Protein AF-A0A538S7E9-F1 (afdb_monomer_lite)

Secondary structure (DSSP, 8-state):
---HHHHHHHHHHHHH-TTT-HHHHHHHHHHHHHHHHHHHHHHHHHH-HHHHHHHHHHHHT-TTHHHHHHSGGGHHHHHHHHHHHHHHHHHHTT-HHHHHHHHHHHHHH-GGGGGHHHHHHSHHHHHT---S-HHHHHHHHHHHHHHHHHH-HHHHHHHHTTT-TT--SSB-S--HHHHHHHHHHHHHHHTTPPPTT-B--TTGGGHHHHHHHHHHHHHHHHHHHHS----------HHHHHHHHHHHHHHHHHHHHHHBSS--GGGGHHHHHHHHHHHHHHHHTS-HHHHHHHHHHHHHHHHHHTT-B-SSS----HHHHHHHHHHHHHHHHHHHHH-S---TT-EEEEEE-TT-GGGHHIIIIIS-HHHHHTT-TT-EEE-GGG--TT-S-EEEEEE-TTS-EEEE-TTT--EEESS-SS--THHHHHHHHHHHHHHHHTT-HHHHHHHHHHHHHHS-THHHHHHHHHHHHHHHHTT-HHHHHHHHHTSPPPPHHHHHHHHHHHHHT--S-HHHHHHHHHHTT--TT-HHHHHHHHHHHHHTT-HHHHHHHHHHHHHHSTT-HHHHHHHHHHHHTTPPP-S--

Radius of gyration: 30.06 Å; chains: 1; bounding box: 66×57×83 Å

Organism: Eiseniibacteriota bacterium (NCBI:txid2212470)

Sequence (585 aa):
MLLIPLGLYFKLLAILDPRNGAPAHLLNLAALCVAIVLLVTLVSRLCGPRAGLFSGLLFASYGNVPGLVAWTSGCQDLFAILFVTAAFLLRHRGKDIAALACATAGVLCKEPAIAAFPVLIFWDWILGRPPRHPKLQIIGYGLVAALWAVVHPGIHLLAGRGFKSGATMYVGLEHSERWGLYLWRYLMTLVNLPPPGLDASWWEERSLYGFAALAILVAGLLALARQRRIGGASSCSLRRIGLISAVFVVPSLLMPAILVRHWAPYFACMPALGVALFLGPALARRGVPTAIAALSMFLLLGIWCRGARAEDEQVLTERAMVEASNGVRTVRSNFEKLFPILPKGSEVLVSFGTSGIRGIQSALIEGQALRLWYRDPTLRTVRTRERIPGAPAEYLVRVTDDLDLVAFDPRTLRLWSATKASPNPGEIHRSANEYARTLAAGGDTDRAIRIMEGLTRIEPGELGAYNRRMIASMLLAAGRRREADSTLAATPPFPKDVALALVFGLVADASPSEQLDDAAFEAFGLSGSDPETIRTIMLGLEQNGSMAQAAWFALKLRRLAPGDSSSAELLERASRMGVTPQRFR

Structure (mmCIF, N/CA/C/O backbone):
data_AF-A0A538S7E9-F1
#
_entry.id   AF-A0A538S7E9-F1
#
loop_
_atom_site.group_PDB
_atom_site.id
_atom_site.type_symbol
_atom_site.label_atom_id
_atom_site.label_alt_id
_atom_site.label_comp_id
_atom_site.label_asym_id
_atom_site.label_entity_id
_atom_site.label_seq_id
_atom_site.pdbx_PDB_ins_code
_atom_site.Cartn_x
_atom_site.Cartn_y
_atom_site.Cartn_z
_atom_site.occupancy
_atom_site.B_iso_or_equiv
_atom_site.auth_seq_id
_atom_site.auth_comp_id
_atom_site.auth_asym_id
_atom_site.auth_atom_id
_atom_site.pdbx_PDB_model_num
ATOM 1 N N . MET A 1 1 ? -9.262 -14.240 -5.564 1.00 35.88 1 MET A N 1
ATOM 2 C CA . MET A 1 1 ? -9.359 -12.893 -4.960 1.00 35.88 1 MET A CA 1
ATOM 3 C C . MET A 1 1 ? -10.770 -12.713 -4.393 1.00 35.88 1 MET A C 1
ATOM 5 O O . MET A 1 1 ? -11.639 -12.197 -5.080 1.00 35.88 1 MET A O 1
ATOM 9 N N . LEU A 1 2 ? -11.048 -13.198 -3.176 1.00 30.62 2 LEU A N 1
ATOM 10 C CA . LEU A 1 2 ? -12.328 -12.941 -2.496 1.00 30.62 2 LEU A CA 1
ATOM 11 C C . LEU A 1 2 ? -12.217 -11.620 -1.720 1.00 30.62 2 LEU A C 1
ATOM 13 O O . LEU A 1 2 ? -12.063 -11.587 -0.511 1.00 30.62 2 LEU A O 1
ATOM 17 N N . LEU A 1 3 ? -12.244 -10.528 -2.486 1.00 48.41 3 LEU A N 1
ATOM 18 C CA . LEU A 1 3 ? -12.460 -9.145 -2.044 1.00 48.41 3 LEU A CA 1
ATOM 19 C C . LEU A 1 3 ? -13.581 -8.546 -2.911 1.00 48.41 3 LEU A C 1
ATOM 21 O O . LEU A 1 3 ? -13.482 -7.438 -3.435 1.00 48.41 3 LEU A O 1
ATOM 25 N N . ILE A 1 4 ? -14.661 -9.314 -3.094 1.00 44.94 4 ILE A N 1
ATOM 26 C CA . ILE A 1 4 ? -15.887 -8.880 -3.783 1.00 44.94 4 ILE A CA 1
ATOM 27 C C . ILE A 1 4 ? -16.372 -7.497 -3.275 1.00 44.94 4 ILE A C 1
ATOM 29 O O . ILE A 1 4 ? -16.766 -6.685 -4.117 1.00 44.94 4 ILE A O 1
ATOM 33 N N . PRO A 1 5 ? -16.250 -7.140 -1.971 1.00 54.44 5 PRO A N 1
ATOM 34 C CA . PRO A 1 5 ? -16.587 -5.796 -1.499 1.00 54.44 5 PRO A CA 1
ATOM 35 C C . PRO A 1 5 ? -15.678 -4.694 -2.058 1.00 54.44 5 PRO A C 1
ATOM 37 O O . PRO A 1 5 ? -16.161 -3.607 -2.347 1.00 54.44 5 PRO A O 1
ATOM 40 N N . LEU A 1 6 ? -14.379 -4.958 -2.249 1.00 60.28 6 LEU A N 1
ATOM 41 C CA . LEU A 1 6 ? -13.395 -3.943 -2.642 1.00 60.28 6 LEU A CA 1
ATOM 42 C C . LEU A 1 6 ? -13.556 -3.532 -4.106 1.00 60.28 6 LEU A C 1
ATOM 44 O O . LEU A 1 6 ? -13.571 -2.346 -4.432 1.00 60.28 6 LEU A O 1
ATOM 48 N N . GLY A 1 7 ? -13.723 -4.527 -4.981 1.00 65.88 7 GLY A N 1
ATOM 49 C CA . GLY A 1 7 ? -13.978 -4.289 -6.397 1.00 65.88 7 GLY A CA 1
ATOM 50 C C . GLY A 1 7 ? -15.276 -3.515 -6.607 1.00 65.88 7 GLY A C 1
ATOM 51 O O . GLY A 1 7 ? -15.309 -2.605 -7.427 1.00 65.88 7 GLY A O 1
ATOM 52 N N . LEU A 1 8 ? -16.329 -3.828 -5.845 1.00 71.94 8 LEU A N 1
ATOM 53 C CA . LEU A 1 8 ? -17.601 -3.111 -5.930 1.00 71.94 8 LEU A CA 1
ATOM 54 C C . LEU A 1 8 ? -17.506 -1.696 -5.338 1.00 71.94 8 LEU A C 1
ATOM 56 O O . LEU A 1 8 ? -17.964 -0.750 -5.971 1.00 71.94 8 LEU A O 1
ATOM 60 N N . TYR A 1 9 ? -16.865 -1.547 -4.174 1.00 77.25 9 TYR A N 1
ATOM 61 C CA . TYR A 1 9 ? -16.646 -0.266 -3.500 1.00 77.25 9 TYR A CA 1
ATOM 62 C C . TYR A 1 9 ? -15.890 0.718 -4.396 1.00 77.25 9 TYR A C 1
ATOM 64 O O . TYR A 1 9 ? -16.392 1.803 -4.678 1.00 77.25 9 TYR A O 1
ATOM 72 N N . PHE A 1 10 ? -14.725 0.328 -4.924 1.00 77.50 10 PHE A N 1
ATOM 73 C CA . PHE A 1 10 ? -13.950 1.218 -5.789 1.00 77.50 10 PHE A CA 1
ATOM 74 C C . PHE A 1 10 ? -14.596 1.438 -7.154 1.00 77.50 10 PHE A C 1
ATOM 76 O O . PHE A 1 10 ? -14.478 2.537 -7.685 1.00 77.50 10 PHE A O 1
ATOM 83 N N . LYS A 1 11 ? -15.319 0.457 -7.714 1.00 78.62 11 LYS A N 1
ATOM 84 C CA . LYS A 1 11 ? -16.110 0.680 -8.936 1.00 78.62 11 LYS A CA 1
ATOM 85 C C . LYS A 1 11 ? -17.195 1.728 -8.711 1.00 78.62 11 LYS A C 1
ATOM 87 O O . LYS A 1 11 ? -17.337 2.632 -9.525 1.00 78.62 11 LYS A O 1
ATOM 92 N N . LEU A 1 12 ? -17.928 1.635 -7.603 1.00 80.56 12 LEU A N 1
ATOM 93 C CA . LEU A 1 12 ? -18.965 2.601 -7.254 1.00 80.56 12 LEU A CA 1
ATOM 94 C C . LEU A 1 12 ? -18.368 3.993 -7.016 1.00 80.56 12 LEU A C 1
ATOM 96 O O . LEU A 1 12 ? -18.879 4.974 -7.547 1.00 80.56 12 LEU A O 1
ATOM 100 N N . LEU A 1 13 ? -17.243 4.086 -6.305 1.00 80.88 13 LEU A N 1
ATOM 101 C CA . LEU A 1 13 ? -16.536 5.355 -6.126 1.00 80.88 13 LEU A CA 1
ATOM 102 C C . LEU A 1 13 ? -16.010 5.938 -7.439 1.00 80.88 13 LEU A C 1
ATOM 104 O O . LEU A 1 13 ? -16.124 7.141 -7.645 1.00 80.88 13 LEU A O 1
ATOM 108 N N . ALA A 1 14 ? -15.481 5.104 -8.336 1.00 75.50 14 ALA A N 1
ATOM 109 C CA . ALA A 1 14 ? -15.018 5.545 -9.648 1.00 75.50 14 ALA A CA 1
ATOM 110 C C . ALA A 1 14 ? -16.165 6.096 -10.512 1.00 75.50 14 ALA A C 1
ATOM 112 O O . ALA A 1 14 ? -15.934 6.981 -11.331 1.00 75.50 14 ALA A O 1
ATOM 113 N N . ILE A 1 15 ? -17.395 5.609 -10.315 1.00 79.75 15 ILE A N 1
ATOM 114 C CA . ILE A 1 15 ? -18.596 6.150 -10.963 1.00 79.75 15 ILE A CA 1
ATOM 115 C C . ILE A 1 15 ? -19.014 7.483 -10.321 1.00 79.75 15 ILE A C 1
ATOM 117 O O . ILE A 1 15 ? -19.343 8.423 -11.040 1.00 79.75 15 ILE A O 1
ATOM 121 N N . LEU A 1 16 ? -19.000 7.577 -8.986 1.00 82.69 16 LEU A N 1
ATOM 122 C CA . LEU A 1 16 ? -19.484 8.755 -8.253 1.00 82.69 16 LEU A CA 1
ATOM 123 C C . LEU A 1 16 ? -18.531 9.957 -8.311 1.00 82.69 16 LEU A C 1
ATOM 125 O O . LEU A 1 16 ? -18.982 11.090 -8.457 1.00 82.69 16 LEU A O 1
ATOM 129 N N . ASP A 1 17 ? -17.226 9.731 -8.171 1.00 78.81 17 ASP A N 1
ATOM 130 C CA . ASP A 1 17 ? -16.205 10.781 -8.203 1.00 78.81 17 ASP A CA 1
ATOM 131 C C . ASP A 1 17 ? -14.876 10.234 -8.755 1.00 78.81 17 ASP A C 1
ATOM 133 O O . ASP A 1 17 ? -13.965 9.888 -7.996 1.00 78.81 17 ASP A O 1
ATOM 137 N N . PRO A 1 18 ? -14.726 10.184 -10.090 1.00 69.38 18 PRO A N 1
ATOM 138 C CA . PRO A 1 18 ? -13.524 9.661 -10.734 1.00 69.38 18 PRO A CA 1
ATOM 139 C C . PRO A 1 18 ? -12.275 10.537 -10.543 1.00 69.38 18 PRO A C 1
ATOM 141 O O . PRO A 1 18 ? -11.201 10.146 -10.998 1.00 69.38 18 PRO A O 1
ATOM 144 N N . ARG A 1 19 ? -12.384 11.743 -9.958 1.00 68.81 19 ARG A N 1
ATOM 145 C CA . ARG A 1 19 ? -11.285 12.726 -9.944 1.00 68.81 19 ARG A CA 1
ATOM 146 C C . ARG A 1 19 ? -10.741 13.044 -8.558 1.00 68.81 19 ARG A C 1
ATOM 148 O O . ARG A 1 19 ? -9.524 13.178 -8.448 1.00 68.81 19 ARG A O 1
ATOM 155 N N . ASN A 1 20 ? -11.596 13.192 -7.546 1.00 71.56 20 ASN A N 1
ATOM 156 C CA . ASN A 1 20 ? -11.187 13.789 -6.270 1.00 71.56 20 ASN A CA 1
ATOM 157 C C . ASN A 1 20 ? -11.226 12.815 -5.085 1.00 71.56 20 ASN A C 1
ATOM 159 O O . ASN A 1 20 ? -10.561 13.069 -4.083 1.00 71.56 20 ASN A O 1
ATOM 163 N N . GLY A 1 21 ? -11.967 11.706 -5.183 1.00 79.56 21 GLY A N 1
ATOM 164 C CA . GLY A 1 21 ? -12.101 10.718 -4.108 1.00 79.56 21 GLY A CA 1
ATOM 165 C C . GLY A 1 21 ? -12.820 11.237 -2.855 1.00 79.56 21 GLY A C 1
ATOM 166 O O . GLY A 1 21 ? -12.846 10.546 -1.836 1.00 79.56 21 GLY A O 1
ATOM 167 N N . ALA A 1 22 ? -13.434 12.424 -2.907 1.00 87.19 22 ALA A N 1
ATOM 168 C CA . ALA A 1 22 ? -14.051 13.068 -1.747 1.00 87.19 22 ALA A CA 1
ATOM 169 C C . ALA A 1 22 ? -15.190 12.236 -1.120 1.00 87.19 22 ALA A C 1
ATOM 171 O O . ALA A 1 22 ? -15.195 12.089 0.107 1.00 87.19 22 ALA A O 1
ATOM 172 N N . PRO A 1 23 ? -16.101 11.608 -1.899 1.00 88.62 23 PRO A N 1
ATOM 173 C CA . PRO A 1 23 ? -17.124 10.719 -1.346 1.00 88.62 23 PRO A CA 1
ATOM 174 C C . PRO A 1 23 ? -16.538 9.563 -0.538 1.00 88.62 23 PRO A C 1
ATOM 176 O O . PRO A 1 23 ? -17.136 9.117 0.438 1.00 88.62 23 PRO A O 1
ATOM 179 N N . ALA A 1 24 ? -15.351 9.093 -0.916 1.00 88.19 24 ALA A N 1
ATOM 180 C CA . ALA A 1 24 ? -14.707 7.985 -0.242 1.00 88.19 24 ALA A CA 1
ATOM 181 C C . ALA A 1 24 ? -14.168 8.390 1.135 1.00 88.19 24 ALA A C 1
ATOM 183 O O . ALA A 1 24 ? -14.397 7.688 2.118 1.00 88.19 24 ALA A O 1
ATOM 184 N N . HIS A 1 25 ? -13.537 9.563 1.232 1.00 90.50 25 HIS A N 1
ATOM 185 C CA . HIS A 1 25 ? -13.103 10.124 2.514 1.00 90.50 25 HIS A CA 1
ATOM 186 C C . HIS A 1 25 ? -14.289 10.428 3.434 1.00 90.50 25 HIS A C 1
ATOM 188 O O . HIS A 1 25 ? -14.220 10.152 4.631 1.00 90.50 25 HIS A O 1
ATOM 194 N N . LEU A 1 26 ? -15.400 10.935 2.886 1.00 93.19 26 LEU A N 1
ATOM 195 C CA . LEU A 1 26 ? -16.633 11.164 3.646 1.00 93.19 26 LEU A CA 1
ATOM 196 C C . LEU A 1 26 ? -17.230 9.858 4.175 1.00 93.19 26 LEU A C 1
ATOM 198 O O . LEU A 1 26 ? -17.644 9.797 5.331 1.00 93.19 26 LEU A O 1
ATOM 202 N N . LEU A 1 27 ? -17.241 8.802 3.361 1.00 92.06 27 LEU A N 1
ATOM 203 C CA . LEU A 1 27 ? -17.712 7.486 3.780 1.00 92.06 27 LEU A CA 1
ATOM 204 C C . LEU A 1 27 ? -16.805 6.876 4.857 1.00 92.06 27 LEU A C 1
ATOM 206 O O . LEU A 1 27 ? -17.308 6.333 5.840 1.00 92.06 27 LEU A O 1
ATOM 210 N N . ASN A 1 28 ? -15.485 7.025 4.726 1.00 94.25 28 ASN A N 1
ATOM 211 C CA . ASN A 1 28 ? -14.533 6.600 5.751 1.00 94.25 28 ASN A CA 1
ATOM 212 C C . ASN A 1 28 ? -14.746 7.372 7.061 1.00 94.25 28 ASN A C 1
ATOM 214 O O . ASN A 1 28 ? -14.800 6.775 8.136 1.00 94.25 28 ASN A O 1
ATOM 218 N N . LEU A 1 29 ? -14.944 8.690 6.983 1.00 96.62 29 LEU A N 1
ATOM 219 C CA . LEU A 1 29 ? -15.250 9.518 8.146 1.00 96.62 29 LEU A CA 1
ATOM 220 C C . LEU A 1 29 ? -16.572 9.096 8.805 1.00 96.62 29 LEU A C 1
ATOM 222 O O . LEU A 1 29 ? -16.634 8.964 10.026 1.00 96.62 29 LEU A O 1
ATOM 226 N N . ALA A 1 30 ? -17.613 8.825 8.017 1.00 96.81 30 ALA A N 1
ATOM 227 C CA . ALA A 1 30 ? -18.890 8.334 8.527 1.00 96.81 30 ALA A CA 1
ATOM 228 C C . ALA A 1 30 ? -18.738 6.972 9.225 1.00 96.81 30 ALA A C 1
ATOM 230 O O . ALA A 1 30 ? -19.254 6.790 10.329 1.00 96.81 30 ALA A O 1
ATOM 231 N N . ALA A 1 31 ? -17.987 6.039 8.631 1.00 96.25 31 ALA A N 1
ATOM 232 C CA . ALA A 1 31 ? -17.701 4.737 9.231 1.00 96.25 31 ALA A CA 1
ATOM 233 C C . ALA A 1 31 ? -16.959 4.879 10.572 1.00 96.25 31 ALA A C 1
ATOM 235 O O . ALA A 1 31 ? -17.338 4.241 11.557 1.00 96.25 31 ALA A O 1
ATOM 236 N N . LEU A 1 32 ? -15.963 5.770 10.643 1.00 97.75 32 LEU A N 1
ATOM 237 C CA . LEU A 1 32 ? -15.257 6.090 11.882 1.00 97.75 32 LEU A CA 1
ATOM 238 C C . LEU A 1 32 ? -16.203 6.660 12.951 1.00 97.75 32 LEU A C 1
ATOM 240 O O . LEU A 1 32 ? -16.205 6.182 14.086 1.00 97.75 32 LEU A O 1
ATOM 244 N N . CYS A 1 33 ? -17.026 7.650 12.598 1.00 98.12 33 CYS A N 1
ATOM 245 C CA . CYS A 1 33 ? -17.994 8.253 13.517 1.00 98.12 33 CYS A CA 1
ATOM 246 C C . CYS A 1 33 ? -18.957 7.203 14.088 1.00 98.12 33 CYS A C 1
ATOM 248 O O . CYS A 1 33 ? -19.187 7.163 15.298 1.00 98.12 33 CYS A O 1
ATOM 250 N N . VAL A 1 34 ? -19.479 6.311 13.241 1.00 98.38 34 VAL A N 1
ATOM 251 C CA . VAL A 1 34 ? -20.354 5.213 13.675 1.00 98.38 34 VAL A CA 1
ATOM 252 C C . VAL A 1 34 ? -19.608 4.252 14.604 1.00 98.38 34 VAL A C 1
ATOM 254 O O . VAL A 1 34 ? -20.144 3.896 15.653 1.00 98.38 34 VAL A O 1
ATOM 257 N N . ALA A 1 35 ? -18.368 3.871 14.284 1.00 98.25 35 ALA A N 1
ATOM 258 C CA . ALA A 1 35 ? -17.557 3.013 15.147 1.00 98.25 35 ALA A CA 1
ATOM 259 C C . ALA A 1 35 ? -17.327 3.635 16.537 1.00 98.25 35 ALA A C 1
ATOM 261 O O . ALA A 1 35 ? -17.510 2.957 17.551 1.00 98.25 35 ALA A O 1
ATOM 262 N N . ILE A 1 36 ? -17.018 4.936 16.604 1.00 98.50 36 ILE A N 1
ATOM 263 C CA . ILE A 1 36 ? -16.869 5.676 17.867 1.00 98.50 36 ILE A CA 1
ATOM 264 C C . ILE A 1 36 ? -18.180 5.659 18.662 1.00 98.50 36 ILE A C 1
ATOM 266 O O . ILE A 1 36 ? -18.172 5.330 19.847 1.00 98.50 36 ILE A O 1
ATOM 270 N N . VAL A 1 37 ? -19.322 5.953 18.031 1.00 98.50 37 VAL A N 1
ATOM 271 C CA . VAL A 1 37 ? -20.636 5.936 18.701 1.00 98.50 37 VAL A CA 1
ATOM 272 C C . VAL A 1 37 ? -20.982 4.540 19.228 1.00 98.50 37 VAL A C 1
ATOM 274 O O . VAL A 1 37 ? -21.496 4.404 20.344 1.00 98.50 37 VAL A O 1
ATOM 277 N N . LEU A 1 38 ? -20.679 3.487 18.466 1.00 98.56 38 LEU A N 1
ATOM 278 C CA . LEU A 1 38 ? -20.874 2.102 18.894 1.00 98.56 38 LEU A CA 1
ATOM 279 C C . LEU A 1 38 ? -19.992 1.757 20.099 1.00 98.56 38 LEU A C 1
ATOM 281 O O . LEU A 1 38 ? -20.497 1.164 21.055 1.00 98.56 38 LEU A O 1
ATOM 285 N N . LEU A 1 39 ? -18.721 2.174 20.096 1.00 98.56 39 LEU A N 1
ATOM 286 C CA . LEU A 1 39 ? -17.793 1.984 21.215 1.00 98.56 39 LEU A CA 1
ATOM 287 C C . LEU A 1 39 ? -18.282 2.717 22.468 1.00 98.56 39 LEU A C 1
ATOM 289 O O . LEU A 1 39 ? -18.387 2.109 23.535 1.00 98.56 39 LEU A O 1
ATOM 293 N N . VAL A 1 40 ? -18.647 3.996 22.329 1.00 98.19 40 VAL A N 1
ATOM 294 C CA . VAL A 1 40 ? -19.232 4.802 23.410 1.00 98.19 40 VAL A CA 1
ATOM 295 C C . VAL A 1 40 ? -20.462 4.099 23.967 1.00 98.19 40 VAL A C 1
ATOM 297 O O . VAL A 1 40 ? -20.583 3.953 25.180 1.00 98.19 40 VAL A O 1
ATOM 300 N N . THR A 1 41 ? -21.356 3.608 23.109 1.00 98.00 41 THR A N 1
ATOM 301 C CA . THR A 1 41 ? -22.588 2.923 23.527 1.00 98.00 41 THR A CA 1
ATOM 302 C C . THR A 1 41 ? -22.300 1.611 24.258 1.00 98.00 41 THR A C 1
ATOM 304 O O . THR A 1 41 ? -22.918 1.329 25.287 1.00 98.00 41 THR A O 1
ATOM 307 N N . LEU A 1 42 ? -21.375 0.801 23.740 1.00 97.88 42 LEU A N 1
ATOM 308 C CA . LEU A 1 42 ? -20.959 -0.466 24.335 1.00 97.88 42 LEU A CA 1
ATOM 309 C C . LEU A 1 42 ? -20.371 -0.246 25.728 1.00 97.88 42 LEU A C 1
ATOM 311 O O . LEU A 1 42 ? -20.855 -0.821 26.703 1.00 97.88 42 LEU A O 1
ATOM 315 N N . VAL A 1 43 ? -19.369 0.623 25.838 1.00 97.25 43 VAL A N 1
ATOM 316 C CA . VAL A 1 43 ? -18.692 0.882 27.109 1.00 97.25 43 VAL A CA 1
ATOM 317 C C . VAL A 1 43 ? -19.609 1.628 28.081 1.00 97.25 43 VAL A C 1
ATOM 319 O O . VAL A 1 43 ? -19.592 1.320 29.272 1.00 97.25 43 VAL A O 1
ATOM 322 N N . SER A 1 44 ? -20.496 2.512 27.601 1.00 95.69 44 SER A N 1
ATOM 323 C CA . SER A 1 44 ? -21.523 3.139 28.453 1.00 95.69 44 SER A CA 1
ATOM 324 C C . SER A 1 44 ? -22.406 2.107 29.143 1.00 95.69 44 SER A C 1
ATOM 326 O O . SER A 1 44 ? -22.738 2.261 30.316 1.00 95.69 44 SER A O 1
ATOM 328 N N . ARG A 1 45 ? -22.774 1.040 28.427 1.00 94.75 45 ARG A N 1
ATOM 329 C CA . ARG A 1 45 ? -23.593 -0.048 28.977 1.00 94.75 45 ARG A CA 1
ATOM 330 C C . ARG A 1 45 ? -22.815 -0.964 29.920 1.00 94.75 45 ARG A C 1
ATOM 332 O O . ARG A 1 45 ? -23.413 -1.529 30.827 1.00 94.75 45 ARG A O 1
ATOM 339 N N . LEU A 1 46 ? -21.508 -1.115 29.712 1.00 94.69 46 LEU A N 1
ATOM 340 C CA . LEU A 1 46 ? -20.652 -1.970 30.537 1.00 94.69 46 LEU A CA 1
ATOM 341 C C . LEU A 1 46 ? -20.202 -1.300 31.841 1.00 94.69 46 LEU A C 1
ATOM 343 O O . LEU A 1 46 ? -20.114 -1.965 32.871 1.00 94.69 46 LEU A O 1
ATOM 347 N N . CYS A 1 47 ? -19.865 -0.011 31.778 1.00 94.44 47 CYS A N 1
ATOM 348 C CA . CYS A 1 47 ? -19.110 0.692 32.820 1.00 94.44 47 CYS A CA 1
ATOM 349 C C . CYS A 1 47 ? -19.670 2.085 33.153 1.00 94.44 47 CYS A C 1
ATOM 351 O O . CYS A 1 47 ? -19.074 2.807 33.953 1.00 94.44 47 CYS A O 1
ATOM 353 N N . GLY A 1 48 ? -20.787 2.475 32.539 1.00 92.62 48 GLY A N 1
ATOM 354 C CA . GLY A 1 48 ? -21.433 3.771 32.718 1.00 92.62 48 GLY A CA 1
ATOM 355 C C . GLY A 1 48 ? -21.031 4.824 31.676 1.00 92.62 48 GLY A C 1
ATOM 356 O O . GLY A 1 48 ? -19.977 4.717 31.041 1.00 92.62 48 GLY A O 1
ATOM 357 N N . PRO A 1 49 ? -21.846 5.879 31.482 1.00 92.56 49 PRO A N 1
ATOM 358 C CA . PRO A 1 49 ? -21.712 6.755 30.313 1.00 92.56 49 PRO A CA 1
ATOM 359 C C . PRO A 1 49 ? -20.414 7.563 30.272 1.00 92.56 49 PRO A C 1
ATOM 361 O O . PRO A 1 49 ? -19.868 7.799 29.198 1.00 92.56 49 PRO A O 1
ATOM 364 N N . ARG A 1 50 ? -19.865 7.933 31.438 1.00 91.94 50 ARG A N 1
ATOM 365 C CA . ARG A 1 50 ? -18.570 8.626 31.519 1.00 91.94 50 ARG A CA 1
ATOM 366 C C . ARG A 1 50 ? -17.424 7.759 30.991 1.00 91.94 50 ARG A C 1
ATOM 368 O O . ARG A 1 50 ? -16.557 8.263 30.286 1.00 91.94 50 ARG A O 1
ATOM 375 N N . ALA A 1 51 ? -17.442 6.462 31.299 1.00 94.62 51 ALA A N 1
ATOM 376 C CA . ALA A 1 51 ? -16.480 5.508 30.756 1.00 94.62 51 ALA A CA 1
ATOM 377 C C . ALA A 1 51 ? -16.638 5.365 29.243 1.00 94.62 51 ALA A C 1
ATOM 379 O O . ALA A 1 51 ? -15.641 5.368 28.527 1.00 94.62 51 ALA A O 1
ATOM 380 N N . GLY A 1 52 ? -17.886 5.311 28.765 1.00 95.56 52 GLY A N 1
ATOM 381 C CA . GLY A 1 52 ? -18.179 5.265 27.338 1.00 95.56 52 GLY A CA 1
ATOM 382 C C . GLY A 1 52 ? -17.636 6.467 26.583 1.00 95.56 52 GLY A C 1
ATOM 383 O O . GLY A 1 52 ? -16.929 6.288 25.594 1.00 95.56 52 GLY A O 1
ATOM 384 N N . LEU A 1 53 ? -17.894 7.677 27.081 1.00 95.25 53 LEU A N 1
ATOM 385 C CA . LEU A 1 53 ? -17.358 8.894 26.483 1.00 95.25 53 LEU A CA 1
ATOM 386 C C . LEU A 1 53 ? -15.827 8.871 26.427 1.00 95.25 53 LEU A C 1
ATOM 388 O O . LEU A 1 53 ? -15.259 9.141 25.375 1.00 95.25 53 LEU A O 1
ATOM 392 N N . PHE A 1 54 ? -15.153 8.535 27.531 1.00 96.31 54 PHE A N 1
ATOM 393 C CA . PHE A 1 54 ? -13.689 8.509 27.561 1.00 96.31 54 PHE A CA 1
ATOM 394 C C . PHE A 1 54 ? -13.095 7.447 26.633 1.00 96.31 54 PHE A C 1
ATOM 396 O O . PHE A 1 54 ? -12.092 7.728 25.989 1.00 96.31 54 PHE A O 1
ATOM 403 N N . SER A 1 55 ? -13.722 6.275 26.488 1.00 97.69 55 SER A N 1
ATOM 404 C CA . SER A 1 55 ? -13.319 5.296 25.467 1.00 97.69 55 SER A CA 1
ATOM 405 C C . SER A 1 55 ? -13.463 5.853 24.050 1.00 97.69 55 SER A C 1
ATOM 407 O O . SER A 1 55 ? -12.555 5.696 23.239 1.00 97.69 55 SER A O 1
ATOM 409 N N . GLY A 1 56 ? -14.575 6.534 23.757 1.00 97.69 56 GLY A N 1
ATOM 410 C CA . GLY A 1 56 ? -14.784 7.182 22.462 1.00 97.69 56 GLY A CA 1
ATOM 411 C C . GLY A 1 56 ? -13.744 8.259 22.164 1.00 97.69 56 GLY A C 1
ATOM 412 O O . GLY A 1 56 ? -13.171 8.259 21.080 1.00 97.69 56 GLY A O 1
ATOM 413 N N . LEU A 1 57 ? -13.461 9.134 23.134 1.00 97.19 57 LEU A N 1
ATOM 414 C CA . LEU A 1 57 ? -12.457 10.193 23.000 1.00 97.19 57 LEU A CA 1
ATOM 415 C C . LEU A 1 57 ? -11.045 9.626 22.832 1.00 97.19 57 LEU A C 1
ATOM 417 O O . LEU A 1 57 ? -10.325 10.086 21.957 1.00 97.19 57 LEU A O 1
ATOM 421 N N . LEU A 1 58 ? -10.666 8.596 23.597 1.00 97.38 58 LEU A N 1
ATOM 422 C CA . LEU A 1 58 ? -9.375 7.919 23.427 1.00 97.38 58 LEU A CA 1
ATOM 423 C C . LEU A 1 58 ? -9.208 7.374 22.010 1.00 97.38 58 LEU A C 1
ATOM 425 O O . LEU A 1 58 ? -8.177 7.599 21.385 1.00 97.38 58 LEU A O 1
ATOM 429 N N . PHE A 1 59 ? -10.224 6.684 21.488 1.00 97.75 59 PHE A N 1
ATOM 430 C CA . PHE A 1 59 ? -10.156 6.138 20.137 1.00 97.75 59 PHE A CA 1
ATOM 431 C 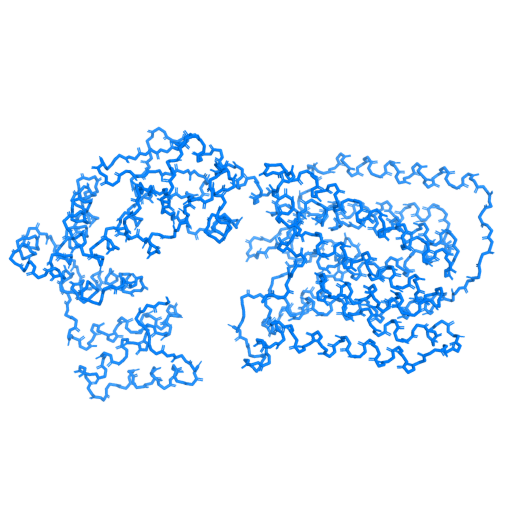C . PHE A 1 59 ? -10.156 7.241 19.067 1.00 97.75 59 PHE A C 1
ATOM 433 O O . PHE A 1 59 ? -9.382 7.177 18.118 1.00 97.75 59 PHE A O 1
ATOM 440 N N . ALA A 1 60 ? -10.960 8.294 19.245 1.00 96.25 60 ALA A N 1
ATOM 441 C CA . ALA A 1 60 ? -11.001 9.441 18.338 1.00 96.25 60 ALA A CA 1
ATOM 442 C C . ALA A 1 60 ? -9.685 10.243 18.320 1.00 96.25 60 ALA A C 1
ATOM 444 O O . ALA A 1 60 ? -9.301 10.771 17.281 1.00 96.25 60 ALA A O 1
ATOM 445 N N . SER A 1 61 ? -8.987 10.325 19.456 1.00 95.62 61 SER A N 1
ATOM 446 C CA . SER A 1 61 ? -7.684 10.989 19.600 1.00 95.62 61 SER A CA 1
ATOM 447 C C . SER A 1 61 ? -6.495 10.086 19.251 1.00 95.62 61 SER A C 1
ATOM 449 O O . SER A 1 61 ? -5.344 10.475 19.458 1.00 95.62 61 SER A O 1
ATOM 451 N N . TYR A 1 62 ? -6.738 8.877 18.740 1.00 96.06 62 TYR A N 1
ATOM 452 C CA . TYR A 1 62 ? -5.669 7.966 18.358 1.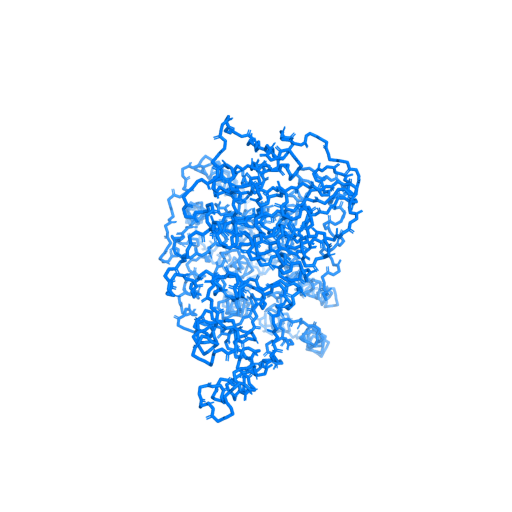00 96.06 62 TYR A CA 1
ATOM 453 C C . TYR A 1 62 ? -4.924 8.470 17.116 1.00 96.06 62 TYR A C 1
ATOM 455 O O . TYR A 1 62 ? -5.543 8.738 16.085 1.00 96.06 62 TYR A O 1
ATOM 463 N N . GLY A 1 63 ? -3.592 8.572 17.193 1.00 92.38 63 GLY A N 1
ATOM 464 C CA . GLY A 1 63 ? -2.776 9.275 16.197 1.00 92.38 63 GLY A CA 1
ATOM 465 C C . GLY A 1 63 ? -2.904 8.717 14.779 1.00 92.38 63 GLY A C 1
ATOM 466 O O . GLY A 1 63 ? -2.857 9.480 13.822 1.00 92.38 63 GLY A O 1
ATOM 467 N N . ASN A 1 64 ? -3.155 7.412 14.629 1.00 92.44 64 ASN A N 1
ATOM 468 C CA . ASN A 1 64 ? -3.223 6.754 13.318 1.00 92.44 64 ASN A CA 1
ATOM 469 C C . ASN A 1 64 ? -4.623 6.686 12.698 1.00 92.44 64 ASN A C 1
ATOM 471 O O . ASN A 1 64 ? -4.743 6.378 11.513 1.00 92.44 64 ASN A O 1
ATOM 475 N N . VAL A 1 65 ? -5.684 6.982 13.459 1.00 93.19 65 VAL A N 1
ATOM 476 C CA . VAL A 1 65 ? -7.064 6.985 12.936 1.00 93.19 65 VAL A CA 1
ATOM 477 C C . VAL A 1 65 ? -7.236 7.921 11.729 1.00 93.19 65 VAL A C 1
ATOM 479 O O . VAL A 1 65 ? -7.853 7.495 10.749 1.00 93.19 65 VAL A O 1
ATOM 482 N N . PRO A 1 66 ? -6.680 9.150 11.722 1.00 91.19 66 PRO A N 1
ATOM 483 C CA . PRO A 1 66 ? -6.750 10.029 10.558 1.00 91.19 66 PRO A CA 1
ATOM 484 C C . PRO A 1 66 ? -6.198 9.407 9.273 1.00 91.19 66 PRO A C 1
ATOM 486 O O . PRO A 1 66 ? -6.761 9.643 8.207 1.00 91.19 66 PRO A O 1
ATOM 489 N N . GLY A 1 67 ? -5.159 8.568 9.366 1.00 89.56 67 GLY A N 1
ATOM 490 C CA . GLY A 1 67 ? -4.608 7.848 8.217 1.00 89.56 67 GLY A CA 1
ATOM 491 C C . GLY A 1 67 ? -5.635 6.926 7.555 1.00 89.56 67 GLY A C 1
ATOM 492 O O . GLY A 1 67 ? -5.725 6.892 6.331 1.00 89.56 67 GLY A O 1
ATOM 493 N N . LEU A 1 68 ? -6.484 6.254 8.342 1.00 92.38 68 LEU A N 1
ATOM 494 C CA . LEU A 1 68 ? -7.555 5.402 7.809 1.00 92.38 68 LEU A CA 1
ATOM 495 C C . LEU A 1 68 ? -8.657 6.195 7.091 1.00 92.38 68 LEU A C 1
ATOM 497 O O . LEU A 1 68 ? -9.280 5.693 6.157 1.00 92.38 68 LEU A O 1
ATOM 501 N N . VAL A 1 69 ? -8.910 7.434 7.520 1.00 92.62 69 VAL A N 1
ATOM 502 C CA . VAL A 1 69 ? -9.895 8.316 6.876 1.00 92.62 69 VAL A CA 1
ATOM 503 C C . VAL A 1 69 ? -9.328 8.921 5.593 1.00 92.62 69 VAL A C 1
ATOM 505 O O . VAL A 1 69 ? -9.983 8.918 4.547 1.00 92.62 69 VAL A O 1
ATOM 508 N N . ALA A 1 70 ? -8.096 9.421 5.673 1.00 87.50 70 ALA A N 1
ATOM 509 C CA . ALA A 1 70 ? -7.406 10.083 4.575 1.00 87.50 70 ALA A CA 1
ATOM 510 C C . ALA A 1 70 ? -6.981 9.113 3.468 1.00 87.50 70 ALA A C 1
ATOM 512 O O . ALA A 1 70 ? -6.839 9.526 2.322 1.00 87.50 70 ALA A O 1
ATOM 513 N N . TRP A 1 71 ? -6.808 7.826 3.768 1.00 86.94 71 TRP A N 1
ATOM 514 C CA . TRP A 1 71 ? -6.503 6.822 2.760 1.00 86.94 71 TRP A CA 1
ATOM 515 C C . TRP A 1 71 ? -7.764 6.090 2.319 1.00 86.94 71 TRP A C 1
ATOM 517 O O . TRP A 1 71 ? -8.405 5.398 3.105 1.00 86.94 71 TRP A O 1
ATOM 527 N N . THR A 1 72 ? -8.108 6.182 1.035 1.00 84.31 72 THR A N 1
ATOM 528 C CA . THR A 1 72 ? -9.341 5.580 0.511 1.00 84.31 72 THR A CA 1
ATOM 529 C C . THR A 1 72 ? -9.425 4.071 0.754 1.00 84.31 72 THR A C 1
ATOM 531 O O . THR A 1 72 ? -10.493 3.550 1.072 1.00 84.31 72 THR A O 1
ATOM 534 N N . SER A 1 73 ? -8.294 3.361 0.680 1.00 84.56 73 SER A N 1
ATOM 535 C CA . SER A 1 73 ? -8.247 1.923 0.981 1.00 84.56 73 SER A CA 1
ATOM 536 C C . SER A 1 73 ? -8.379 1.598 2.475 1.00 84.56 73 SER A C 1
ATOM 538 O O . SER A 1 73 ? -8.664 0.449 2.809 1.00 84.56 73 SER A O 1
ATOM 540 N N . GLY A 1 74 ? -8.246 2.588 3.366 1.00 88.88 74 GLY A N 1
ATOM 541 C CA . GLY A 1 74 ? -8.484 2.453 4.807 1.00 88.88 74 GLY A CA 1
ATOM 542 C C . GLY A 1 74 ? -9.942 2.148 5.170 1.00 88.88 74 GLY A C 1
ATOM 543 O O . GLY A 1 74 ? -10.236 1.806 6.315 1.00 88.88 74 GLY A O 1
ATOM 544 N N . CYS A 1 75 ? -10.860 2.192 4.194 1.00 91.56 75 CYS A N 1
ATOM 545 C CA . CYS A 1 75 ? -12.237 1.724 4.350 1.00 91.56 75 CYS A CA 1
ATOM 546 C C . CYS A 1 75 ? -12.318 0.277 4.862 1.00 91.56 75 CYS A C 1
ATOM 548 O O . CYS A 1 75 ? -13.206 -0.033 5.651 1.00 91.56 75 CYS A O 1
ATOM 550 N N . GLN A 1 76 ? -11.387 -0.598 4.459 1.00 91.69 76 GLN A N 1
ATOM 551 C CA . GLN A 1 76 ? -11.357 -1.998 4.892 1.00 91.69 76 GLN A CA 1
ATOM 552 C C . GLN A 1 76 ? -11.181 -2.106 6.409 1.00 91.69 76 GLN A C 1
ATOM 554 O O . GLN A 1 76 ? -11.964 -2.773 7.086 1.00 91.69 76 GLN A O 1
ATOM 559 N N . ASP A 1 77 ? -10.177 -1.409 6.944 1.00 94.56 77 ASP A N 1
ATOM 560 C CA . ASP A 1 77 ? -9.882 -1.382 8.372 1.00 94.56 77 ASP A CA 1
ATOM 561 C C . ASP A 1 77 ? -11.017 -0.704 9.152 1.00 94.56 77 ASP A C 1
ATOM 563 O O . ASP A 1 77 ? -11.450 -1.216 10.183 1.00 94.56 77 ASP A O 1
ATOM 567 N N . LEU A 1 78 ? -11.573 0.397 8.633 1.00 96.06 78 LEU A N 1
ATOM 568 C CA . LEU A 1 78 ? -12.688 1.104 9.271 1.00 96.06 78 LEU A CA 1
ATOM 569 C C . LEU A 1 78 ? -13.972 0.275 9.320 1.00 96.06 78 LEU A C 1
ATOM 571 O O . LEU A 1 78 ? -14.621 0.232 10.365 1.00 96.06 78 LEU A O 1
ATOM 575 N N . PHE A 1 79 ? -14.340 -0.408 8.233 1.00 95.62 79 PHE A N 1
ATOM 576 C CA . PHE A 1 79 ? -15.498 -1.299 8.236 1.00 95.62 79 PHE A CA 1
ATOM 577 C C . PHE A 1 79 ? -15.271 -2.507 9.139 1.00 95.62 79 PHE A C 1
ATOM 579 O O . PHE A 1 79 ? -16.182 -2.881 9.877 1.00 95.62 79 PHE A O 1
ATOM 586 N N . ALA A 1 80 ? -14.062 -3.072 9.167 1.00 96.75 80 ALA A N 1
ATOM 587 C CA . ALA A 1 80 ? -13.727 -4.136 10.103 1.00 96.75 80 ALA A CA 1
ATOM 588 C C . ALA A 1 80 ? -13.883 -3.674 11.565 1.00 96.75 80 ALA A C 1
ATOM 590 O O . ALA A 1 80 ? -14.561 -4.342 12.345 1.00 96.75 80 ALA A O 1
ATOM 591 N N . ILE A 1 81 ? -13.347 -2.502 11.923 1.00 97.94 81 ILE A N 1
ATOM 592 C CA . ILE A 1 81 ? -13.491 -1.898 13.258 1.00 97.94 81 ILE A CA 1
ATOM 593 C C . ILE A 1 81 ? -14.969 -1.640 13.587 1.00 97.94 81 ILE A C 1
ATOM 595 O O . ILE A 1 81 ? -15.431 -1.994 14.676 1.00 97.94 81 ILE A O 1
ATOM 599 N N . LEU A 1 82 ? -15.734 -1.064 12.655 1.00 98.00 82 LEU A N 1
ATOM 600 C CA . LEU A 1 82 ? -17.168 -0.805 12.810 1.00 98.00 82 LEU A CA 1
ATOM 601 C C . LEU A 1 82 ? -17.930 -2.102 13.088 1.00 98.00 82 LEU A C 1
ATOM 603 O O . LEU A 1 82 ? -18.669 -2.182 14.073 1.00 98.00 82 LEU A O 1
ATOM 607 N N . PHE A 1 83 ? -17.742 -3.125 12.255 1.00 98.44 83 PHE A N 1
ATOM 608 C CA . PHE A 1 83 ? -18.458 -4.390 12.368 1.00 98.44 83 PHE A CA 1
ATOM 609 C C . PHE A 1 83 ? -18.052 -5.191 13.608 1.00 98.44 83 PHE A C 1
ATOM 611 O O . PHE A 1 83 ? -18.926 -5.758 14.263 1.00 98.44 83 PHE A O 1
ATOM 618 N N . VAL A 1 84 ? -16.774 -5.188 13.993 1.00 98.44 84 VAL A N 1
ATOM 619 C CA . VAL A 1 84 ? -16.309 -5.799 15.250 1.00 98.44 84 VAL A CA 1
ATOM 620 C C . VAL A 1 84 ? -16.933 -5.096 16.458 1.00 98.44 84 VAL A C 1
ATOM 622 O O . VAL A 1 84 ? -17.471 -5.750 17.354 1.00 98.44 84 VAL A O 1
ATOM 625 N N . THR A 1 85 ? -16.955 -3.762 16.465 1.00 98.50 85 THR A N 1
ATOM 626 C CA . THR A 1 85 ? -17.565 -2.988 17.559 1.00 98.50 85 THR A CA 1
ATOM 627 C C . THR A 1 85 ? -19.079 -3.220 17.629 1.00 98.50 85 THR A C 1
ATOM 629 O O . THR A 1 85 ? -19.641 -3.400 18.715 1.00 98.50 85 THR A O 1
ATOM 632 N N . ALA A 1 86 ? -19.750 -3.285 16.473 1.00 98.69 86 ALA A N 1
ATOM 633 C CA . ALA A 1 86 ? -21.161 -3.645 16.374 1.00 98.69 86 ALA A CA 1
ATOM 634 C C . ALA A 1 86 ? -21.417 -5.064 16.900 1.00 98.69 86 ALA A C 1
ATOM 636 O O . ALA A 1 86 ? -22.363 -5.265 17.664 1.00 98.69 86 ALA A O 1
ATOM 637 N N . ALA A 1 87 ? -20.558 -6.030 16.559 1.00 98.56 87 ALA A N 1
ATOM 638 C CA . ALA A 1 87 ? -20.652 -7.405 17.035 1.00 98.56 87 ALA A CA 1
ATOM 639 C C . ALA A 1 87 ? -20.548 -7.474 18.563 1.00 98.56 87 ALA A C 1
ATOM 641 O O . ALA A 1 87 ? -21.407 -8.091 19.192 1.00 98.56 87 ALA A O 1
ATOM 642 N N . PHE A 1 88 ? -19.589 -6.775 19.182 1.00 98.38 88 PHE A N 1
ATOM 643 C CA . PHE A 1 88 ? -19.498 -6.693 20.645 1.00 98.38 88 PHE A CA 1
ATOM 644 C C . PHE A 1 88 ? -20.759 -6.083 21.275 1.00 98.38 88 PHE A C 1
ATOM 646 O O . PHE A 1 88 ? -21.293 -6.626 22.245 1.00 98.38 88 PHE A O 1
ATOM 653 N N . LEU A 1 89 ? -21.294 -4.991 20.715 1.00 98.38 89 LEU A N 1
ATOM 654 C CA . LEU A 1 89 ? -22.522 -4.365 21.217 1.00 98.38 89 LEU A CA 1
ATOM 655 C C . LEU A 1 89 ? -23.749 -5.275 21.085 1.00 98.38 89 LEU A C 1
ATOM 657 O O . LEU A 1 89 ? -24.558 -5.367 22.012 1.00 98.38 89 LEU A O 1
ATOM 661 N N . LEU A 1 90 ? -23.908 -5.943 19.945 1.00 98.12 90 LEU A N 1
ATOM 662 C CA . LEU A 1 90 ? -25.016 -6.861 19.686 1.00 98.12 90 LEU A CA 1
ATOM 663 C C . LEU A 1 90 ? -24.915 -8.112 20.558 1.00 98.12 90 LEU A C 1
ATOM 665 O O . LEU A 1 90 ? -25.920 -8.514 21.150 1.00 98.12 90 LEU A O 1
ATOM 669 N N . ARG A 1 91 ? -23.704 -8.654 20.730 1.00 96.38 91 ARG A N 1
ATOM 670 C CA . ARG A 1 91 ? -23.425 -9.767 21.641 1.00 96.38 91 ARG A CA 1
ATOM 671 C C . ARG A 1 91 ? -23.765 -9.390 23.076 1.00 96.38 91 ARG A C 1
ATOM 673 O O . ARG A 1 91 ? -24.488 -10.117 23.747 1.00 96.38 91 ARG A O 1
ATOM 680 N N . HIS A 1 92 ? -23.368 -8.198 23.519 1.00 96.19 92 HIS A N 1
ATOM 681 C CA . HIS A 1 92 ? -23.731 -7.684 24.838 1.00 96.19 92 HIS A CA 1
ATOM 682 C C . HIS A 1 92 ? -25.248 -7.526 25.040 1.00 96.19 92 HIS A C 1
ATOM 684 O O . HIS A 1 92 ? -25.745 -7.695 26.153 1.00 96.19 92 HIS A O 1
ATOM 690 N N . ARG A 1 93 ? -25.996 -7.228 23.970 1.00 95.81 93 ARG A N 1
ATOM 691 C CA . ARG A 1 93 ? -27.469 -7.172 23.966 1.00 95.81 93 ARG A CA 1
ATOM 692 C C . ARG A 1 93 ? -28.136 -8.552 23.863 1.00 95.81 93 ARG A C 1
ATOM 694 O O . ARG A 1 93 ? -29.362 -8.616 23.890 1.00 95.81 93 ARG A O 1
ATOM 701 N N . GLY A 1 94 ? -27.367 -9.634 23.737 1.00 94.88 94 GLY A N 1
ATOM 702 C CA . GLY A 1 94 ? -27.874 -10.994 23.555 1.00 94.88 94 GLY A CA 1
ATOM 703 C C . GLY A 1 94 ? -28.445 -11.272 22.161 1.00 94.88 94 GLY A C 1
ATOM 704 O O . GLY A 1 94 ? -29.259 -12.179 22.016 1.00 94.88 94 GLY A O 1
ATOM 705 N N . LYS A 1 95 ? -28.063 -10.485 21.145 1.00 96.31 95 LYS A N 1
ATOM 706 C CA . LYS A 1 95 ? -28.446 -10.687 19.738 1.00 96.31 95 LYS A CA 1
ATOM 707 C C . LYS A 1 95 ? -27.373 -11.508 19.013 1.00 96.31 95 LYS A C 1
ATOM 709 O O . LYS A 1 95 ? -26.642 -10.975 18.182 1.00 96.31 95 LYS A O 1
ATOM 714 N N . ASP A 1 96 ? -27.271 -12.793 19.347 1.00 95.50 96 ASP A N 1
ATOM 715 C CA . ASP A 1 96 ? -26.139 -13.647 18.951 1.00 95.50 96 ASP A CA 1
ATOM 716 C C . ASP A 1 96 ? -25.993 -13.820 17.425 1.00 95.50 96 ASP A C 1
ATOM 718 O O . ASP A 1 96 ? -24.887 -13.689 16.908 1.00 95.50 96 ASP A O 1
ATOM 722 N N . ILE A 1 97 ? -27.090 -14.027 16.684 1.00 96.56 97 ILE A N 1
ATOM 723 C CA . ILE A 1 97 ? -27.049 -14.184 15.213 1.00 96.56 97 ILE A CA 1
ATOM 724 C C . ILE A 1 97 ? -26.582 -12.892 14.532 1.00 96.56 97 ILE A C 1
ATOM 726 O O . ILE A 1 97 ? -25.726 -12.921 13.653 1.00 96.56 97 ILE A O 1
ATOM 730 N N . ALA A 1 98 ? -27.111 -11.743 14.960 1.00 97.56 98 ALA A N 1
ATOM 731 C CA . ALA A 1 98 ? -26.709 -10.453 14.406 1.00 97.56 98 ALA A CA 1
ATOM 732 C C . ALA A 1 98 ? -25.240 -10.137 14.735 1.00 97.56 98 ALA A C 1
ATOM 734 O O . ALA A 1 98 ? -24.524 -9.603 13.894 1.00 97.56 98 ALA A O 1
ATOM 735 N N . ALA A 1 99 ? -24.774 -10.508 15.933 1.00 97.88 99 ALA A N 1
ATOM 736 C CA . ALA A 1 99 ? -23.367 -10.387 16.303 1.00 97.88 99 ALA A CA 1
ATOM 737 C C . ALA A 1 99 ? -22.466 -11.267 15.424 1.00 97.88 99 ALA A C 1
ATOM 739 O O . ALA A 1 99 ? -21.450 -10.779 14.934 1.00 97.88 99 ALA A O 1
ATOM 740 N N . LEU A 1 100 ? -22.866 -12.518 15.165 1.00 97.62 100 LEU A N 1
ATOM 741 C CA . LEU A 1 100 ? -22.158 -13.424 14.260 1.00 97.62 100 LEU A CA 1
ATOM 742 C C . LEU A 1 100 ? -22.108 -12.868 12.831 1.00 97.62 100 LEU A C 1
ATOM 744 O O . LEU A 1 100 ? -21.044 -12.869 12.216 1.00 97.62 100 LEU A O 1
ATOM 748 N N . ALA A 1 101 ? -23.223 -12.338 12.321 1.00 97.69 101 ALA A N 1
ATOM 749 C CA . ALA A 1 101 ? -23.283 -11.713 11.002 1.00 97.69 101 ALA A CA 1
ATOM 750 C C . ALA A 1 101 ? -22.341 -10.500 10.900 1.00 97.69 101 ALA A C 1
ATOM 752 O O . ALA A 1 101 ? -21.566 -10.406 9.949 1.00 97.69 101 ALA A O 1
ATOM 753 N N . CYS A 1 102 ? -22.337 -9.612 11.902 1.00 98.12 102 CYS A N 1
ATOM 754 C CA . CYS A 1 102 ? -21.397 -8.492 11.956 1.00 98.12 102 CYS A CA 1
ATOM 755 C C . CYS A 1 102 ? -19.941 -8.968 12.043 1.00 98.12 102 CYS A C 1
ATOM 757 O O . CYS A 1 102 ? -19.108 -8.499 11.280 1.00 98.12 102 CYS A O 1
ATOM 759 N N . ALA A 1 103 ? -19.617 -9.928 12.911 1.00 97.56 103 ALA A N 1
ATOM 760 C CA . ALA A 1 103 ? -18.254 -10.450 13.025 1.00 97.56 103 ALA A CA 1
ATOM 761 C C . ALA A 1 103 ? -17.767 -11.079 11.707 1.00 97.56 103 ALA A C 1
ATOM 763 O O . ALA A 1 103 ? -16.633 -10.850 11.292 1.00 97.56 103 ALA A O 1
ATOM 764 N N . THR A 1 104 ? -18.652 -11.801 11.016 1.00 96.25 104 THR A N 1
ATOM 765 C CA . THR A 1 104 ? -18.390 -12.365 9.684 1.00 96.25 104 THR A CA 1
ATOM 766 C C . THR A 1 104 ? -18.113 -11.259 8.668 1.00 96.25 104 THR A C 1
ATOM 768 O O . THR A 1 104 ? -17.108 -11.314 7.966 1.00 96.25 104 THR A O 1
ATOM 771 N N . ALA A 1 105 ? -18.950 -10.216 8.628 1.00 95.62 105 ALA A N 1
ATOM 772 C CA . ALA A 1 105 ? -18.728 -9.054 7.769 1.00 95.62 105 ALA A CA 1
ATOM 773 C C . ALA A 1 105 ? -17.392 -8.356 8.077 1.00 95.62 105 ALA A C 1
ATOM 775 O O . ALA A 1 105 ? -16.683 -7.966 7.154 1.00 95.62 105 ALA A O 1
ATOM 776 N N . GLY A 1 106 ? -17.009 -8.263 9.355 1.00 95.62 106 GLY A N 1
ATOM 777 C CA . GLY A 1 106 ? -15.714 -7.730 9.777 1.00 95.62 106 GLY A CA 1
ATOM 778 C C . GLY A 1 106 ? -14.535 -8.524 9.211 1.00 95.62 106 GLY A C 1
ATOM 779 O O . GLY A 1 106 ? -13.630 -7.930 8.632 1.00 95.62 106 GLY A O 1
ATOM 780 N N . VAL A 1 107 ? -14.580 -9.858 9.299 1.00 94.06 107 VAL A N 1
ATOM 781 C CA . VAL A 1 107 ? -13.550 -10.755 8.736 1.00 94.06 107 VAL A CA 1
ATOM 782 C C . VAL A 1 107 ? -13.493 -10.685 7.208 1.00 94.06 107 VAL A C 1
ATOM 784 O O . VAL A 1 107 ? -12.411 -10.745 6.631 1.00 94.06 107 VAL A O 1
ATOM 787 N N . LEU A 1 108 ? -14.637 -10.501 6.542 1.00 91.31 108 LEU A N 1
ATOM 788 C CA . LEU A 1 108 ? -14.690 -10.269 5.093 1.00 91.31 108 LEU A CA 1
ATOM 789 C C . LEU A 1 108 ? -14.122 -8.900 4.679 1.00 91.31 108 LEU A C 1
ATOM 791 O O . LEU A 1 108 ? -13.736 -8.735 3.522 1.00 91.31 108 LEU A O 1
ATOM 795 N N . CYS A 1 109 ? -14.083 -7.924 5.592 1.00 91.25 109 CYS A N 1
ATOM 796 C CA . CYS A 1 109 ? -13.445 -6.627 5.357 1.00 91.25 109 CYS A CA 1
ATOM 797 C C . CYS A 1 109 ? -11.932 -6.688 5.584 1.00 91.25 109 CYS A C 1
ATOM 799 O O . CYS A 1 109 ? -11.184 -6.150 4.767 1.00 91.25 109 CYS A O 1
ATOM 801 N N . LYS A 1 110 ? -11.488 -7.302 6.693 1.00 91.06 110 LYS A N 1
ATOM 802 C CA . LYS A 1 110 ? -10.071 -7.356 7.072 1.00 91.06 110 LYS A CA 1
ATOM 803 C C . LYS A 1 110 ? -9.738 -8.544 7.977 1.00 91.06 110 LYS A C 1
ATOM 805 O O . LYS A 1 110 ? -10.467 -8.859 8.916 1.00 91.06 110 LYS A O 1
ATOM 810 N N . GLU A 1 111 ? -8.573 -9.138 7.751 1.00 89.75 111 GLU A N 1
ATOM 811 C CA . GLU A 1 111 ? -8.066 -10.327 8.437 1.00 89.75 111 GLU A CA 1
ATOM 812 C C . GLU A 1 111 ? -7.966 -10.179 9.966 1.00 89.75 111 GLU A C 1
ATOM 814 O O . GLU A 1 111 ? -8.447 -11.073 10.667 1.00 89.75 111 GLU A O 1
ATOM 819 N N . PRO A 1 112 ? -7.434 -9.072 10.535 1.00 91.88 112 PRO A N 1
ATOM 820 C CA . PRO A 1 112 ? -7.284 -8.928 11.982 1.00 91.88 112 PRO A CA 1
ATOM 821 C C . PRO A 1 112 ? -8.609 -8.954 12.753 1.00 91.88 112 PRO A C 1
ATOM 823 O O . PRO A 1 112 ? -8.603 -9.175 13.961 1.00 91.88 112 PRO A O 1
ATOM 826 N N . ALA A 1 113 ? -9.759 -8.781 12.088 1.00 95.56 113 ALA A N 1
ATOM 827 C CA . ALA A 1 113 ? -11.067 -8.889 12.732 1.00 95.56 113 ALA A CA 1
ATOM 828 C C . ALA A 1 113 ? -11.320 -10.276 13.352 1.00 95.56 113 ALA A C 1
ATOM 830 O O . ALA A 1 113 ? -12.106 -10.385 14.296 1.00 95.56 113 ALA A O 1
ATOM 831 N N . ILE A 1 114 ? -10.629 -11.325 12.886 1.00 95.69 114 ILE A N 1
ATOM 832 C CA . ILE A 1 114 ? -10.749 -12.675 13.456 1.00 95.69 114 ILE A CA 1
ATOM 833 C C . ILE A 1 114 ? -10.327 -12.728 14.932 1.00 95.69 114 ILE A C 1
ATOM 835 O O . ILE A 1 114 ? -10.850 -13.536 15.700 1.00 95.69 114 ILE A O 1
ATOM 839 N N . ALA A 1 115 ? -9.462 -11.809 15.372 1.00 95.88 115 ALA A N 1
ATOM 840 C CA . ALA A 1 115 ? -9.045 -11.680 16.765 1.00 95.88 115 ALA A CA 1
ATOM 841 C C . ALA A 1 115 ? -10.208 -11.350 17.724 1.00 95.88 115 ALA A C 1
ATOM 843 O O . ALA A 1 115 ? -10.093 -11.555 18.932 1.00 95.88 115 ALA A O 1
ATOM 844 N N . ALA A 1 116 ? -11.353 -10.881 17.213 1.00 97.31 116 ALA A N 1
ATOM 845 C CA . ALA A 1 116 ? -12.554 -10.654 18.014 1.00 97.31 116 ALA A CA 1
ATOM 846 C C . ALA A 1 116 ? -13.271 -11.954 18.420 1.00 97.31 116 ALA A C 1
ATOM 848 O O . ALA A 1 116 ? -14.048 -11.951 19.377 1.00 97.31 116 ALA A O 1
ATOM 849 N N . PHE A 1 117 ? -13.043 -13.068 17.714 1.00 97.69 117 PHE A N 1
ATOM 850 C CA . PHE A 1 117 ? -13.837 -14.290 17.877 1.00 97.69 117 PHE A CA 1
ATOM 851 C C . PHE A 1 117 ? -13.689 -14.918 19.266 1.00 97.69 117 PHE A C 1
ATOM 853 O O . PHE A 1 117 ? -14.724 -15.210 19.870 1.00 97.69 117 PHE A O 1
ATOM 860 N N . PRO A 1 118 ? -12.475 -15.063 19.841 1.00 97.25 118 PRO A N 1
ATOM 861 C CA . PRO A 1 118 ? -12.335 -15.530 21.216 1.00 97.25 118 PRO A CA 1
ATOM 862 C C . PRO A 1 118 ? -13.127 -14.659 22.196 1.00 97.25 118 PRO A C 1
ATOM 864 O O . PRO A 1 118 ? -13.864 -15.175 23.029 1.00 97.25 118 PRO A O 1
ATOM 867 N N . VAL A 1 119 ? -13.078 -13.333 22.053 1.00 97.25 119 VAL A N 1
ATOM 868 C CA . VAL A 1 119 ? -13.851 -12.426 22.914 1.00 97.25 119 VAL A CA 1
ATOM 869 C C . VAL A 1 119 ? -15.359 -12.632 22.765 1.00 97.25 119 VAL A C 1
ATOM 871 O O . VAL A 1 119 ? -16.068 -12.645 23.767 1.00 97.25 119 VAL A O 1
ATOM 874 N N . LEU A 1 120 ? -15.862 -12.824 21.543 1.00 97.38 120 LEU A N 1
ATOM 875 C CA . LEU A 1 120 ? -17.289 -13.044 21.275 1.00 97.38 120 LEU A CA 1
ATOM 876 C C . LEU A 1 120 ? -17.794 -14.401 21.787 1.00 97.38 120 LEU A C 1
ATOM 878 O O . LEU A 1 120 ? -18.909 -14.473 22.318 1.00 97.38 120 LEU A O 1
ATOM 882 N N . ILE A 1 121 ? -16.977 -15.450 21.649 1.00 97.00 121 ILE A N 1
ATOM 883 C CA . ILE A 1 121 ? -17.245 -16.791 22.185 1.00 97.00 121 ILE A CA 1
ATOM 884 C C . ILE A 1 121 ? -17.262 -16.732 23.713 1.00 97.00 121 ILE A C 1
ATOM 886 O O . ILE A 1 121 ? -18.236 -17.152 24.333 1.00 97.00 121 ILE A O 1
ATOM 890 N N . PHE A 1 122 ? -16.221 -16.154 24.323 1.00 96.50 122 PHE A N 1
ATOM 891 C CA . PHE A 1 122 ? -16.065 -16.146 25.775 1.00 96.50 122 PHE A CA 1
ATOM 892 C C . PHE A 1 122 ? -16.795 -14.992 26.491 1.00 96.50 122 PHE A C 1
ATOM 894 O O . PHE A 1 122 ? -16.672 -14.842 27.707 1.00 96.50 122 PHE A O 1
ATOM 901 N N . TRP A 1 123 ? -17.592 -14.199 25.766 1.00 96.38 123 TRP A N 1
ATOM 902 C CA . TRP A 1 123 ? -18.178 -12.940 26.240 1.00 96.38 123 TRP A CA 1
ATOM 903 C C . TRP A 1 123 ? -18.952 -13.060 27.561 1.00 96.38 123 TRP A C 1
ATOM 905 O O . TRP A 1 123 ? -18.669 -12.333 28.516 1.00 96.38 123 TRP A O 1
ATOM 915 N N . ASP A 1 124 ? -19.920 -13.981 27.634 1.00 95.12 124 ASP A N 1
ATOM 916 C CA . ASP A 1 124 ? -20.777 -14.132 28.818 1.00 95.12 124 ASP A CA 1
ATOM 917 C C . ASP A 1 124 ? -19.971 -14.624 30.028 1.00 95.12 124 ASP A C 1
ATOM 919 O O . ASP A 1 124 ? -20.103 -14.057 31.114 1.00 95.12 124 ASP A O 1
ATOM 923 N N . TRP A 1 125 ? -19.060 -15.585 29.835 1.00 95.19 125 TRP A N 1
ATOM 924 C CA . TRP A 1 125 ? -18.187 -16.077 30.904 1.00 95.19 125 TRP A CA 1
ATOM 925 C C . TRP A 1 125 ? -17.266 -14.979 31.446 1.00 95.19 125 TRP A C 1
ATOM 927 O O . TRP A 1 125 ? -17.162 -14.821 32.662 1.00 95.19 125 TRP A O 1
ATOM 937 N N . ILE A 1 126 ? -16.662 -14.162 30.572 1.00 95.19 126 ILE A N 1
ATOM 938 C CA . ILE A 1 126 ? -15.816 -13.033 30.990 1.00 95.19 126 ILE A CA 1
ATOM 939 C C . ILE A 1 126 ? -16.634 -12.005 31.785 1.00 95.19 126 ILE A C 1
ATOM 941 O O . ILE A 1 126 ? -16.163 -11.477 32.795 1.00 95.19 126 ILE A O 1
ATOM 945 N N . LEU A 1 127 ? -17.880 -11.742 31.379 1.00 93.62 127 LEU A N 1
ATOM 946 C CA . LEU A 1 127 ? -18.787 -10.853 32.108 1.00 93.62 127 LEU A CA 1
ATOM 947 C C . LEU A 1 127 ? -19.387 -11.481 33.376 1.00 93.62 127 LEU A C 1
ATOM 949 O O . LEU A 1 127 ? -20.039 -10.761 34.137 1.00 93.62 127 LEU A O 1
ATOM 953 N N . GLY A 1 128 ? -19.144 -12.766 33.646 1.00 92.00 128 GLY A N 1
ATOM 954 C CA . GLY A 1 128 ? -19.687 -13.497 34.793 1.00 92.00 128 GLY A CA 1
ATOM 955 C C . GLY A 1 128 ? -21.185 -13.785 34.675 1.00 92.00 128 GLY A C 1
ATOM 956 O O . GLY A 1 128 ? -21.893 -13.752 35.678 1.00 92.00 128 GLY A O 1
ATOM 957 N N . ARG A 1 129 ? -21.676 -13.995 33.451 1.00 91.38 129 ARG A N 1
ATOM 958 C CA . ARG A 1 129 ? -23.065 -14.340 33.126 1.00 91.38 129 ARG A CA 1
ATOM 959 C C . ARG A 1 129 ? -23.118 -15.777 32.587 1.00 91.38 129 ARG A C 1
ATOM 961 O O . ARG A 1 129 ? -22.173 -16.200 31.921 1.00 91.38 129 ARG A O 1
ATOM 968 N N . PRO A 1 130 ? -24.202 -16.535 32.828 1.00 89.06 130 PRO A N 1
ATOM 969 C CA . PRO A 1 130 ? -24.378 -17.830 32.181 1.00 89.06 130 PRO A CA 1
ATOM 970 C C . PRO A 1 130 ? -24.570 -17.638 30.663 1.00 89.06 130 PRO A C 1
ATOM 972 O O . PRO A 1 130 ? -25.341 -16.758 30.259 1.00 89.06 130 PRO A O 1
ATOM 975 N N . PRO A 1 131 ? -23.890 -18.425 29.809 1.00 88.12 131 PRO A N 1
ATOM 976 C CA . PRO A 1 131 ? -24.035 -18.310 28.363 1.00 88.12 131 PRO A CA 1
ATOM 977 C C . PRO A 1 131 ? -25.422 -18.787 27.926 1.00 88.12 131 PRO A C 1
ATOM 979 O O . PRO A 1 131 ? -25.858 -19.874 28.300 1.00 88.12 131 PRO A O 1
ATOM 982 N N . ARG A 1 132 ? -26.109 -17.999 27.091 1.00 86.06 132 ARG A N 1
ATOM 983 C CA . ARG A 1 132 ? -27.443 -18.369 26.576 1.00 86.06 132 ARG A CA 1
ATOM 984 C C . ARG A 1 132 ? -27.384 -19.508 25.556 1.00 86.06 132 ARG A C 1
ATOM 986 O O . ARG A 1 132 ? -28.152 -20.459 25.648 1.00 86.06 132 ARG A O 1
ATOM 993 N N . HIS A 1 133 ? -26.462 -19.417 24.595 1.00 89.38 133 HIS A N 1
ATOM 994 C CA . HIS A 1 133 ? -26.336 -20.366 23.483 1.00 89.38 133 HIS A CA 1
ATOM 995 C C . HIS A 1 133 ? -24.863 -20.723 23.198 1.00 89.38 133 HIS A C 1
ATOM 997 O O . HIS A 1 133 ? -24.342 -20.395 22.130 1.00 89.38 133 HIS A O 1
ATOM 1003 N N . PRO A 1 134 ? -24.161 -21.410 24.121 1.00 89.88 134 PRO A N 1
ATOM 1004 C CA . PRO A 1 134 ? -22.722 -21.663 23.990 1.00 89.88 134 PRO A CA 1
ATOM 1005 C C . PRO A 1 134 ? -22.373 -22.489 22.742 1.00 89.88 134 PRO A C 1
ATOM 1007 O O . PRO A 1 134 ? -21.390 -22.197 22.067 1.00 89.88 134 PRO A O 1
ATOM 1010 N N . LYS A 1 135 ? -23.213 -23.472 22.378 1.00 91.50 135 LYS A N 1
ATOM 1011 C CA . LYS A 1 135 ? -23.013 -24.296 21.173 1.00 91.50 135 LYS A CA 1
ATOM 1012 C C . LYS A 1 135 ? -23.062 -23.462 19.893 1.00 91.50 135 LYS A C 1
ATOM 1014 O O . LYS A 1 135 ? -22.168 -23.582 19.067 1.00 91.50 135 LYS A O 1
ATOM 1019 N N . LEU A 1 136 ? -24.068 -22.593 19.754 1.00 90.38 136 LEU A N 1
ATOM 1020 C CA . LEU A 1 136 ? -24.200 -21.707 18.593 1.00 90.38 136 LEU A CA 1
ATOM 1021 C C . LEU A 1 136 ? -22.988 -20.782 18.463 1.00 90.38 136 LEU A C 1
ATOM 1023 O O . LEU A 1 136 ? -22.514 -20.548 17.360 1.00 90.38 136 LEU A O 1
ATOM 1027 N N . GLN A 1 137 ? -22.483 -20.271 19.583 1.00 90.94 137 GLN A N 1
ATOM 1028 C CA . GLN A 1 137 ? -21.345 -19.358 19.593 1.00 90.94 137 GLN A CA 1
ATOM 1029 C C . GLN A 1 137 ? -20.066 -20.087 19.170 1.00 90.94 137 GLN A C 1
ATOM 1031 O O . GLN A 1 137 ? -19.423 -19.676 18.210 1.00 90.94 137 GLN A O 1
ATOM 1036 N N . ILE A 1 138 ? -19.733 -21.206 19.815 1.00 95.00 138 ILE A N 1
ATOM 1037 C CA . ILE A 1 138 ? -18.524 -21.973 19.486 1.00 95.00 138 ILE A CA 1
ATOM 1038 C C . ILE A 1 138 ? -18.576 -22.483 18.041 1.00 95.00 138 ILE A C 1
ATOM 1040 O O . ILE A 1 138 ? -17.633 -22.267 17.285 1.00 95.00 138 ILE A O 1
ATOM 1044 N N . ILE A 1 139 ? -19.684 -23.115 17.639 1.00 96.50 139 ILE A N 1
ATOM 1045 C CA . ILE A 1 139 ? -19.825 -23.694 16.296 1.00 96.50 139 ILE A CA 1
ATOM 1046 C C . ILE A 1 139 ? -19.906 -22.590 15.242 1.00 96.50 139 ILE A C 1
ATOM 1048 O O . ILE A 1 139 ? -19.230 -22.680 14.226 1.00 96.50 139 ILE A O 1
ATOM 1052 N N . GLY A 1 140 ? -20.692 -21.538 15.475 1.00 95.94 140 GLY A N 1
ATOM 1053 C CA . GLY A 1 140 ? -20.884 -20.449 14.519 1.00 95.94 140 GLY A CA 1
ATOM 1054 C C . GLY A 1 140 ? -19.588 -19.694 14.240 1.00 95.94 140 GLY A C 1
ATOM 1055 O O . GLY A 1 140 ? -19.146 -19.641 13.095 1.00 95.94 140 GLY A O 1
ATOM 1056 N N . TYR A 1 141 ? -18.937 -19.158 15.279 1.00 96.44 141 TYR A N 1
ATOM 1057 C CA . TYR A 1 141 ? -17.662 -18.452 15.109 1.00 96.44 141 TYR A CA 1
ATOM 1058 C C . TYR A 1 141 ? -16.547 -19.400 14.641 1.00 96.44 141 TYR A C 1
ATOM 1060 O O . TYR A 1 141 ? -15.746 -19.019 13.791 1.00 96.44 141 TYR A O 1
ATOM 1068 N N . GLY A 1 142 ? -16.518 -20.643 15.136 1.00 96.69 142 GLY A N 1
ATOM 1069 C CA . GLY A 1 142 ? -15.552 -21.658 14.710 1.00 96.69 142 GLY A CA 1
ATOM 1070 C C . GLY A 1 142 ? -15.678 -22.017 13.229 1.00 96.69 142 GLY A C 1
ATOM 1071 O O . GLY A 1 142 ? -14.671 -22.060 12.526 1.00 96.69 142 GLY A O 1
ATOM 1072 N N . LEU A 1 143 ? -16.903 -22.198 12.727 1.00 96.88 143 LEU A N 1
ATOM 1073 C CA . LEU A 1 143 ? -17.163 -22.482 11.317 1.00 96.88 143 LEU A CA 1
ATOM 1074 C C . LEU A 1 143 ? -16.750 -21.306 10.429 1.00 96.88 143 LEU A C 1
ATOM 1076 O O . LEU A 1 143 ? -16.108 -21.524 9.407 1.00 96.88 143 LEU A O 1
ATOM 1080 N N . VAL A 1 144 ? -17.061 -20.065 10.822 1.00 96.00 144 VAL A N 1
ATOM 1081 C CA . VAL A 1 144 ? -16.622 -18.883 10.062 1.00 96.00 144 VAL A CA 1
ATOM 1082 C C . VAL A 1 144 ? -15.098 -18.774 10.041 1.00 96.00 144 VAL A C 1
ATOM 1084 O O . VAL A 1 144 ? -14.535 -18.523 8.980 1.00 96.00 144 VAL A O 1
ATOM 1087 N N . ALA A 1 145 ? -14.419 -19.009 11.167 1.00 94.88 145 ALA A N 1
ATOM 1088 C CA . ALA A 1 145 ? -12.958 -18.999 11.223 1.00 94.88 145 ALA A CA 1
ATOM 1089 C C . ALA A 1 145 ? -12.342 -20.089 10.331 1.00 94.88 145 ALA A C 1
ATOM 1091 O O . ALA A 1 145 ? -11.394 -19.815 9.598 1.00 94.88 145 ALA A O 1
ATOM 1092 N N . ALA A 1 146 ? -12.908 -21.299 10.350 1.00 94.44 146 ALA A N 1
ATOM 1093 C CA . ALA A 1 146 ? -12.464 -22.407 9.510 1.00 94.44 146 ALA A CA 1
ATOM 1094 C C . ALA A 1 146 ? -12.689 -22.117 8.018 1.00 94.44 146 ALA A C 1
ATOM 1096 O O . ALA A 1 146 ? -11.761 -22.246 7.225 1.00 94.44 146 ALA A O 1
ATOM 1097 N N . LEU A 1 147 ? -13.886 -21.663 7.634 1.00 93.12 147 LEU A N 1
ATOM 1098 C CA . LEU A 1 147 ? -14.200 -21.288 6.251 1.00 93.12 147 LEU A CA 1
ATOM 1099 C C . LEU A 1 147 ? -13.310 -20.149 5.760 1.00 93.12 147 LEU A C 1
ATOM 1101 O O . LEU A 1 147 ? -12.791 -20.212 4.648 1.00 93.12 147 LEU A O 1
ATOM 1105 N N . TRP A 1 148 ? -13.096 -19.129 6.592 1.00 93.00 148 TRP A N 1
ATOM 1106 C CA . TRP A 1 148 ? -12.165 -18.054 6.280 1.00 93.00 148 TRP A CA 1
ATOM 1107 C C . TRP A 1 148 ? -10.759 -18.606 6.044 1.00 93.00 148 TRP A C 1
ATOM 1109 O O . TRP A 1 148 ? -10.192 -18.339 4.990 1.00 93.00 148 TRP A O 1
ATOM 1119 N N . ALA A 1 149 ? -10.228 -19.441 6.942 1.00 89.12 149 ALA A N 1
ATOM 1120 C CA . ALA A 1 149 ? -8.902 -20.038 6.785 1.00 89.12 149 ALA A CA 1
ATOM 1121 C C . ALA A 1 149 ? -8.777 -20.875 5.498 1.00 89.12 149 ALA A C 1
ATOM 1123 O O . ALA A 1 149 ? -7.765 -20.791 4.807 1.00 89.12 149 ALA A O 1
ATOM 1124 N N . VAL A 1 150 ? -9.833 -21.615 5.140 1.00 88.62 150 VAL A N 1
ATOM 1125 C CA . VAL A 1 150 ? -9.928 -22.439 3.920 1.00 88.62 150 VAL A CA 1
ATOM 1126 C C . VAL A 1 150 ? -10.097 -21.610 2.646 1.00 88.62 150 VAL A C 1
ATOM 1128 O O . VAL A 1 150 ? -9.895 -22.126 1.555 1.00 88.62 150 VAL A O 1
ATOM 1131 N N . VAL A 1 151 ? -10.438 -20.330 2.718 1.00 87.56 151 VAL A N 1
ATOM 1132 C CA . VAL A 1 151 ? -10.592 -19.474 1.527 1.00 87.56 151 VAL A CA 1
ATOM 1133 C C . VAL A 1 151 ? -9.481 -18.423 1.441 1.00 87.56 151 VAL A C 1
ATOM 1135 O O . VAL A 1 151 ? -9.216 -17.874 0.369 1.00 87.56 151 VAL A O 1
ATOM 1138 N N . HIS A 1 152 ? -8.801 -18.147 2.553 1.00 83.50 152 HIS A N 1
ATOM 1139 C CA . HIS A 1 152 ? -7.860 -17.049 2.666 1.00 83.50 152 HIS A CA 1
ATOM 1140 C C . HIS A 1 152 ? -6.567 -17.317 1.874 1.00 83.50 152 HIS A C 1
ATOM 1142 O O . HIS A 1 152 ? -5.772 -18.183 2.254 1.00 83.50 152 HIS A O 1
ATOM 1148 N N . PRO A 1 153 ? -6.281 -16.549 0.805 1.00 78.56 153 PRO A N 1
ATOM 1149 C CA . PRO A 1 153 ? -5.154 -16.829 -0.082 1.00 78.56 153 PRO A CA 1
ATOM 1150 C C . PRO A 1 153 ? -3.807 -16.730 0.638 1.00 78.56 153 PRO A C 1
ATOM 1152 O O . PRO A 1 153 ? -2.914 -17.518 0.356 1.00 78.56 153 PRO A O 1
ATOM 1155 N N . GLY A 1 154 ? -3.664 -15.823 1.611 1.00 75.44 154 GLY A N 1
ATOM 1156 C CA . GLY A 1 154 ? -2.441 -15.725 2.410 1.00 75.44 154 GLY A CA 1
ATOM 1157 C C . GLY A 1 154 ? -2.171 -16.980 3.245 1.00 75.44 154 GLY A C 1
ATOM 1158 O O . GLY A 1 154 ? -1.023 -17.387 3.366 1.00 75.44 154 GLY A O 1
ATOM 1159 N N . ILE A 1 155 ? -3.218 -17.640 3.759 1.00 80.12 155 ILE A N 1
ATOM 1160 C CA . ILE A 1 155 ? -3.062 -18.875 4.544 1.00 80.12 155 ILE A CA 1
ATOM 1161 C C . ILE A 1 155 ? -2.688 -20.028 3.619 1.00 80.12 155 ILE A C 1
ATOM 1163 O O . ILE A 1 155 ? -1.749 -20.756 3.919 1.00 80.12 155 ILE A O 1
ATOM 1167 N N . HIS A 1 156 ? -3.352 -20.148 2.467 1.00 79.44 156 HIS A N 1
ATOM 1168 C CA . HIS A 1 156 ? -2.995 -21.141 1.448 1.00 79.44 156 HIS A CA 1
ATOM 1169 C C . HIS A 1 156 ? -1.569 -20.990 0.942 1.00 79.44 156 HIS A C 1
ATOM 1171 O O . HIS A 1 156 ? -0.862 -21.980 0.797 1.00 79.44 156 HIS A O 1
ATOM 1177 N N . LEU A 1 157 ? -1.129 -19.756 0.694 1.00 72.38 157 LEU A N 1
ATOM 1178 C CA . LEU A 1 157 ? 0.231 -19.480 0.239 1.00 72.38 157 LEU A CA 1
ATOM 1179 C C . LEU A 1 157 ? 1.269 -19.814 1.315 1.00 72.38 157 LEU A C 1
ATOM 1181 O O . LEU A 1 157 ? 2.285 -20.429 0.998 1.00 72.38 157 LEU A O 1
ATOM 1185 N N . LEU A 1 158 ? 1.004 -19.458 2.576 1.00 74.81 158 LEU A N 1
ATOM 1186 C CA . LEU A 1 158 ? 1.862 -19.823 3.705 1.00 74.81 158 LEU A CA 1
ATOM 1187 C C . LEU A 1 158 ? 1.927 -21.343 3.894 1.00 74.81 158 LEU A C 1
ATOM 1189 O O . LEU A 1 158 ? 3.019 -21.902 3.978 1.00 74.81 158 LEU A O 1
ATOM 1193 N N . ALA A 1 159 ? 0.775 -22.017 3.906 1.00 79.31 159 ALA A N 1
ATOM 1194 C CA . ALA A 1 159 ? 0.681 -23.461 4.086 1.00 79.31 159 ALA A CA 1
ATOM 1195 C C . ALA A 1 159 ? 1.336 -24.225 2.924 1.00 79.31 159 ALA A C 1
ATOM 1197 O O . ALA A 1 159 ? 2.162 -25.105 3.153 1.00 79.31 159 ALA A O 1
ATOM 1198 N N . GLY A 1 160 ? 1.040 -23.843 1.678 1.00 72.94 160 GLY A N 1
ATOM 1199 C CA . GLY A 1 160 ? 1.586 -24.471 0.473 1.00 72.94 160 GLY A CA 1
ATOM 1200 C C . GLY A 1 160 ? 3.095 -24.280 0.300 1.00 72.94 160 GLY A C 1
ATOM 1201 O O . GLY A 1 160 ? 3.738 -25.082 -0.371 1.00 72.94 160 GLY A O 1
ATOM 1202 N N . ARG A 1 161 ? 3.682 -23.254 0.929 1.00 69.44 161 ARG A N 1
ATOM 1203 C CA . ARG A 1 161 ? 5.136 -23.006 0.937 1.00 69.44 161 ARG A CA 1
ATOM 1204 C C . ARG A 1 161 ? 5.804 -23.390 2.264 1.00 69.44 161 ARG A C 1
ATOM 1206 O O . ARG A 1 161 ? 6.969 -23.064 2.485 1.00 69.44 161 ARG A O 1
ATOM 1213 N N . GLY A 1 162 ? 5.087 -24.102 3.141 1.00 65.19 162 GLY A N 1
ATOM 1214 C CA . GLY A 1 162 ? 5.607 -24.637 4.401 1.00 65.19 162 GLY A CA 1
ATOM 1215 C C . GLY A 1 162 ? 6.070 -23.570 5.393 1.00 65.19 162 GLY A C 1
ATOM 1216 O O . GLY A 1 162 ? 7.019 -23.815 6.131 1.00 65.19 162 GLY A O 1
ATOM 1217 N N . PHE A 1 163 ? 5.456 -22.382 5.373 1.00 66.62 163 PHE A N 1
ATOM 1218 C CA . PHE A 1 163 ? 5.825 -21.232 6.207 1.00 66.62 163 PHE A CA 1
ATOM 1219 C C . PHE A 1 163 ? 7.298 -20.787 6.067 1.00 66.62 163 PHE A C 1
ATOM 1221 O O . PHE A 1 163 ? 7.840 -20.128 6.954 1.00 66.62 163 PHE A O 1
ATOM 1228 N N . LYS A 1 164 ? 7.956 -21.128 4.949 1.00 57.78 164 LYS A N 1
ATOM 1229 C CA . LYS A 1 164 ? 9.351 -20.759 4.668 1.00 57.78 164 LYS A CA 1
ATOM 1230 C C . LYS A 1 164 ? 9.481 -19.278 4.276 1.00 57.78 164 LYS A C 1
ATOM 1232 O O . LYS A 1 164 ? 8.577 -18.708 3.668 1.00 57.78 164 LYS A O 1
ATOM 1237 N N . SER A 1 165 ? 10.623 -18.674 4.611 1.00 51.16 165 SER A N 1
ATOM 1238 C CA . SER A 1 165 ? 10.961 -17.266 4.325 1.00 51.16 165 SER A CA 1
ATOM 1239 C C . SER A 1 165 ? 11.071 -16.973 2.813 1.00 51.16 165 SER A C 1
ATOM 1241 O O . SER A 1 165 ? 11.522 -17.835 2.059 1.00 51.16 165 SER A O 1
ATOM 1243 N N . GLY A 1 166 ? 10.674 -15.774 2.360 1.00 49.84 166 GLY A N 1
ATOM 1244 C CA . GLY A 1 166 ? 10.817 -15.280 0.976 1.00 49.84 166 GLY A CA 1
ATOM 1245 C C . GLY A 1 166 ? 9.668 -15.645 0.026 1.00 49.84 166 GLY A C 1
ATOM 1246 O O . GLY A 1 166 ? 9.736 -15.414 -1.182 1.00 49.84 166 GLY A O 1
ATOM 1247 N N . ALA A 1 167 ? 8.614 -16.264 0.553 1.00 43.25 167 ALA A N 1
ATOM 1248 C CA . ALA A 1 167 ? 7.589 -16.952 -0.217 1.00 43.25 167 ALA A CA 1
ATOM 1249 C C . ALA A 1 167 ? 6.378 -16.088 -0.609 1.00 43.25 167 ALA A C 1
ATOM 1251 O O . ALA A 1 167 ? 5.566 -16.548 -1.409 1.00 43.25 167 ALA A O 1
ATOM 1252 N N . THR A 1 168 ? 6.193 -14.870 -0.106 1.00 52.31 168 THR A N 1
ATOM 1253 C CA . THR A 1 168 ? 5.080 -14.022 -0.567 1.00 52.31 168 THR A CA 1
ATOM 1254 C C . THR A 1 168 ? 5.492 -12.551 -0.619 1.00 52.31 168 THR A C 1
ATOM 1256 O O . THR A 1 168 ? 6.393 -12.121 0.090 1.00 52.31 168 THR A O 1
ATOM 1259 N N . MET A 1 169 ? 4.827 -11.748 -1.458 1.00 55.75 169 MET A N 1
ATOM 1260 C CA . MET A 1 169 ? 5.160 -10.322 -1.573 1.00 55.75 169 MET A CA 1
ATOM 1261 C C . MET A 1 169 ? 4.757 -9.489 -0.341 1.00 55.75 169 MET A C 1
ATOM 1263 O O . MET A 1 169 ? 5.250 -8.375 -0.205 1.00 55.75 169 MET A O 1
ATOM 1267 N N . TYR A 1 170 ? 3.888 -9.994 0.549 1.00 60.50 170 TYR A N 1
ATOM 1268 C CA . TYR A 1 170 ? 3.299 -9.179 1.625 1.00 60.50 170 TYR A CA 1
ATOM 1269 C C . TYR A 1 170 ? 3.087 -9.892 2.981 1.00 60.50 170 TYR A C 1
ATOM 1271 O O . TYR A 1 170 ? 3.100 -9.215 4.011 1.00 60.50 170 TYR A O 1
ATOM 1279 N N . VAL A 1 171 ? 2.917 -11.227 3.019 1.00 61.50 171 VAL A N 1
ATOM 1280 C CA . VAL A 1 171 ? 2.604 -11.992 4.248 1.00 61.50 171 VAL A CA 1
ATOM 1281 C C . VAL A 1 171 ? 3.553 -13.179 4.460 1.00 61.50 171 VAL A C 1
ATOM 1283 O O . VAL A 1 171 ? 3.475 -14.182 3.750 1.00 61.50 171 VAL A O 1
ATOM 1286 N N . GLY A 1 172 ? 4.418 -13.125 5.463 1.00 64.62 172 GLY A N 1
ATOM 1287 C CA . GLY A 1 172 ? 5.408 -14.173 5.704 1.00 64.62 172 GLY A CA 1
ATOM 1288 C C . GLY A 1 172 ? 5.914 -14.178 7.136 1.00 64.62 172 GLY A C 1
ATOM 1289 O O . GLY A 1 172 ? 5.946 -13.134 7.775 1.00 64.62 172 GLY A O 1
ATOM 1290 N N . LEU A 1 173 ? 6.368 -15.341 7.615 1.00 70.19 173 LEU A N 1
ATOM 1291 C CA . LEU A 1 173 ? 7.172 -15.460 8.843 1.00 70.19 173 LEU A CA 1
ATOM 1292 C C . LEU A 1 173 ? 8.626 -15.020 8.595 1.00 70.19 173 LEU A C 1
ATOM 1294 O O . LEU A 1 173 ? 9.576 -15.657 9.044 1.00 70.19 173 LEU A O 1
ATOM 1298 N N . GLU A 1 174 ? 8.802 -13.973 7.795 1.00 64.69 174 GLU A N 1
ATOM 1299 C CA . GLU A 1 174 ? 10.112 -13.466 7.415 1.00 64.69 174 GLU A CA 1
ATOM 1300 C C . GLU A 1 174 ? 10.683 -12.610 8.550 1.00 64.69 174 GLU A C 1
ATOM 1302 O O . GLU A 1 174 ? 9.937 -12.029 9.340 1.00 64.69 174 GLU A O 1
ATOM 1307 N N . HIS A 1 175 ? 12.011 -12.506 8.599 1.00 71.00 175 HIS A N 1
ATOM 1308 C CA . HIS A 1 175 ? 12.734 -11.586 9.478 1.00 71.00 175 HIS A CA 1
ATOM 1309 C C . HIS A 1 175 ? 12.379 -11.732 10.971 1.00 71.00 175 HIS A C 1
ATOM 1311 O O . HIS A 1 175 ? 11.979 -10.763 11.623 1.00 71.00 175 HIS A O 1
ATOM 1317 N N . SER A 1 176 ? 12.510 -12.939 11.540 1.00 81.25 176 SER A N 1
ATOM 1318 C CA . SER A 1 176 ? 12.233 -13.189 12.967 1.00 81.25 176 SER A CA 1
ATOM 1319 C C . SER A 1 176 ? 13.026 -12.276 13.908 1.00 81.25 176 SER A C 1
ATOM 1321 O O . SER A 1 176 ? 12.559 -11.942 14.995 1.00 81.25 176 SER A O 1
ATOM 1323 N N . GLU A 1 177 ? 14.195 -11.806 13.469 1.00 83.44 177 GLU A N 1
ATOM 1324 C CA . GLU A 1 177 ? 15.010 -10.811 14.163 1.00 83.44 177 GLU A CA 1
ATOM 1325 C C . GLU A 1 177 ? 14.303 -9.453 14.343 1.00 83.44 177 GLU A C 1
ATOM 1327 O O . GLU A 1 177 ? 14.652 -8.691 15.243 1.00 83.44 177 GLU A O 1
ATOM 1332 N N . ARG A 1 178 ? 13.274 -9.154 13.538 1.00 84.75 178 ARG A N 1
ATOM 1333 C CA . ARG A 1 178 ? 12.497 -7.904 13.590 1.00 84.75 178 ARG A CA 1
ATOM 1334 C C . ARG A 1 178 ? 11.201 -8.015 14.386 1.00 84.75 178 ARG A C 1
ATOM 1336 O O . ARG A 1 178 ? 10.647 -6.980 14.749 1.00 84.75 178 ARG A O 1
ATOM 1343 N N . TRP A 1 179 ? 10.711 -9.218 14.700 1.00 90.44 179 TRP A N 1
ATOM 1344 C CA . TRP A 1 179 ? 9.406 -9.393 15.361 1.00 90.44 179 TRP A CA 1
ATOM 1345 C C . TRP A 1 179 ? 9.323 -8.652 16.697 1.00 90.44 179 TRP A C 1
ATOM 1347 O O . TRP A 1 179 ? 8.333 -7.973 16.972 1.00 90.44 179 TRP A O 1
ATOM 1357 N N . GLY A 1 180 ? 10.384 -8.730 17.508 1.00 91.88 180 GLY A N 1
ATOM 1358 C CA . GLY A 1 180 ? 10.468 -8.011 18.781 1.00 91.88 180 GLY A CA 1
ATOM 1359 C C . GLY A 1 180 ? 10.426 -6.492 18.594 1.00 91.88 180 GLY A C 1
ATOM 1360 O O . GLY A 1 180 ? 9.676 -5.804 19.287 1.00 91.88 180 GLY A O 1
ATOM 1361 N N . LEU A 1 181 ? 11.163 -5.977 17.603 1.00 91.69 181 LEU A N 1
ATOM 1362 C CA . LEU A 1 181 ? 11.155 -4.558 17.250 1.00 91.69 181 LEU A CA 1
ATOM 1363 C C . LEU A 1 181 ? 9.767 -4.107 16.778 1.00 91.69 181 LEU A C 1
ATOM 1365 O O . LEU A 1 181 ? 9.271 -3.086 17.245 1.00 91.69 181 LEU A O 1
ATOM 1369 N N . TYR A 1 182 ? 9.117 -4.857 15.886 1.00 92.06 182 TYR A N 1
ATOM 1370 C CA . TYR A 1 182 ? 7.792 -4.519 15.358 1.00 92.06 182 TYR A CA 1
ATOM 1371 C C . TYR A 1 182 ? 6.723 -4.554 16.444 1.00 92.06 182 TYR A C 1
ATOM 1373 O O . TYR A 1 182 ? 5.925 -3.620 16.543 1.00 92.06 182 TYR A O 1
ATOM 1381 N N . LEU A 1 183 ? 6.739 -5.575 17.305 1.00 94.50 183 LEU A N 1
ATOM 1382 C CA . LEU A 1 183 ? 5.854 -5.641 18.462 1.00 94.50 183 LEU A CA 1
ATOM 1383 C C . LEU A 1 183 ? 6.052 -4.423 19.369 1.00 94.50 183 LEU A C 1
ATOM 1385 O O . LEU A 1 183 ? 5.079 -3.768 19.739 1.00 94.50 183 LEU A O 1
ATOM 1389 N N . TRP A 1 184 ? 7.302 -4.077 19.682 1.00 95.25 184 TRP A N 1
ATOM 1390 C CA . TRP A 1 184 ? 7.610 -2.911 20.502 1.00 95.25 184 TRP A CA 1
ATOM 1391 C C . TRP A 1 184 ? 7.162 -1.596 19.850 1.00 95.25 184 TRP A C 1
ATOM 1393 O O . TRP A 1 184 ? 6.527 -0.765 20.502 1.00 95.25 184 TRP A O 1
ATOM 1403 N N . ARG A 1 185 ? 7.389 -1.430 18.541 1.00 94.31 185 ARG A N 1
ATOM 1404 C CA . ARG A 1 185 ? 6.891 -0.279 17.778 1.00 94.31 185 ARG A CA 1
ATOM 1405 C C . ARG A 1 185 ? 5.369 -0.181 17.836 1.00 94.31 185 ARG A C 1
ATOM 1407 O O . ARG A 1 185 ? 4.850 0.908 18.072 1.00 94.31 185 ARG A O 1
ATOM 1414 N N . TYR A 1 186 ? 4.641 -1.288 17.684 1.00 95.44 186 TYR A N 1
ATOM 1415 C CA . TYR A 1 186 ? 3.184 -1.287 17.828 1.00 95.44 186 TYR A CA 1
ATOM 1416 C C . TYR A 1 186 ? 2.727 -0.960 19.253 1.00 95.44 186 TYR A C 1
ATOM 1418 O O . TYR A 1 186 ? 1.760 -0.217 19.412 1.00 95.44 186 TYR A O 1
ATOM 1426 N N . LEU A 1 187 ? 3.424 -1.445 20.285 1.00 96.00 187 LEU A N 1
ATOM 1427 C CA . LEU A 1 187 ? 3.123 -1.102 21.679 1.00 96.00 187 LEU A CA 1
ATOM 1428 C C . LEU A 1 187 ? 3.286 0.399 21.944 1.00 96.00 187 LEU A C 1
ATOM 1430 O O . LEU A 1 187 ? 2.387 1.000 22.526 1.00 96.00 187 LEU A O 1
ATOM 1434 N N . MET A 1 188 ? 4.373 1.020 21.472 1.00 95.38 188 MET A N 1
ATOM 1435 C CA . MET A 1 188 ? 4.556 2.478 21.555 1.00 95.38 188 MET A CA 1
ATOM 1436 C C . MET A 1 188 ? 3.460 3.214 20.784 1.00 95.38 188 MET A C 1
ATOM 1438 O O . MET A 1 188 ? 2.833 4.142 21.293 1.00 95.38 188 MET A O 1
ATOM 1442 N N . THR A 1 189 ? 3.143 2.713 19.594 1.00 94.69 189 THR A N 1
ATOM 1443 C CA . THR A 1 189 ? 2.120 3.289 18.725 1.00 94.69 189 THR A CA 1
ATOM 1444 C C . THR A 1 189 ? 0.727 3.222 19.354 1.00 94.69 189 THR A C 1
ATOM 1446 O O . THR A 1 189 ? -0.060 4.142 19.166 1.00 94.69 189 THR A O 1
ATOM 1449 N N . LEU A 1 190 ? 0.391 2.188 20.136 1.00 95.38 190 LEU A N 1
ATOM 1450 C CA . LEU A 1 190 ? -0.887 2.081 20.861 1.00 95.38 190 LEU A CA 1
ATOM 1451 C C . LEU A 1 190 ? -1.085 3.161 21.924 1.00 95.38 190 LEU A C 1
ATOM 1453 O O . LEU A 1 190 ? -2.222 3.524 22.226 1.00 95.38 190 LEU A O 1
ATOM 1457 N N . VAL A 1 191 ? 0.009 3.670 22.485 1.00 94.75 191 VAL A N 1
ATOM 1458 C CA . VAL A 1 191 ? -0.006 4.747 23.478 1.00 94.75 191 VAL A CA 1
ATOM 1459 C C . VAL A 1 191 ? 0.369 6.105 22.876 1.00 94.75 191 VAL A C 1
ATOM 1461 O O . VAL A 1 191 ? 0.640 7.043 23.621 1.00 94.75 191 VAL A O 1
ATOM 1464 N N . ASN A 1 192 ? 0.345 6.220 21.539 1.00 95.06 192 ASN A N 1
ATOM 1465 C CA . ASN A 1 192 ? 0.732 7.409 20.776 1.00 95.06 192 ASN A CA 1
ATOM 1466 C C . ASN A 1 192 ? 2.189 7.871 21.014 1.00 95.06 192 ASN A C 1
ATOM 1468 O O . ASN A 1 192 ? 2.504 9.028 20.765 1.00 95.06 192 ASN A O 1
ATOM 1472 N N . LEU A 1 193 ? 3.086 6.999 21.480 1.00 93.44 193 LEU A N 1
ATOM 1473 C CA . LEU A 1 193 ? 4.502 7.327 21.674 1.00 93.44 193 LEU A CA 1
ATOM 1474 C C . LEU A 1 193 ? 5.325 7.089 20.397 1.00 93.44 193 LEU A C 1
ATOM 1476 O O . LEU A 1 193 ? 5.004 6.167 19.637 1.00 93.44 193 LEU A O 1
ATOM 1480 N N . PRO A 1 194 ? 6.404 7.869 20.179 1.00 88.50 194 PRO A N 1
ATOM 1481 C CA . PRO A 1 194 ? 7.268 7.714 19.017 1.00 88.50 194 PRO A CA 1
ATOM 1482 C C . PRO A 1 194 ? 7.932 6.328 19.038 1.00 88.50 194 PRO A C 1
ATOM 1484 O O . PRO A 1 194 ? 8.604 5.980 20.015 1.00 88.50 194 PRO A O 1
ATOM 1487 N N . PRO A 1 195 ? 7.743 5.505 17.993 1.00 90.56 195 PRO A N 1
ATOM 1488 C CA . PRO A 1 195 ? 8.380 4.197 17.920 1.00 90.56 195 PRO A CA 1
ATOM 1489 C C . PRO A 1 195 ? 9.895 4.337 17.699 1.00 90.56 195 PRO A C 1
ATOM 1491 O O . PRO A 1 195 ? 10.325 5.247 16.991 1.00 90.56 195 PRO A O 1
ATOM 1494 N N . PRO A 1 196 ? 10.730 3.436 18.244 1.00 89.44 196 PRO A N 1
ATOM 1495 C CA . PRO A 1 196 ? 12.177 3.556 18.098 1.00 89.44 196 PRO A CA 1
ATOM 1496 C C . PRO A 1 196 ? 12.653 3.340 16.660 1.00 89.44 196 PRO A C 1
ATOM 1498 O O . PRO A 1 196 ? 12.091 2.542 15.897 1.00 89.44 196 PRO A O 1
ATOM 1501 N N . GLY A 1 197 ? 13.743 4.036 16.331 1.00 86.62 197 GLY A N 1
ATOM 1502 C CA . GLY A 1 197 ? 14.355 4.031 15.004 1.00 86.62 197 GLY A CA 1
ATOM 1503 C C . GLY A 1 197 ? 13.555 4.799 13.952 1.00 86.62 197 GLY A C 1
ATOM 1504 O O . GLY A 1 197 ? 13.815 4.611 12.770 1.00 86.62 197 GLY A O 1
ATOM 1505 N N . LEU A 1 198 ? 12.570 5.608 14.361 1.00 86.62 198 LEU A N 1
ATOM 1506 C CA . LEU A 1 198 ? 11.809 6.490 13.481 1.00 86.62 198 LEU A CA 1
ATOM 1507 C C . LEU A 1 198 ? 11.990 7.945 13.916 1.00 86.62 198 LEU A C 1
ATOM 1509 O O . LEU A 1 198 ? 11.907 8.249 15.106 1.00 86.62 198 LEU A O 1
ATOM 1513 N N . ASP A 1 199 ? 12.176 8.839 12.949 1.00 85.75 199 ASP A N 1
ATOM 1514 C CA . ASP A 1 199 ? 12.151 10.280 13.176 1.00 85.75 199 ASP A CA 1
ATOM 1515 C C . ASP A 1 199 ? 10.708 10.800 13.114 1.00 85.75 199 ASP A C 1
ATOM 1517 O O . ASP A 1 199 ? 9.964 10.507 12.175 1.00 85.75 199 ASP A O 1
ATOM 1521 N N . ALA A 1 200 ? 10.313 11.574 14.123 1.00 79.00 200 ALA A N 1
ATOM 1522 C CA . ALA A 1 200 ? 8.990 12.172 14.273 1.00 79.00 200 ALA A CA 1
ATOM 1523 C C . ALA A 1 200 ? 9.060 13.705 14.133 1.00 79.00 200 ALA A C 1
ATOM 1525 O O . ALA A 1 200 ? 8.525 14.447 14.950 1.00 79.00 200 ALA A O 1
ATOM 1526 N N . SER A 1 201 ? 9.721 14.211 13.095 1.00 73.69 201 SER A N 1
ATOM 1527 C CA . SER A 1 201 ? 9.882 15.653 12.836 1.00 73.69 201 SER A CA 1
ATOM 1528 C C . SER A 1 201 ? 8.664 16.335 12.176 1.00 73.69 201 SER A C 1
ATOM 1530 O O . SER A 1 201 ? 8.642 17.549 12.004 1.00 73.69 201 SER A O 1
ATOM 1532 N N . TRP A 1 202 ? 7.599 15.597 11.836 1.00 71.00 202 TRP A N 1
ATOM 1533 C CA . TRP A 1 202 ? 6.474 16.078 11.007 1.00 71.00 202 TRP A CA 1
ATOM 1534 C C . TRP A 1 202 ? 5.296 16.704 11.786 1.00 71.00 202 TRP A C 1
ATOM 1536 O O . TRP A 1 202 ? 4.130 16.500 11.443 1.00 71.00 202 TRP A O 1
ATOM 1546 N N . TRP A 1 203 ? 5.558 17.436 12.870 1.00 77.44 203 TRP A N 1
ATOM 1547 C CA . TRP A 1 203 ? 4.477 18.026 13.677 1.00 77.44 203 TRP A CA 1
ATOM 1548 C C . TRP A 1 203 ? 4.088 19.446 13.230 1.00 77.44 203 TRP A C 1
ATOM 1550 O O . TRP A 1 203 ? 2.935 19.841 13.414 1.00 77.44 203 TRP A O 1
ATOM 1560 N N . GLU A 1 204 ? 5.000 20.197 12.603 1.00 79.44 204 GLU A N 1
ATOM 1561 C CA . GLU A 1 204 ? 4.809 21.619 12.271 1.00 79.44 204 GLU A CA 1
ATOM 1562 C C . GLU A 1 204 ? 3.588 21.855 11.368 1.00 79.44 204 GLU A C 1
ATOM 1564 O O . GLU A 1 204 ? 2.695 22.626 11.726 1.00 79.44 204 GLU A O 1
ATOM 1569 N N . GLU A 1 205 ? 3.467 21.101 10.268 1.00 79.06 205 GLU A N 1
ATOM 1570 C CA . GLU A 1 205 ? 2.351 21.189 9.305 1.00 79.06 205 GLU A CA 1
ATOM 1571 C C . GLU A 1 205 ? 0.986 20.790 9.900 1.00 79.06 205 GLU A C 1
ATOM 1573 O O . GLU A 1 205 ? -0.070 21.062 9.320 1.00 79.06 205 GLU A O 1
ATOM 1578 N N . ARG A 1 206 ? 0.984 20.099 11.047 1.00 83.31 206 ARG A N 1
ATOM 1579 C CA . ARG A 1 206 ? -0.221 19.543 11.687 1.00 83.31 206 ARG A CA 1
ATOM 1580 C C . ARG A 1 206 ? -0.571 20.209 13.011 1.00 83.31 206 ARG A C 1
ATOM 1582 O O . ARG A 1 206 ? -1.670 19.982 13.523 1.00 83.31 206 ARG A O 1
ATOM 1589 N N . SER A 1 207 ? 0.315 21.056 13.523 1.00 85.62 207 SER A N 1
ATOM 1590 C CA . SER A 1 207 ? 0.182 21.760 14.798 1.00 85.62 207 SER A CA 1
ATOM 1591 C C . SER A 1 207 ? -1.146 22.515 14.907 1.00 85.62 207 SER A C 1
ATOM 1593 O O . SER A 1 207 ? -1.870 22.326 15.882 1.00 85.62 207 SER A O 1
ATOM 1595 N N . LEU A 1 208 ? -1.539 23.273 13.875 1.00 90.06 208 LEU A N 1
ATOM 1596 C CA . LEU A 1 208 ? -2.784 24.049 13.861 1.00 90.06 208 LEU A CA 1
ATOM 1597 C C . LEU A 1 208 ? -4.029 23.172 14.067 1.00 90.06 208 LEU A C 1
ATOM 1599 O O . LEU A 1 208 ? -4.855 23.449 14.937 1.00 90.06 208 LEU A O 1
ATOM 1603 N N . TYR A 1 209 ? -4.154 22.089 13.295 1.00 87.94 209 TYR A N 1
ATOM 1604 C CA . TYR A 1 209 ? -5.269 21.146 13.431 1.00 87.94 209 TYR A CA 1
ATOM 1605 C C . TYR A 1 209 ? -5.238 20.438 14.786 1.00 87.94 209 TYR A C 1
ATOM 1607 O O . TYR A 1 209 ? -6.283 20.172 15.379 1.00 87.94 209 TYR A O 1
ATOM 1615 N N . GLY A 1 210 ? -4.034 20.164 15.287 1.00 89.69 210 GLY A N 1
ATOM 1616 C CA . GLY A 1 210 ? -3.814 19.580 16.596 1.00 89.69 210 GLY A CA 1
ATOM 1617 C C . GLY A 1 210 ? -4.292 20.466 17.743 1.00 89.69 210 GLY A C 1
ATOM 1618 O O . GLY A 1 210 ? -5.034 20.005 18.609 1.00 89.69 210 GLY A O 1
ATOM 1619 N N . PHE A 1 211 ? -3.939 21.753 17.718 1.00 92.69 211 PHE A N 1
ATOM 1620 C CA . PHE A 1 211 ? -4.395 22.735 18.700 1.00 92.69 211 PHE A CA 1
ATOM 1621 C C . PHE A 1 211 ? -5.902 22.985 18.610 1.00 92.69 211 PHE A C 1
ATOM 1623 O O . PHE A 1 211 ? -6.558 23.096 19.645 1.00 92.69 211 PHE A O 1
ATOM 1630 N N . ALA A 1 212 ? -6.477 22.997 17.404 1.00 94.06 212 ALA A N 1
ATOM 1631 C CA . ALA A 1 212 ? -7.926 23.077 17.231 1.00 94.06 212 ALA A CA 1
ATOM 1632 C C . ALA A 1 212 ? -8.639 21.861 17.853 1.00 94.06 212 ALA A C 1
ATOM 1634 O O . ALA A 1 212 ? -9.594 22.022 18.615 1.00 94.06 212 ALA A O 1
ATOM 1635 N N . ALA A 1 213 ? -8.144 20.645 17.600 1.00 93.88 213 ALA A N 1
ATOM 1636 C CA . ALA A 1 213 ? -8.676 19.426 18.206 1.00 93.88 213 ALA A CA 1
ATOM 1637 C C . ALA A 1 213 ? -8.530 19.432 19.738 1.00 93.88 213 ALA A C 1
ATOM 1639 O O . ALA A 1 213 ? -9.463 19.052 20.446 1.00 93.88 213 ALA A O 1
ATOM 1640 N N . LEU A 1 214 ? -7.395 19.914 20.254 1.00 95.88 214 LEU A N 1
ATOM 1641 C CA . LEU A 1 214 ? -7.151 20.070 21.687 1.00 95.88 214 LEU A CA 1
ATOM 1642 C C . LEU A 1 214 ? -8.144 21.050 22.322 1.00 95.88 214 LEU A C 1
ATOM 1644 O O . LEU A 1 214 ? -8.725 20.745 23.363 1.00 95.88 214 LEU A O 1
ATOM 1648 N N . ALA A 1 215 ? -8.380 22.200 21.688 1.00 96.06 215 ALA A N 1
ATOM 1649 C CA . ALA A 1 215 ? -9.344 23.185 22.164 1.00 96.06 215 ALA A CA 1
ATOM 1650 C C . ALA A 1 215 ? -10.763 22.599 22.224 1.00 96.06 215 ALA A C 1
ATOM 1652 O O . ALA A 1 215 ? -11.442 22.748 23.241 1.00 96.06 215 ALA A O 1
ATOM 1653 N N . ILE A 1 216 ? -11.186 21.868 21.184 1.00 95.25 216 ILE A N 1
ATOM 1654 C CA . ILE A 1 216 ? -12.491 21.188 21.137 1.00 95.25 216 ILE A CA 1
ATOM 1655 C C . ILE A 1 216 ? -12.601 20.130 22.244 1.00 95.25 216 ILE A C 1
ATOM 1657 O O . ILE A 1 216 ? -13.610 20.085 22.951 1.00 95.25 216 ILE A O 1
ATOM 1661 N N . LEU A 1 217 ? -11.564 19.307 22.433 1.00 95.44 217 LEU A N 1
ATOM 1662 C CA . LEU A 1 217 ? -11.505 18.284 23.480 1.00 95.44 217 LEU A CA 1
ATOM 1663 C C . LEU A 1 217 ? -11.665 18.911 24.874 1.00 95.44 217 LEU A C 1
ATOM 1665 O O . LEU A 1 217 ? -12.526 18.494 25.652 1.00 95.44 217 LEU A O 1
ATOM 1669 N N . VAL A 1 218 ? -10.849 19.921 25.187 1.00 95.44 218 VAL A N 1
ATOM 1670 C CA . VAL A 1 218 ? -10.847 20.588 26.494 1.00 95.44 218 VAL A CA 1
ATOM 1671 C C . VAL A 1 218 ? -12.180 21.293 26.736 1.00 95.44 218 VAL A C 1
ATOM 1673 O O . VAL A 1 218 ? -12.793 21.088 27.784 1.00 95.44 218 VAL A O 1
ATOM 1676 N N . ALA A 1 219 ? -12.672 22.069 25.766 1.00 92.94 219 ALA A N 1
ATOM 1677 C CA . ALA A 1 219 ? -13.948 22.769 25.877 1.00 92.94 219 ALA A CA 1
ATOM 1678 C C . ALA A 1 219 ? -15.119 21.794 26.081 1.00 92.94 219 ALA A C 1
ATOM 1680 O O . ALA A 1 219 ? -15.946 22.005 26.970 1.00 92.94 219 ALA A O 1
ATOM 1681 N N . GLY A 1 220 ? -15.155 20.692 25.323 1.00 90.38 220 GLY A N 1
ATOM 1682 C CA . GLY A 1 220 ? -16.181 19.658 25.451 1.00 90.38 220 GLY A CA 1
ATOM 1683 C C . GLY A 1 220 ? -16.171 18.979 26.822 1.00 90.38 220 GLY A C 1
ATOM 1684 O O . GLY A 1 220 ? -17.223 18.806 27.441 1.00 90.38 220 GLY A O 1
ATOM 1685 N N . LEU A 1 221 ? -14.987 18.651 27.348 1.00 91.88 221 LEU A N 1
ATOM 1686 C CA . LEU A 1 221 ? -14.848 18.049 28.676 1.00 91.88 221 LEU A CA 1
ATOM 1687 C C . LEU A 1 221 ? -15.217 19.017 29.807 1.00 91.88 221 LEU A C 1
ATOM 1689 O O . LEU A 1 221 ? -15.865 18.603 30.770 1.00 91.88 221 LEU A O 1
ATOM 1693 N N . LEU A 1 222 ? -14.854 20.297 29.692 1.00 91.81 222 LEU A N 1
ATOM 1694 C CA . LEU A 1 222 ? -15.240 21.330 30.658 1.00 91.81 222 LEU A CA 1
ATOM 1695 C C . LEU A 1 222 ? -16.753 21.580 30.652 1.00 91.81 222 LEU A C 1
ATOM 1697 O O . LEU A 1 222 ? -17.357 21.697 31.719 1.00 91.81 222 LEU A O 1
ATOM 1701 N N . ALA A 1 223 ? -17.379 21.618 29.473 1.00 88.69 223 ALA A N 1
ATOM 1702 C CA . ALA A 1 223 ? -18.828 21.749 29.342 1.00 88.69 223 ALA A CA 1
ATOM 1703 C C . ALA A 1 223 ? -19.559 20.561 29.986 1.00 88.69 223 ALA A C 1
ATOM 1705 O O . ALA A 1 223 ? -20.500 20.754 30.757 1.00 88.69 223 ALA A O 1
ATOM 1706 N N . LEU A 1 224 ? -19.078 19.337 29.753 1.00 85.81 224 LEU A N 1
ATOM 1707 C CA . LEU A 1 224 ? -19.645 18.133 30.357 1.00 85.81 224 LEU A CA 1
ATOM 1708 C C . LEU A 1 224 ? -19.459 18.096 31.879 1.00 85.81 224 LEU A C 1
ATOM 1710 O O . LEU A 1 224 ? -20.361 17.691 32.603 1.00 85.81 224 LEU A O 1
ATOM 1714 N N . ALA A 1 225 ? -18.308 18.542 32.386 1.00 86.19 225 ALA A N 1
ATOM 1715 C CA . ALA A 1 225 ? -18.040 18.581 33.822 1.00 86.19 225 ALA A CA 1
ATOM 1716 C C . ALA A 1 225 ? -19.008 19.501 34.587 1.00 86.19 225 ALA A C 1
ATOM 1718 O O . ALA A 1 225 ? -19.279 19.265 35.765 1.00 86.19 225 ALA A O 1
ATOM 1719 N N . ARG A 1 226 ? -19.554 20.526 33.917 1.00 85.00 226 ARG A N 1
ATOM 1720 C CA . ARG A 1 226 ? -20.582 21.421 34.474 1.00 85.00 226 ARG A CA 1
ATOM 1721 C C . ARG A 1 226 ? -21.964 20.765 34.538 1.00 85.00 226 ARG A C 1
ATOM 1723 O O . ARG A 1 226 ? -22.765 21.125 35.397 1.00 85.00 226 ARG A O 1
ATOM 1730 N N . GLN A 1 227 ? -22.241 19.779 33.687 1.00 80.56 227 GLN A N 1
ATOM 1731 C CA . GLN A 1 227 ? -23.496 19.030 33.696 1.00 80.56 227 GLN A CA 1
ATOM 1732 C C . GLN A 1 227 ? -23.456 17.962 34.805 1.00 80.56 227 GLN A C 1
ATOM 1734 O O . GLN A 1 227 ? -23.068 16.811 34.604 1.00 80.56 227 GLN A O 1
ATOM 1739 N N . ARG A 1 228 ? -23.827 18.352 36.033 1.00 59.06 228 ARG A N 1
ATOM 1740 C CA . ARG A 1 228 ? -23.977 17.419 37.163 1.00 59.06 228 ARG A CA 1
ATOM 1741 C C . ARG A 1 228 ? -25.088 16.405 36.869 1.00 59.06 228 ARG A C 1
ATOM 1743 O O . ARG A 1 228 ? -26.204 16.796 36.554 1.00 59.06 228 ARG A O 1
ATOM 1750 N N . ARG A 1 229 ? -24.783 15.130 37.147 1.00 61.66 229 ARG A N 1
ATOM 1751 C CA . ARG A 1 229 ? -25.613 13.912 37.016 1.00 61.66 229 ARG A CA 1
ATOM 1752 C C . ARG A 1 229 ? -25.520 13.238 35.653 1.00 61.66 229 ARG A C 1
ATOM 1754 O O . ARG A 1 229 ? -26.368 13.406 34.788 1.00 61.66 229 ARG A O 1
ATOM 1761 N N . ILE A 1 230 ? -24.575 12.311 35.558 1.00 56.59 230 ILE A N 1
ATOM 1762 C CA . ILE A 1 230 ? -24.813 11.110 34.770 1.00 56.59 230 ILE A CA 1
ATOM 1763 C C . ILE A 1 230 ? -24.856 9.944 35.755 1.00 56.59 230 ILE A C 1
ATOM 1765 O O . ILE A 1 230 ? -23.863 9.647 36.418 1.00 56.59 230 ILE A O 1
ATOM 1769 N N . GLY A 1 231 ? -26.062 9.402 35.935 1.00 48.88 231 GLY A N 1
ATOM 1770 C CA . GLY A 1 231 ? -26.413 8.426 36.964 1.00 48.88 231 GLY A CA 1
ATOM 1771 C C . GLY A 1 231 ? -25.604 7.131 36.903 1.00 48.88 231 GLY A C 1
ATOM 1772 O O . GLY A 1 231 ? -25.034 6.765 35.873 1.00 48.88 231 GLY A O 1
ATOM 1773 N N . GLY A 1 232 ? -25.560 6.446 38.048 1.00 54.22 232 GLY A N 1
ATOM 1774 C CA . GLY A 1 232 ? -24.873 5.173 38.219 1.00 54.22 232 GLY A CA 1
ATOM 1775 C C . GLY A 1 232 ? -25.517 4.072 37.382 1.00 54.22 232 GLY A C 1
ATOM 1776 O O . GLY A 1 232 ? -26.671 3.716 37.596 1.00 54.22 232 GLY A O 1
ATOM 1777 N N . ALA A 1 233 ? -24.749 3.523 36.446 1.00 50.12 233 ALA A N 1
ATOM 1778 C CA . ALA A 1 233 ? -25.060 2.272 35.771 1.00 50.12 233 ALA A CA 1
ATOM 1779 C C . ALA A 1 233 ? -24.086 1.187 36.245 1.00 50.12 233 ALA A C 1
ATOM 1781 O O . ALA A 1 233 ? -22.952 1.484 36.630 1.00 50.12 233 ALA A O 1
ATOM 1782 N N . SER A 1 234 ? -24.561 -0.059 36.218 1.00 56.84 234 SER A N 1
ATOM 1783 C CA . SER A 1 234 ? -23.864 -1.282 36.626 1.00 56.84 234 SER A CA 1
ATOM 1784 C C . SER A 1 234 ? -22.375 -1.261 36.273 1.00 56.84 234 SER A C 1
ATOM 1786 O O . SER A 1 234 ? -22.017 -1.193 35.098 1.00 56.84 234 SER A O 1
ATOM 1788 N N . SER A 1 235 ? -21.507 -1.335 37.281 1.00 74.94 235 SER A N 1
ATOM 1789 C CA . SER A 1 235 ? -20.062 -1.310 37.087 1.00 74.94 235 SER A CA 1
ATOM 1790 C C . SER A 1 235 ? -19.544 -2.726 36.839 1.00 74.94 235 SER A C 1
ATOM 1792 O O . SER A 1 235 ? -19.268 -3.489 37.764 1.00 74.94 235 SER A O 1
ATOM 1794 N N . CYS A 1 236 ? -19.370 -3.104 35.569 1.00 86.94 236 CYS A N 1
ATOM 1795 C CA . CYS A 1 236 ? -18.506 -4.241 35.278 1.00 86.94 236 CYS A CA 1
ATOM 1796 C C . CYS A 1 236 ? -17.126 -3.982 35.909 1.00 86.94 236 CYS A C 1
ATOM 1798 O O . CYS A 1 236 ? -16.599 -2.864 35.867 1.00 86.94 236 CYS A O 1
ATOM 1800 N N . SER A 1 237 ? -16.535 -5.000 36.538 1.00 92.56 237 SER A N 1
ATOM 1801 C CA . SER A 1 237 ? -15.237 -4.822 37.183 1.00 92.56 237 SER A CA 1
ATOM 1802 C C . SER A 1 237 ? -14.163 -4.515 36.134 1.00 92.56 237 SER A C 1
ATOM 1804 O O . SER A 1 237 ? -14.143 -5.095 35.047 1.00 92.56 237 SER A O 1
ATOM 1806 N N . LEU A 1 238 ? -13.234 -3.614 36.470 1.00 94.06 238 LEU A N 1
ATOM 1807 C CA . LEU A 1 238 ? -12.152 -3.220 35.561 1.00 94.06 238 LEU A CA 1
ATOM 1808 C C . LEU A 1 238 ? -11.275 -4.417 35.167 1.00 94.06 238 LEU A C 1
ATOM 1810 O O . LEU A 1 238 ? -10.785 -4.467 34.048 1.00 94.06 238 LEU A O 1
ATOM 1814 N N . ARG A 1 239 ? -11.150 -5.417 36.050 1.00 96.00 239 ARG A N 1
ATOM 1815 C CA . ARG A 1 239 ? -10.457 -6.681 35.767 1.00 96.00 239 ARG A CA 1
ATOM 1816 C C . ARG A 1 239 ? -11.106 -7.450 34.612 1.00 96.00 239 ARG A C 1
ATOM 1818 O O . ARG A 1 239 ? -10.392 -7.947 33.750 1.00 96.00 239 ARG A O 1
ATOM 1825 N N . ARG A 1 240 ? -12.442 -7.525 34.567 1.00 95.62 240 ARG A N 1
ATOM 1826 C CA . ARG A 1 240 ? -13.172 -8.197 33.476 1.00 95.62 240 ARG A CA 1
ATOM 1827 C C . ARG A 1 240 ? -13.009 -7.447 32.157 1.00 95.62 240 ARG A C 1
ATOM 1829 O O . ARG A 1 240 ? -12.742 -8.069 31.139 1.00 95.62 240 ARG A O 1
ATOM 1836 N N . ILE A 1 241 ? -13.085 -6.117 32.184 1.00 96.31 241 ILE A N 1
ATOM 1837 C CA . ILE A 1 241 ? -12.827 -5.293 30.993 1.00 96.31 241 ILE A CA 1
ATOM 1838 C C . ILE A 1 241 ? -11.376 -5.430 30.519 1.00 96.31 241 ILE A C 1
ATOM 1840 O O . ILE A 1 241 ? -11.128 -5.538 29.320 1.00 96.31 241 ILE A O 1
ATOM 1844 N N . GLY A 1 242 ? -10.423 -5.477 31.452 1.00 96.88 242 GLY A N 1
ATOM 1845 C CA . GLY A 1 242 ? -9.020 -5.752 31.158 1.00 96.88 242 GLY A CA 1
ATOM 1846 C C . GLY A 1 242 ? -8.834 -7.106 30.479 1.00 96.88 242 GLY A C 1
ATOM 1847 O O . GLY A 1 242 ? -8.099 -7.186 29.505 1.00 96.88 242 GLY A O 1
ATOM 1848 N N . LEU A 1 243 ? -9.563 -8.141 30.912 1.00 97.38 243 LEU A N 1
ATOM 1849 C CA . LEU A 1 243 ? -9.542 -9.454 30.263 1.00 97.38 243 LEU A CA 1
ATOM 1850 C C . LEU A 1 243 ? -10.115 -9.411 28.837 1.00 97.38 243 LEU A C 1
ATOM 1852 O O . LEU A 1 243 ? -9.467 -9.913 27.926 1.00 97.38 243 LEU A O 1
ATOM 1856 N N . ILE A 1 244 ? -11.273 -8.766 28.623 1.00 96.62 244 ILE A N 1
ATOM 1857 C CA . ILE A 1 244 ? -11.837 -8.543 27.272 1.00 96.62 244 ILE A CA 1
ATOM 1858 C C . ILE A 1 244 ? -10.795 -7.871 26.373 1.00 96.62 244 ILE A C 1
ATOM 1860 O O . ILE A 1 244 ? -10.549 -8.308 25.251 1.00 96.62 244 ILE A O 1
ATOM 1864 N N . SER A 1 245 ? -10.166 -6.819 26.894 1.00 96.88 245 SER A N 1
ATOM 1865 C CA . SER A 1 245 ? -9.199 -6.018 26.151 1.00 96.88 245 SER A CA 1
ATOM 1866 C C . SER A 1 245 ? -7.937 -6.821 25.847 1.00 96.88 245 SER A C 1
ATOM 1868 O O . SER A 1 245 ? -7.503 -6.829 24.707 1.00 96.88 245 SER A O 1
ATOM 1870 N N . ALA A 1 246 ? -7.386 -7.565 26.807 1.00 97.25 246 ALA A N 1
ATOM 1871 C CA . ALA A 1 246 ? -6.195 -8.387 26.600 1.00 97.25 246 ALA A CA 1
ATOM 1872 C C . ALA A 1 246 ? -6.427 -9.497 25.562 1.00 97.25 246 ALA A C 1
ATOM 1874 O O . ALA A 1 246 ? -5.621 -9.652 24.645 1.00 97.25 246 ALA A O 1
ATOM 1875 N N . VAL A 1 247 ? -7.552 -10.217 25.662 1.00 97.44 247 VAL A N 1
ATOM 1876 C CA . VAL A 1 247 ? -7.908 -11.302 24.729 1.00 97.44 247 VAL A CA 1
ATOM 1877 C C . VAL A 1 247 ? -8.109 -10.777 23.304 1.00 97.44 247 VAL A C 1
ATOM 1879 O O . VAL A 1 247 ? -7.865 -11.513 22.356 1.00 97.44 247 VAL A O 1
ATOM 1882 N N . PHE A 1 248 ? -8.503 -9.512 23.131 1.00 97.44 248 PHE A N 1
ATOM 1883 C CA . PHE A 1 248 ? -8.624 -8.888 21.812 1.00 97.44 248 PHE A CA 1
ATOM 1884 C C . PHE A 1 248 ? -7.311 -8.273 21.302 1.00 97.44 248 PHE A C 1
ATOM 1886 O O . PHE A 1 248 ? -6.912 -8.500 20.160 1.00 97.44 248 PHE A O 1
ATOM 1893 N N . VAL A 1 249 ? -6.633 -7.484 22.138 1.00 97.25 249 VAL A N 1
ATOM 1894 C CA . VAL A 1 249 ? -5.465 -6.668 21.769 1.00 97.25 249 VAL A CA 1
ATOM 1895 C C . VAL A 1 249 ? -4.264 -7.533 21.426 1.00 97.25 249 VAL A C 1
ATOM 1897 O O . VAL A 1 249 ? -3.619 -7.287 20.412 1.00 97.25 249 VAL A O 1
ATOM 1900 N N . VAL A 1 250 ? -3.973 -8.552 22.239 1.00 96.50 250 VAL A N 1
ATOM 1901 C CA . VAL A 1 250 ? -2.784 -9.398 22.063 1.00 96.50 250 VAL A CA 1
ATOM 1902 C C . VAL A 1 250 ? -2.775 -10.091 20.695 1.00 96.50 250 VAL A C 1
ATOM 1904 O O . VAL A 1 250 ? -1.829 -9.863 19.942 1.00 96.50 250 VAL A O 1
ATOM 1907 N N . PRO A 1 251 ? -3.802 -10.869 20.298 1.00 95.12 251 PRO A N 1
ATOM 1908 C CA . PRO A 1 251 ? -3.807 -11.483 18.971 1.00 95.12 251 PRO A CA 1
ATOM 1909 C C . PRO A 1 251 ? -3.855 -10.447 17.839 1.00 95.12 251 PRO A C 1
ATOM 1911 O O . PRO A 1 251 ? -3.174 -10.629 16.830 1.00 95.12 251 PRO A O 1
ATOM 1914 N N . SER A 1 252 ? -4.582 -9.336 18.017 1.00 94.38 252 SER A N 1
ATOM 1915 C CA . SER A 1 252 ? -4.656 -8.262 17.011 1.00 94.38 252 SER A CA 1
ATOM 1916 C C . SER A 1 252 ? -3.315 -7.554 16.778 1.00 94.38 252 SER A C 1
ATOM 1918 O O . SER A 1 252 ? -3.101 -7.018 15.697 1.00 94.38 252 SER A O 1
ATOM 1920 N N . LEU A 1 253 ? -2.423 -7.534 17.774 1.00 94.12 253 LEU A N 1
ATOM 1921 C CA . LEU A 1 253 ? -1.063 -6.993 17.673 1.00 94.12 253 LEU A CA 1
ATOM 1922 C C . LEU A 1 253 ? -0.068 -8.004 17.109 1.00 94.12 253 LEU A C 1
ATOM 1924 O O . LEU A 1 253 ? 0.754 -7.659 16.264 1.00 94.12 253 LEU A O 1
ATOM 1928 N N . LEU A 1 254 ? -0.120 -9.246 17.598 1.00 92.94 254 LEU A N 1
ATOM 1929 C CA . LEU A 1 254 ? 0.831 -10.284 17.205 1.00 92.94 254 LEU A CA 1
ATOM 1930 C C . LEU A 1 254 ? 0.697 -10.631 15.724 1.00 92.94 254 LEU A C 1
ATOM 1932 O O . LEU A 1 254 ? 1.704 -10.831 15.052 1.00 92.94 254 LEU A O 1
ATOM 1936 N N . MET A 1 255 ? -0.532 -10.649 15.203 1.00 90.00 255 MET A N 1
ATOM 1937 C CA . MET A 1 255 ? -0.795 -10.976 13.805 1.00 90.00 255 MET A CA 1
ATOM 1938 C C . MET A 1 255 ? -0.018 -10.069 12.828 1.00 90.00 255 MET A C 1
ATOM 1940 O O . MET A 1 255 ? 0.772 -10.607 12.053 1.00 90.00 255 MET A O 1
ATOM 1944 N N . PRO A 1 256 ? -0.143 -8.727 12.858 1.00 89.44 256 PRO A N 1
ATOM 1945 C CA . PRO A 1 256 ? 0.649 -7.862 11.988 1.00 89.44 256 PRO A CA 1
ATOM 1946 C C . PRO A 1 256 ? 2.136 -7.800 12.364 1.00 89.44 256 PRO A C 1
ATOM 1948 O O . PRO A 1 256 ? 2.956 -7.591 11.479 1.00 89.44 256 PRO A O 1
ATOM 1951 N N . ALA A 1 257 ? 2.513 -7.989 13.634 1.00 89.81 257 ALA A N 1
ATOM 1952 C CA . ALA A 1 257 ? 3.924 -7.981 14.042 1.00 89.81 257 ALA A CA 1
ATOM 1953 C C . ALA A 1 257 ? 4.729 -9.163 13.482 1.00 89.81 257 ALA A C 1
ATOM 1955 O O . ALA A 1 257 ? 5.922 -9.018 13.231 1.00 89.81 257 ALA A O 1
ATOM 1956 N N . ILE A 1 258 ? 4.075 -10.313 13.311 1.00 88.44 258 ILE A N 1
ATOM 1957 C CA . ILE A 1 258 ? 4.714 -11.568 12.903 1.00 88.44 258 ILE A CA 1
ATOM 1958 C C . ILE A 1 258 ? 4.506 -11.844 11.412 1.00 88.44 258 ILE A C 1
ATOM 1960 O O . ILE A 1 258 ? 5.401 -12.375 10.763 1.00 88.44 258 ILE A O 1
ATOM 1964 N N . LEU A 1 259 ? 3.321 -11.532 10.873 1.00 83.88 259 LEU A N 1
ATOM 1965 C CA . LEU A 1 259 ? 2.942 -11.956 9.523 1.00 83.88 259 LEU A CA 1
ATOM 1966 C C . LEU A 1 259 ? 3.149 -10.886 8.454 1.00 83.88 259 LEU A C 1
ATOM 1968 O O . LEU A 1 259 ? 3.204 -11.243 7.283 1.00 83.88 259 LEU A O 1
ATOM 1972 N N . VAL A 1 260 ? 3.204 -9.596 8.799 1.00 82.44 260 VAL A N 1
ATOM 1973 C CA . VAL A 1 260 ? 3.291 -8.522 7.797 1.00 82.44 260 VAL A CA 1
ATOM 1974 C C . VAL A 1 260 ? 4.745 -8.122 7.585 1.00 82.44 260 VAL A C 1
ATOM 1976 O O . VAL A 1 260 ? 5.454 -7.784 8.529 1.00 82.44 260 VAL A O 1
ATOM 1979 N N . ARG A 1 261 ? 5.173 -8.117 6.318 1.00 78.50 261 ARG A N 1
ATOM 1980 C CA . ARG A 1 261 ? 6.569 -7.859 5.937 1.00 78.50 261 ARG A CA 1
ATOM 1981 C C . ARG A 1 261 ? 7.052 -6.444 6.263 1.00 78.50 261 ARG A C 1
ATOM 1983 O O . ARG A 1 261 ? 8.210 -6.267 6.628 1.00 78.50 261 ARG A O 1
ATOM 1990 N N . HIS A 1 262 ? 6.184 -5.448 6.099 1.00 82.25 262 HIS A N 1
ATOM 1991 C CA . HIS A 1 262 ? 6.509 -4.041 6.324 1.00 82.25 262 HIS A CA 1
ATOM 1992 C C . HIS A 1 262 ? 5.704 -3.492 7.492 1.00 82.25 262 HIS A C 1
ATOM 1994 O O . HIS A 1 262 ? 4.479 -3.627 7.538 1.00 82.25 262 HIS A O 1
ATOM 2000 N N . TRP A 1 263 ? 6.386 -2.837 8.426 1.00 87.25 263 TRP A N 1
ATOM 2001 C CA . TRP A 1 263 ? 5.711 -2.202 9.544 1.00 87.25 263 TRP A CA 1
ATOM 2002 C C . TRP A 1 263 ? 4.857 -1.018 9.064 1.00 87.25 263 TRP A C 1
ATOM 2004 O O . TRP A 1 263 ? 5.335 -0.125 8.360 1.00 87.25 263 TRP A O 1
ATOM 2014 N N . ALA A 1 264 ? 3.583 -0.997 9.462 1.00 89.75 264 ALA A N 1
ATOM 2015 C CA . ALA A 1 264 ? 2.675 0.101 9.159 1.00 89.75 264 ALA A CA 1
ATOM 2016 C C . ALA A 1 264 ? 1.847 0.470 10.399 1.00 89.75 264 ALA A C 1
ATOM 2018 O O . ALA A 1 264 ? 1.115 -0.375 10.920 1.00 89.75 264 ALA A O 1
ATOM 2019 N N . PRO A 1 265 ? 1.899 1.727 10.873 1.00 91.56 265 PRO A N 1
ATOM 2020 C CA . PRO A 1 265 ? 1.314 2.116 12.156 1.00 91.56 265 PRO A CA 1
ATOM 2021 C C . PRO A 1 265 ? -0.209 1.960 12.213 1.00 91.56 265 PRO A C 1
ATOM 2023 O O . PRO A 1 265 ? -0.765 1.726 13.286 1.00 91.56 265 PRO A O 1
ATOM 2026 N N . TYR A 1 266 ? -0.900 2.040 11.072 1.00 91.44 266 TYR A N 1
ATOM 2027 C CA . TYR A 1 266 ? -2.357 1.913 11.027 1.00 91.44 266 TYR A CA 1
ATOM 2028 C C . TYR A 1 266 ? -2.857 0.515 11.429 1.00 91.44 266 TYR A C 1
ATOM 2030 O O . TYR A 1 266 ? -3.997 0.395 11.877 1.00 91.44 266 TYR A O 1
ATOM 2038 N N . PHE A 1 267 ? -2.018 -0.532 11.382 1.00 93.31 267 PHE A N 1
ATOM 2039 C CA . PHE A 1 267 ? -2.398 -1.850 11.909 1.00 93.31 267 PHE A CA 1
ATOM 2040 C C . PHE A 1 267 ? -2.689 -1.832 13.409 1.00 93.31 267 PHE A C 1
ATOM 2042 O O . PHE A 1 267 ? -3.441 -2.675 13.899 1.00 93.31 267 PHE A O 1
ATOM 2049 N N . ALA A 1 268 ? -2.175 -0.839 14.138 1.00 95.31 268 ALA A N 1
ATOM 2050 C CA . ALA A 1 268 ? -2.486 -0.665 15.546 1.00 95.31 268 ALA A CA 1
ATOM 2051 C C . ALA A 1 268 ? -3.898 -0.096 15.803 1.00 95.31 268 ALA A C 1
ATOM 2053 O O . ALA A 1 268 ? -4.357 -0.128 16.941 1.00 95.31 268 ALA A O 1
ATOM 2054 N N . CYS A 1 269 ? -4.637 0.369 14.786 1.00 96.25 269 CYS A N 1
ATOM 2055 C CA . CYS A 1 269 ? -5.991 0.907 14.969 1.00 96.25 269 CYS A CA 1
ATOM 2056 C C . CYS A 1 269 ? -6.991 -0.139 15.492 1.00 96.25 269 CYS A C 1
ATOM 2058 O O . CYS A 1 269 ? -7.815 0.185 16.346 1.00 96.25 269 CYS A O 1
ATOM 2060 N N . MET A 1 270 ? -6.913 -1.396 15.040 1.00 96.19 270 MET A N 1
ATOM 2061 C CA . MET A 1 270 ? -7.775 -2.467 15.557 1.00 96.19 270 MET A CA 1
ATOM 2062 C C . MET A 1 270 ? -7.491 -2.767 17.044 1.00 96.19 270 MET A C 1
ATOM 2064 O O . MET A 1 270 ? -8.420 -2.681 17.845 1.00 96.19 270 MET A O 1
ATOM 2068 N N . PRO A 1 271 ? -6.246 -3.042 17.490 1.00 97.19 271 PRO A N 1
ATOM 2069 C CA . PRO A 1 271 ? -5.969 -3.195 18.919 1.00 97.19 271 PRO A CA 1
ATOM 2070 C C . PRO A 1 271 ? -6.192 -1.903 19.730 1.00 97.19 271 PRO A C 1
ATOM 2072 O O . PRO A 1 271 ? -6.574 -1.986 20.897 1.00 97.19 271 PRO A O 1
ATOM 2075 N N . ALA A 1 272 ? -6.061 -0.707 19.144 1.00 97.38 272 ALA A N 1
ATOM 2076 C CA . ALA A 1 272 ? -6.378 0.548 19.833 1.00 97.38 272 ALA A CA 1
ATOM 2077 C C . ALA A 1 272 ? -7.844 0.615 20.295 1.00 97.38 272 ALA A C 1
ATOM 2079 O O . ALA A 1 272 ? -8.120 1.175 21.356 1.00 97.38 272 ALA A O 1
ATOM 2080 N N . LEU A 1 273 ? -8.776 -0.026 19.575 1.00 97.06 273 LEU A N 1
ATOM 2081 C CA . LEU A 1 273 ? -10.164 -0.198 20.022 1.00 97.06 273 LEU A CA 1
ATOM 2082 C C . LEU A 1 273 ? -10.231 -0.926 21.375 1.00 97.06 273 LEU A C 1
ATOM 2084 O O . LEU A 1 273 ? -10.946 -0.493 22.278 1.00 97.06 273 LEU A O 1
ATOM 2088 N N . GLY A 1 274 ? -9.469 -2.012 21.535 1.00 96.62 274 GLY A N 1
ATOM 2089 C CA . GLY A 1 274 ? -9.393 -2.772 22.785 1.00 96.62 274 GLY A CA 1
ATOM 2090 C C . GLY A 1 274 ? -8.724 -1.986 23.913 1.00 96.62 274 GLY A C 1
ATOM 2091 O O . GLY A 1 274 ? -9.218 -1.977 25.039 1.00 96.62 274 GLY A O 1
ATOM 2092 N N . VAL A 1 275 ? -7.650 -1.254 23.606 1.00 97.56 275 VAL A N 1
ATOM 2093 C CA . VAL A 1 275 ? -6.992 -0.355 24.569 1.00 97.56 275 VAL A CA 1
ATOM 2094 C C . VAL A 1 275 ? -7.959 0.731 25.050 1.00 97.56 275 VAL A C 1
ATOM 2096 O O . VAL A 1 275 ? -8.079 0.954 26.256 1.00 97.56 275 VAL A O 1
ATOM 2099 N N . ALA A 1 276 ? -8.715 1.354 24.143 1.00 98.00 276 ALA A N 1
ATOM 2100 C CA . ALA A 1 276 ? -9.728 2.350 24.483 1.00 98.00 276 ALA A CA 1
ATOM 2101 C C . ALA A 1 276 ? -10.857 1.763 25.351 1.00 98.00 276 ALA A C 1
ATOM 2103 O O . ALA A 1 276 ? -11.334 2.429 26.277 1.00 98.00 276 ALA A O 1
ATOM 2104 N N . LEU A 1 277 ? -11.247 0.507 25.104 1.00 97.06 277 LEU A N 1
ATOM 2105 C CA . LEU A 1 277 ? -12.230 -0.249 25.891 1.00 97.06 277 LEU A CA 1
ATOM 2106 C C . LEU A 1 277 ? -11.816 -0.381 27.368 1.00 97.06 277 LEU A C 1
ATOM 2108 O O . LEU A 1 277 ? -12.673 -0.304 28.247 1.00 97.06 277 LEU A O 1
ATOM 2112 N N . PHE A 1 278 ? -10.517 -0.519 27.651 1.00 97.44 278 PHE A N 1
ATOM 2113 C CA . PHE A 1 278 ? -9.966 -0.591 29.009 1.00 97.44 278 PHE A CA 1
ATOM 2114 C C . PHE A 1 278 ? -9.654 0.777 29.627 1.00 97.44 278 PHE A C 1
ATOM 2116 O O . PHE A 1 278 ? -10.050 1.056 30.765 1.00 97.44 278 PHE A O 1
ATOM 2123 N N . LEU A 1 279 ? -8.945 1.636 28.891 1.00 97.19 279 LEU A N 1
ATOM 2124 C CA . LEU A 1 279 ? -8.457 2.912 29.409 1.00 97.19 279 LEU A CA 1
ATOM 2125 C C . LEU A 1 279 ? -9.594 3.902 29.686 1.00 97.19 279 LEU A C 1
ATOM 2127 O O . LEU A 1 279 ? -9.502 4.656 30.652 1.00 97.19 279 LEU A O 1
ATOM 2131 N N . GLY A 1 280 ? -10.696 3.866 28.929 1.00 96.44 280 GLY A N 1
ATOM 2132 C CA . GLY A 1 280 ? -11.854 4.732 29.183 1.00 96.44 280 GLY A CA 1
ATOM 2133 C C . GLY A 1 280 ? -12.469 4.522 30.575 1.00 96.44 280 GLY A C 1
ATOM 2134 O O . GLY A 1 280 ? -12.530 5.474 31.359 1.00 96.44 280 GLY A O 1
ATOM 2135 N N . PRO A 1 281 ? -12.863 3.290 30.955 1.00 95.88 281 PRO A N 1
ATOM 2136 C CA . PRO A 1 281 ? -13.290 2.966 32.316 1.00 95.88 281 PRO A CA 1
ATOM 2137 C C . PRO A 1 281 ? -12.244 3.262 33.397 1.00 95.88 281 PRO A C 1
ATOM 2139 O O . PRO A 1 281 ? -12.612 3.715 34.483 1.00 95.88 281 PRO A O 1
ATOM 2142 N N . ALA A 1 282 ? -10.954 3.030 33.128 1.00 95.69 282 ALA A N 1
ATOM 2143 C CA . ALA A 1 282 ? -9.884 3.353 34.073 1.00 95.69 282 ALA A CA 1
ATOM 2144 C C . ALA A 1 282 ? -9.789 4.869 34.327 1.00 95.69 282 ALA A C 1
ATOM 2146 O O . ALA A 1 282 ? -9.683 5.302 35.476 1.00 95.69 282 ALA A O 1
ATOM 2147 N N . LEU A 1 283 ? -9.902 5.674 33.269 1.00 94.81 283 LEU A N 1
ATOM 2148 C CA . LEU A 1 283 ? -9.879 7.132 33.330 1.00 94.81 283 LEU A CA 1
ATOM 2149 C C . LEU A 1 283 ? -11.158 7.707 33.952 1.00 94.81 283 LEU A C 1
ATOM 2151 O O . LEU A 1 283 ? -11.107 8.702 34.670 1.00 94.81 283 LEU A O 1
ATOM 2155 N N . ALA A 1 284 ? -12.306 7.056 33.750 1.00 92.88 284 ALA A N 1
ATOM 2156 C CA . ALA A 1 284 ? -13.591 7.485 34.308 1.00 92.88 284 ALA A CA 1
ATOM 2157 C C . ALA A 1 284 ? -13.627 7.451 35.840 1.00 92.88 284 ALA A C 1
ATOM 2159 O O . ALA A 1 284 ? -14.386 8.203 36.451 1.00 92.88 284 ALA A O 1
ATOM 2160 N N . ARG A 1 285 ? -12.775 6.620 36.452 1.00 92.06 285 ARG A N 1
ATOM 2161 C CA . ARG A 1 285 ? -12.568 6.553 37.906 1.00 92.06 285 ARG A CA 1
ATOM 2162 C C . ARG A 1 285 ? -11.678 7.678 38.443 1.00 92.06 285 ARG A C 1
ATOM 2164 O O . ARG A 1 285 ? -11.549 7.812 39.655 1.00 92.06 285 ARG A O 1
ATOM 2171 N N . ARG A 1 286 ? -11.042 8.467 37.572 1.00 92.06 286 ARG A N 1
ATOM 2172 C CA . ARG A 1 286 ? -10.173 9.594 37.943 1.00 92.06 286 ARG A CA 1
ATOM 2173 C C . ARG A 1 286 ? -10.942 10.921 37.917 1.00 92.06 286 ARG A C 1
ATOM 2175 O O . ARG A 1 286 ? -12.056 11.020 37.392 1.00 92.06 286 ARG A O 1
ATOM 2182 N N . GLY A 1 287 ? -10.350 11.965 38.497 1.00 87.62 287 GLY A N 1
ATOM 2183 C CA . GLY A 1 287 ? -10.895 13.323 38.437 1.00 87.62 287 GLY A CA 1
ATOM 2184 C C . GLY A 1 287 ? -10.942 13.859 37.002 1.00 87.62 287 GLY A C 1
ATOM 2185 O O . GLY A 1 287 ? -10.153 13.449 36.152 1.00 87.62 287 GLY A O 1
ATOM 2186 N N . VAL A 1 288 ? -11.867 14.784 36.724 1.00 89.38 288 VAL A N 1
ATOM 2187 C CA . VAL A 1 288 ? -11.947 15.475 35.421 1.00 89.38 288 VAL A CA 1
ATOM 2188 C C . VAL A 1 288 ? -10.611 16.127 35.025 1.00 89.38 288 VAL A C 1
ATOM 2190 O O . VAL A 1 288 ? -10.218 15.933 33.877 1.00 89.38 288 VAL A O 1
ATOM 2193 N N . PRO A 1 289 ? -9.863 16.803 35.926 1.00 93.44 289 PRO A N 1
ATOM 2194 C CA . PRO A 1 289 ? -8.574 17.397 35.564 1.00 93.44 289 PRO A CA 1
ATOM 2195 C C . PRO A 1 289 ? -7.562 16.365 35.058 1.00 93.44 289 PRO A C 1
ATOM 2197 O O . PRO A 1 289 ? -6.924 16.575 34.032 1.00 93.44 289 PRO A O 1
ATOM 2200 N N . THR A 1 290 ? -7.471 15.208 35.723 1.00 94.12 290 THR A N 1
ATOM 2201 C CA . THR A 1 290 ? -6.600 14.103 35.297 1.00 94.12 290 THR A CA 1
ATOM 2202 C C . THR A 1 290 ? -7.021 13.551 33.939 1.00 94.12 290 THR A C 1
ATOM 2204 O O . THR A 1 290 ? -6.167 13.251 33.113 1.00 94.12 290 THR A O 1
ATOM 2207 N N . ALA A 1 291 ? -8.331 13.430 33.693 1.00 93.38 291 ALA A N 1
ATOM 2208 C CA . ALA A 1 291 ? -8.846 12.970 32.408 1.00 93.38 291 ALA A CA 1
ATOM 2209 C C . ALA A 1 291 ? -8.510 13.940 31.271 1.00 93.38 291 ALA A C 1
ATOM 2211 O O . ALA A 1 291 ? -8.053 13.495 30.222 1.00 93.38 291 ALA A O 1
ATOM 2212 N N . ILE A 1 292 ? -8.679 15.247 31.501 1.00 95.25 292 ILE A N 1
ATOM 2213 C CA . ILE A 1 292 ? -8.289 16.290 30.547 1.00 95.25 292 ILE A CA 1
ATOM 2214 C C . ILE A 1 292 ? -6.787 16.208 30.275 1.00 95.25 292 ILE A C 1
ATOM 2216 O O . ILE A 1 292 ? -6.403 16.063 29.124 1.00 95.25 292 ILE A O 1
ATOM 2220 N N . ALA A 1 293 ? -5.944 16.230 31.310 1.00 96.81 293 ALA A N 1
ATOM 2221 C CA . ALA A 1 293 ? -4.492 16.190 31.141 1.00 96.81 293 ALA A CA 1
ATOM 2222 C C . ALA A 1 293 ? -4.030 14.946 30.362 1.00 96.81 293 ALA A C 1
ATOM 2224 O O . ALA A 1 293 ? -3.259 15.067 29.412 1.00 96.81 293 ALA A O 1
ATOM 2225 N N . ALA A 1 294 ? -4.549 13.765 30.713 1.00 96.56 294 ALA A N 1
ATOM 2226 C CA . ALA A 1 294 ? -4.195 12.514 30.050 1.00 96.56 294 ALA A CA 1
ATOM 2227 C C . ALA A 1 294 ? -4.643 12.477 28.580 1.00 96.56 294 ALA A C 1
ATOM 2229 O O . ALA A 1 294 ? -3.848 12.113 27.718 1.00 96.56 294 ALA A O 1
ATOM 2230 N N . LEU A 1 295 ? -5.887 12.869 28.276 1.00 96.94 295 LEU A N 1
ATOM 2231 C CA . LEU A 1 295 ? -6.401 12.891 26.900 1.00 96.94 295 LEU A CA 1
ATOM 2232 C C . LEU A 1 295 ? -5.702 13.950 26.045 1.00 96.94 295 LEU A C 1
ATOM 2234 O O . LEU A 1 295 ? -5.381 13.680 24.892 1.00 96.94 295 LEU A O 1
ATOM 2238 N N . SER A 1 296 ? -5.427 15.127 26.611 1.00 97.06 296 SER A N 1
ATOM 2239 C CA . SER A 1 296 ? -4.682 16.196 25.945 1.00 97.06 296 SER A CA 1
ATOM 2240 C C . SER A 1 296 ? -3.264 15.752 25.596 1.00 97.06 296 SER A C 1
ATOM 2242 O O . SER A 1 296 ? -2.841 15.898 24.453 1.00 97.06 296 SER A O 1
ATOM 2244 N N . MET A 1 297 ? -2.545 15.157 26.552 1.00 96.38 297 MET A N 1
ATOM 2245 C CA . MET A 1 297 ? -1.207 14.612 26.316 1.00 96.38 297 MET A CA 1
ATOM 2246 C C . MET A 1 297 ? -1.244 13.493 25.270 1.00 96.38 297 MET A C 1
ATOM 2248 O O . MET A 1 297 ? -0.442 13.499 24.342 1.00 96.38 297 MET A O 1
ATOM 2252 N N . PHE A 1 298 ? -2.206 12.571 25.372 1.00 96.56 298 PHE A N 1
ATOM 2253 C CA . PHE A 1 298 ? -2.383 11.486 24.409 1.00 96.56 298 PHE A CA 1
ATOM 2254 C C . PHE A 1 298 ? -2.644 12.005 22.989 1.00 96.56 298 PHE A C 1
ATOM 2256 O O . PHE A 1 298 ? -2.035 11.515 22.041 1.00 96.56 298 PHE A O 1
ATOM 2263 N N . LEU A 1 299 ? -3.504 13.017 22.836 1.00 95.69 299 LEU A N 1
ATOM 2264 C CA . LEU A 1 299 ? -3.791 13.663 21.555 1.00 95.69 299 LEU A CA 1
ATOM 2265 C C . LEU A 1 299 ? -2.539 14.334 20.970 1.00 95.69 299 LEU A C 1
ATOM 2267 O O . LEU A 1 299 ? -2.227 14.112 19.803 1.00 95.69 299 LEU A O 1
ATOM 2271 N N . LEU A 1 300 ? -1.820 15.127 21.772 1.00 93.56 300 LEU A N 1
ATOM 2272 C CA . LEU A 1 300 ? -0.615 15.848 21.342 1.00 93.56 300 LEU A CA 1
ATOM 2273 C C . LEU A 1 300 ? 0.505 14.899 20.906 1.00 93.56 300 LEU A C 1
ATOM 2275 O O . LEU A 1 300 ? 1.088 15.089 19.841 1.00 93.56 300 LEU A O 1
ATOM 2279 N N . LEU A 1 301 ? 0.748 13.840 21.679 1.00 92.94 301 LEU A N 1
ATOM 2280 C CA . LEU A 1 301 ? 1.682 12.779 21.303 1.00 92.94 301 LEU A CA 1
ATOM 2281 C C . LEU A 1 301 ? 1.245 12.076 20.008 1.00 92.94 301 LEU A C 1
ATOM 2283 O O . LEU A 1 301 ? 2.066 11.801 19.134 1.00 92.94 301 LEU A O 1
ATOM 2287 N N . GLY A 1 302 ? -0.063 11.865 19.838 1.00 92.25 302 GLY A N 1
ATOM 2288 C CA . GLY A 1 302 ? -0.628 11.298 18.617 1.00 92.25 302 GLY A CA 1
ATOM 2289 C C . GLY A 1 302 ? -0.350 12.169 17.399 1.00 92.25 302 GLY A C 1
ATOM 2290 O O . GLY A 1 302 ? 0.092 11.654 16.379 1.00 92.25 302 GLY A O 1
ATOM 2291 N N . ILE A 1 303 ? -0.556 13.485 17.511 1.00 90.81 303 ILE A N 1
ATOM 2292 C CA . ILE A 1 303 ? -0.257 14.458 16.448 1.00 90.81 303 ILE A CA 1
ATOM 2293 C C . ILE A 1 303 ? 1.227 14.424 16.081 1.00 90.81 303 ILE A C 1
ATOM 2295 O O . ILE A 1 303 ? 1.549 14.408 14.896 1.00 90.81 303 ILE A O 1
ATOM 2299 N N . TRP A 1 304 ? 2.108 14.363 17.080 1.00 88.88 304 TRP A N 1
ATOM 2300 C CA . TRP A 1 304 ? 3.552 14.297 16.874 1.00 88.88 304 TRP A CA 1
ATOM 2301 C C . TRP A 1 304 ? 3.959 13.045 16.074 1.00 88.88 304 TRP A C 1
ATOM 2303 O O . TRP A 1 304 ? 4.712 13.133 15.105 1.00 88.88 304 TRP A O 1
ATOM 2313 N N . CYS A 1 305 ? 3.399 11.878 16.395 1.00 87.75 305 CYS A N 1
ATOM 2314 C CA . CYS A 1 305 ? 3.823 10.611 15.789 1.00 87.75 305 CYS A CA 1
ATOM 2315 C C . CYS A 1 305 ? 3.243 10.325 14.388 1.00 87.75 305 CYS A C 1
ATOM 2317 O O . CYS A 1 305 ? 3.659 9.362 13.744 1.00 87.75 305 CYS A O 1
ATOM 2319 N N . ARG A 1 306 ? 2.298 11.135 13.884 1.00 85.94 306 ARG A N 1
ATOM 2320 C CA . ARG A 1 306 ? 1.554 10.869 12.628 1.00 85.94 306 ARG A CA 1
ATOM 2321 C C . ARG A 1 306 ? 2.420 10.721 11.378 1.00 85.94 306 ARG A C 1
ATOM 2323 O O . ARG A 1 306 ? 2.060 9.985 10.459 1.00 85.94 306 ARG A O 1
ATOM 2330 N N . GLY A 1 307 ? 3.544 11.429 11.333 1.00 80.38 307 GLY A N 1
ATOM 2331 C CA . GLY A 1 307 ? 4.449 11.450 10.182 1.00 80.38 307 GLY A CA 1
ATOM 2332 C C . GLY A 1 307 ? 5.790 10.807 10.448 1.00 80.38 307 GLY A C 1
ATOM 2333 O O . GLY A 1 307 ? 6.760 11.208 9.808 1.00 80.38 307 GLY A O 1
ATOM 2334 N N . ALA A 1 308 ? 5.842 9.859 11.387 1.00 86.06 308 ALA A N 1
ATOM 2335 C CA . ALA A 1 308 ? 7.053 9.105 11.661 1.00 86.06 308 ALA A CA 1
ATOM 2336 C C . ALA A 1 308 ? 7.656 8.553 10.354 1.00 86.06 308 ALA A C 1
ATOM 2338 O O . ALA A 1 308 ? 6.925 8.127 9.452 1.00 86.06 308 ALA A O 1
ATOM 2339 N N . ARG A 1 309 ? 8.981 8.581 10.226 1.00 84.94 309 ARG A N 1
ATOM 2340 C CA . ARG A 1 309 ? 9.685 8.120 9.024 1.00 84.94 309 ARG A CA 1
ATOM 2341 C C . ARG A 1 309 ? 10.964 7.376 9.397 1.00 84.94 309 ARG A C 1
ATOM 2343 O O . ARG A 1 309 ? 11.591 7.688 10.402 1.00 84.94 309 ARG A O 1
ATOM 2350 N N . ALA A 1 310 ? 11.337 6.407 8.570 1.00 81.25 310 ALA A N 1
ATOM 2351 C CA . ALA A 1 310 ? 12.665 5.805 8.551 1.00 81.25 310 ALA A CA 1
ATOM 2352 C C . ALA A 1 310 ? 13.362 6.173 7.234 1.00 81.25 310 ALA A C 1
ATOM 2354 O O . ALA A 1 310 ? 12.693 6.286 6.203 1.00 81.25 310 ALA A O 1
ATOM 2355 N N . GLU A 1 311 ? 14.679 6.363 7.265 1.00 73.12 311 GLU A N 1
ATOM 2356 C CA . GLU A 1 311 ? 15.476 6.606 6.053 1.00 73.12 311 GLU A CA 1
ATOM 2357 C C . GLU A 1 311 ? 15.651 5.316 5.238 1.00 73.12 311 GLU A C 1
ATOM 2359 O O . GLU A 1 311 ? 15.401 5.317 4.034 1.00 73.12 311 GLU A O 1
ATOM 2364 N N . ASP A 1 312 ? 15.937 4.199 5.914 1.00 76.38 312 ASP A N 1
ATOM 2365 C CA . ASP A 1 312 ? 16.282 2.918 5.277 1.00 76.38 312 ASP A CA 1
ATOM 2366 C C . ASP A 1 312 ? 15.126 1.905 5.211 1.00 76.38 312 ASP A C 1
ATOM 2368 O O . ASP A 1 312 ? 15.294 0.770 4.759 1.00 76.38 312 ASP A O 1
ATOM 2372 N N . GLU A 1 313 ? 13.933 2.273 5.682 1.00 76.62 313 GLU A N 1
ATOM 2373 C CA . GLU A 1 313 ? 12.786 1.365 5.754 1.00 76.62 313 GLU A CA 1
ATOM 2374 C C . GLU A 1 313 ? 11.535 2.001 5.143 1.00 76.62 313 GLU A C 1
ATOM 2376 O O . GLU A 1 313 ? 11.165 3.138 5.439 1.00 76.62 313 GLU A O 1
ATOM 2381 N N . GLN A 1 314 ? 10.830 1.238 4.303 1.00 76.00 314 GLN A N 1
ATOM 2382 C CA . GLN A 1 314 ? 9.519 1.645 3.812 1.00 76.00 314 GLN A CA 1
ATOM 2383 C C . GLN A 1 314 ? 8.491 1.562 4.942 1.00 76.00 314 GLN A C 1
ATOM 2385 O O . GLN A 1 314 ? 8.076 0.474 5.340 1.00 76.00 314 GLN A O 1
ATOM 2390 N N . VAL A 1 315 ? 8.056 2.726 5.423 1.00 83.06 315 VAL A N 1
ATOM 2391 C CA . VAL A 1 315 ? 7.027 2.853 6.456 1.00 83.06 315 VAL A CA 1
ATOM 2392 C C . VAL A 1 315 ? 5.798 3.556 5.884 1.00 83.06 315 VAL A C 1
ATOM 2394 O O . VAL A 1 315 ? 5.875 4.685 5.401 1.00 83.06 315 VAL A O 1
ATOM 2397 N N . LEU A 1 316 ? 4.636 2.906 5.975 1.00 82.94 316 LEU A N 1
ATOM 2398 C CA . LEU A 1 316 ? 3.364 3.446 5.482 1.00 82.94 316 LEU A CA 1
ATOM 2399 C C . LEU A 1 316 ? 2.718 4.398 6.502 1.00 82.94 316 LEU A C 1
ATOM 2401 O O . LEU A 1 316 ? 1.721 4.057 7.140 1.00 82.94 316 LEU A O 1
ATOM 2405 N N . THR A 1 317 ? 3.291 5.590 6.667 1.00 86.06 317 THR A N 1
ATOM 2406 C CA . THR A 1 317 ? 2.718 6.668 7.494 1.00 86.06 317 THR A CA 1
ATOM 2407 C C . THR A 1 317 ? 1.882 7.645 6.678 1.00 86.06 317 THR A C 1
ATOM 2409 O O . THR A 1 317 ? 1.884 7.621 5.446 1.00 86.06 317 THR A O 1
ATOM 2412 N N . GLU A 1 318 ? 1.169 8.544 7.359 1.00 85.44 318 GLU A N 1
ATOM 2413 C CA . GLU A 1 318 ? 0.396 9.587 6.682 1.00 85.44 318 GLU A CA 1
ATOM 2414 C C . GLU A 1 318 ? 1.288 10.468 5.797 1.00 85.44 318 GLU A C 1
ATOM 2416 O O . GLU A 1 318 ? 0.903 10.794 4.676 1.00 85.44 318 GLU A O 1
ATOM 2421 N N . ARG A 1 319 ? 2.507 10.787 6.250 1.00 85.12 319 ARG A N 1
ATOM 2422 C CA . ARG A 1 319 ? 3.490 11.527 5.449 1.00 85.12 319 ARG A CA 1
ATOM 2423 C C . ARG A 1 319 ? 3.819 10.792 4.150 1.00 85.12 319 ARG A C 1
ATOM 2425 O O . ARG A 1 319 ? 3.732 11.390 3.082 1.00 85.12 319 ARG A O 1
ATOM 2432 N N . ALA A 1 320 ? 4.126 9.496 4.227 1.00 82.56 320 ALA A N 1
ATOM 2433 C CA . ALA A 1 320 ? 4.415 8.682 3.046 1.00 82.56 320 ALA A CA 1
ATOM 2434 C C . ALA A 1 320 ? 3.223 8.638 2.069 1.00 82.56 320 ALA A C 1
ATOM 2436 O O . ALA A 1 320 ? 3.404 8.733 0.855 1.00 82.56 320 ALA A O 1
ATOM 2437 N N . MET A 1 321 ? 1.993 8.562 2.588 1.00 82.62 321 MET A N 1
ATOM 2438 C CA . MET A 1 321 ? 0.772 8.593 1.774 1.00 82.62 321 MET A CA 1
ATOM 2439 C C . MET A 1 321 ? 0.545 9.956 1.104 1.00 82.62 321 MET A C 1
ATOM 2441 O O . MET A 1 321 ? 0.173 10.003 -0.069 1.00 82.62 321 MET A O 1
ATOM 2445 N N . VAL A 1 322 ? 0.792 11.064 1.812 1.00 84.75 322 VAL A N 1
ATOM 2446 C CA . VAL A 1 322 ? 0.727 12.424 1.247 1.00 84.75 322 VAL A CA 1
ATOM 2447 C C . VAL A 1 322 ? 1.775 12.593 0.148 1.00 84.75 322 VAL A C 1
ATOM 2449 O O . VAL A 1 322 ? 1.450 13.056 -0.944 1.00 84.75 322 VAL A O 1
ATOM 2452 N N . GLU A 1 323 ? 3.011 12.163 0.400 1.00 84.19 323 GLU A N 1
ATOM 2453 C CA . GLU A 1 323 ? 4.107 12.188 -0.570 1.00 84.19 323 GLU A CA 1
ATOM 2454 C C . GLU A 1 323 ? 3.787 11.365 -1.832 1.00 84.19 323 GLU A C 1
ATOM 2456 O O . GLU A 1 323 ? 4.059 11.821 -2.947 1.00 84.19 323 GLU A O 1
ATOM 2461 N N . ALA A 1 324 ? 3.173 10.188 -1.677 1.00 83.25 324 ALA A N 1
ATOM 2462 C CA . ALA A 1 324 ? 2.714 9.355 -2.788 1.00 83.25 324 ALA A CA 1
ATOM 2463 C C . ALA A 1 324 ? 1.551 10.002 -3.560 1.00 83.25 324 ALA A C 1
ATOM 2465 O O . ALA A 1 324 ? 1.593 10.085 -4.787 1.00 83.25 324 ALA A O 1
ATOM 2466 N N . SER A 1 325 ? 0.539 10.525 -2.858 1.00 84.31 325 SER A N 1
ATOM 2467 C CA . SER A 1 325 ? -0.597 11.229 -3.470 1.00 84.31 325 SER A CA 1
ATOM 2468 C C . SER A 1 325 ? -0.139 12.451 -4.268 1.00 84.31 325 SER A C 1
ATOM 2470 O O . SER A 1 325 ? -0.594 12.666 -5.393 1.00 84.31 325 SER A O 1
ATOM 2472 N N . ASN A 1 326 ? 0.779 13.244 -3.714 1.00 86.94 326 ASN A N 1
ATOM 2473 C CA . ASN A 1 326 ? 1.365 14.386 -4.409 1.00 86.94 326 ASN A CA 1
ATOM 2474 C C . ASN A 1 326 ? 2.159 13.930 -5.636 1.00 86.94 326 ASN A C 1
ATOM 2476 O O . ASN A 1 326 ? 1.976 14.499 -6.706 1.00 86.94 326 ASN A O 1
ATOM 2480 N N . GLY A 1 327 ? 2.948 12.856 -5.520 1.00 88.12 327 GLY A N 1
ATOM 2481 C CA . GLY A 1 327 ? 3.667 12.273 -6.653 1.00 88.12 327 GLY A CA 1
ATOM 2482 C C . GLY A 1 327 ? 2.745 11.869 -7.804 1.00 88.12 327 GLY A C 1
ATOM 2483 O O . GLY A 1 327 ? 2.973 12.256 -8.949 1.00 88.12 327 GLY A O 1
ATOM 2484 N N . VAL A 1 328 ? 1.647 11.172 -7.500 1.00 87.81 328 VAL A N 1
ATOM 2485 C CA . VAL A 1 328 ? 0.639 10.781 -8.497 1.00 87.81 328 VAL A CA 1
ATOM 2486 C C . VAL A 1 328 ? -0.034 12.002 -9.134 1.00 87.81 328 VAL A C 1
ATOM 2488 O O . VAL A 1 328 ? -0.231 12.017 -10.348 1.00 87.81 328 VAL A O 1
ATOM 2491 N N . ARG A 1 329 ? -0.365 13.044 -8.356 1.00 88.56 329 ARG A N 1
ATOM 2492 C CA . ARG A 1 329 ? -0.942 14.292 -8.893 1.00 88.56 329 ARG A CA 1
ATOM 2493 C C . ARG A 1 329 ? 0.030 15.028 -9.811 1.00 88.56 329 ARG A C 1
ATOM 2495 O O . ARG A 1 329 ? -0.391 15.489 -10.869 1.00 88.56 329 ARG A O 1
ATOM 2502 N N . THR A 1 330 ? 1.306 15.106 -9.438 1.00 91.62 330 THR A N 1
ATOM 2503 C CA . THR A 1 330 ? 2.357 15.709 -10.267 1.00 91.62 330 THR A CA 1
ATOM 2504 C C . THR A 1 330 ? 2.505 14.954 -11.582 1.00 91.62 330 THR A C 1
ATOM 2506 O O . THR A 1 330 ? 2.411 15.564 -12.644 1.00 91.62 330 THR A O 1
ATOM 2509 N N . VAL A 1 331 ? 2.628 13.624 -11.530 1.00 92.31 331 VAL A N 1
ATOM 2510 C CA . VAL A 1 331 ? 2.730 12.786 -12.734 1.00 92.31 331 VAL A CA 1
ATOM 2511 C C . VAL A 1 331 ? 1.491 12.922 -13.613 1.00 92.31 331 VAL A C 1
ATOM 2513 O O . VAL A 1 331 ? 1.621 13.100 -14.820 1.00 92.31 331 VAL A O 1
ATOM 2516 N N . ARG A 1 332 ? 0.287 12.919 -13.029 1.00 92.75 332 ARG A N 1
ATOM 2517 C CA . ARG A 1 332 ? -0.951 13.172 -13.774 1.00 92.75 332 ARG A CA 1
ATOM 2518 C C . ARG A 1 332 ? -0.928 14.531 -14.471 1.00 92.75 332 ARG A C 1
ATOM 2520 O O . ARG A 1 332 ? -1.214 14.593 -15.661 1.00 92.75 332 ARG A O 1
ATOM 2527 N N . SER A 1 333 ? -0.583 15.599 -13.752 1.00 93.56 333 SER A N 1
ATOM 2528 C CA . SER A 1 333 ? -0.513 16.945 -14.329 1.00 93.56 333 SER A CA 1
ATOM 2529 C C . SER A 1 333 ? 0.500 17.010 -15.470 1.00 93.56 333 SER A C 1
ATOM 2531 O O . SER A 1 333 ? 0.218 17.597 -16.508 1.00 93.56 333 SER A O 1
ATOM 2533 N N . ASN A 1 334 ? 1.655 16.367 -15.312 1.00 94.88 334 ASN A N 1
ATOM 2534 C CA . ASN A 1 334 ? 2.680 16.307 -16.347 1.00 94.88 334 ASN A CA 1
ATOM 2535 C C . ASN A 1 334 ? 2.214 15.505 -17.572 1.00 94.88 334 ASN A C 1
ATOM 2537 O O . ASN A 1 334 ? 2.518 15.892 -18.699 1.00 94.88 334 ASN A O 1
ATOM 2541 N N . PHE A 1 335 ? 1.424 14.442 -17.374 1.00 95.19 335 PHE A N 1
ATOM 2542 C CA . PHE A 1 335 ? 0.803 13.697 -18.472 1.00 95.19 335 PHE A CA 1
ATOM 2543 C C . PHE A 1 335 ? -0.181 14.586 -19.226 1.00 95.19 335 PHE A C 1
ATOM 2545 O O . PHE A 1 335 ? -0.080 14.685 -20.440 1.00 95.19 335 PHE A O 1
ATOM 2552 N N . GLU A 1 336 ? -1.084 15.264 -18.513 1.00 94.50 336 GLU A N 1
ATOM 2553 C CA . GLU A 1 336 ? -2.089 16.158 -19.106 1.00 94.50 336 GLU A CA 1
ATOM 2554 C C . GLU A 1 336 ? -1.444 17.372 -19.813 1.00 94.50 336 GLU A C 1
ATOM 2556 O O . GLU A 1 336 ? -2.007 17.890 -20.774 1.00 94.50 336 GLU A O 1
ATOM 2561 N N . LYS A 1 337 ? -0.248 17.812 -19.386 1.00 94.69 337 LYS A N 1
ATOM 2562 C CA . LYS A 1 337 ? 0.540 18.853 -20.074 1.00 94.69 337 LYS A CA 1
ATOM 2563 C C . LYS A 1 337 ? 1.160 18.358 -21.381 1.00 94.69 337 LYS A C 1
ATOM 2565 O O . LYS A 1 337 ? 1.055 19.046 -22.391 1.00 94.69 337 LYS A O 1
ATOM 2570 N N . LEU A 1 338 ? 1.835 17.205 -21.357 1.00 93.12 338 LEU A N 1
ATOM 2571 C CA . LEU A 1 338 ? 2.515 16.658 -22.540 1.00 93.12 338 LEU A CA 1
ATOM 2572 C C . LEU A 1 338 ? 1.543 16.069 -23.557 1.00 93.12 338 LEU A C 1
ATOM 2574 O O . LEU A 1 338 ? 1.736 16.206 -24.762 1.00 93.12 338 LEU A O 1
ATOM 2578 N N . PHE A 1 339 ? 0.494 15.422 -23.065 1.00 94.31 339 PHE A N 1
ATOM 2579 C CA . PHE A 1 339 ? -0.502 14.730 -23.862 1.00 94.31 339 PHE A CA 1
ATOM 2580 C C . PHE A 1 339 ? -1.900 15.176 -23.436 1.00 94.31 339 PHE A C 1
ATOM 2582 O O . PHE A 1 339 ? -2.614 14.406 -22.805 1.00 94.31 339 PHE A O 1
ATOM 2589 N N . PRO A 1 340 ? -2.353 16.391 -23.796 1.00 94.31 340 PRO A N 1
ATOM 2590 C CA . PRO A 1 340 ? -3.693 16.855 -23.423 1.00 94.31 340 PRO A CA 1
ATOM 2591 C C . PRO A 1 340 ? -4.809 15.898 -23.863 1.00 94.31 340 PRO A C 1
ATOM 2593 O O . PRO A 1 340 ? -5.860 15.815 -23.227 1.00 94.31 340 PRO A O 1
ATOM 2596 N N . ILE A 1 341 ? -4.573 15.166 -24.956 1.00 93.62 341 ILE A N 1
ATOM 2597 C CA . ILE A 1 341 ? -5.456 14.134 -25.488 1.00 93.62 341 ILE A CA 1
ATOM 2598 C C . ILE A 1 341 ? -4.599 12.934 -25.894 1.00 93.62 341 ILE A C 1
ATOM 2600 O O . ILE A 1 341 ? -3.594 13.090 -26.588 1.00 93.62 341 ILE A O 1
ATOM 2604 N N . LEU A 1 342 ? -5.041 11.736 -25.511 1.00 93.06 342 LEU A N 1
ATOM 2605 C CA . LEU A 1 342 ? -4.537 10.473 -26.043 1.00 93.06 342 LEU A CA 1
ATOM 2606 C C . LEU A 1 342 ? -5.606 9.857 -26.962 1.00 93.06 342 LEU A C 1
ATOM 2608 O O . LEU A 1 342 ? -6.765 9.763 -26.549 1.00 93.06 342 LEU A O 1
ATOM 2612 N N . PRO A 1 343 ? -5.264 9.445 -28.196 1.00 92.94 343 PRO A N 1
ATOM 2613 C CA . PRO A 1 343 ? -6.196 8.749 -29.076 1.00 92.94 343 PRO A CA 1
ATOM 2614 C C . PRO A 1 343 ? -6.732 7.456 -28.449 1.00 92.94 343 PRO A C 1
ATOM 2616 O O . PRO A 1 343 ? -6.024 6.772 -27.704 1.00 92.94 343 PRO A O 1
ATOM 2619 N N . LYS A 1 344 ? -7.962 7.072 -28.805 1.00 93.12 344 LYS A N 1
ATOM 2620 C CA . LYS A 1 344 ? -8.554 5.812 -28.336 1.00 93.12 344 LYS A CA 1
ATOM 2621 C C . LYS A 1 344 ? -7.714 4.613 -28.768 1.00 93.12 344 LYS A C 1
ATOM 2623 O O . LYS A 1 344 ? -7.220 4.562 -29.893 1.00 93.12 344 LYS A O 1
ATOM 2628 N N . GLY A 1 345 ? -7.581 3.642 -27.873 1.00 91.31 345 GLY A N 1
ATOM 2629 C CA . GLY A 1 345 ? -6.801 2.425 -28.089 1.00 91.31 345 GLY A CA 1
ATOM 2630 C C . GLY A 1 345 ? -5.287 2.625 -28.029 1.00 91.31 345 GLY A C 1
ATOM 2631 O O . GLY A 1 345 ? -4.561 1.674 -28.303 1.00 91.31 345 GLY A O 1
ATOM 2632 N N . SER A 1 346 ? -4.800 3.826 -27.689 1.00 93.75 346 SER A N 1
ATOM 2633 C CA . SER A 1 346 ? -3.361 4.073 -27.577 1.00 93.75 346 SER A CA 1
ATOM 2634 C C . SER A 1 346 ? -2.716 3.206 -26.500 1.00 93.75 346 SER A C 1
ATOM 2636 O O . SER A 1 346 ? -3.289 2.971 -25.429 1.00 93.75 346 SER A O 1
ATOM 2638 N N . GLU A 1 347 ? -1.478 2.809 -26.769 1.00 93.69 347 GLU A N 1
ATOM 2639 C CA . GLU A 1 347 ? -0.616 2.124 -25.819 1.00 93.69 347 GLU A CA 1
ATOM 2640 C C . GLU A 1 347 ? 0.494 3.069 -25.349 1.00 93.69 347 GLU A C 1
ATOM 2642 O O . GLU A 1 347 ? 1.268 3.609 -26.139 1.00 93.69 347 GLU A O 1
ATOM 2647 N N . VAL A 1 348 ? 0.551 3.303 -24.041 1.00 94.12 348 VAL A N 1
ATOM 2648 C CA . VAL A 1 348 ? 1.567 4.126 -23.390 1.00 94.12 348 VAL A CA 1
ATOM 2649 C C . VAL A 1 348 ? 2.563 3.190 -22.719 1.00 94.12 348 VAL A C 1
ATOM 2651 O O . VAL A 1 348 ? 2.264 2.558 -21.702 1.00 94.12 348 VAL A O 1
ATOM 2654 N N . LEU A 1 349 ? 3.744 3.087 -23.314 1.00 93.31 349 LEU A N 1
ATOM 2655 C CA . LEU A 1 349 ? 4.850 2.281 -22.824 1.00 93.31 349 LEU A CA 1
ATOM 2656 C C . LEU A 1 349 ? 5.626 3.107 -21.805 1.00 93.31 349 LEU A C 1
ATOM 2658 O O . LEU A 1 349 ? 6.215 4.131 -22.155 1.00 93.31 349 LEU A O 1
ATOM 2662 N N . VAL A 1 350 ? 5.591 2.685 -20.543 1.00 91.19 350 VAL A N 1
ATOM 2663 C CA . VAL A 1 350 ? 6.147 3.458 -19.430 1.00 91.19 350 VAL A CA 1
ATOM 2664 C C . VAL A 1 350 ? 7.350 2.766 -18.805 1.00 91.19 350 VAL A C 1
ATOM 2666 O O . VAL A 1 350 ? 7.303 1.578 -18.477 1.00 91.19 350 VAL A O 1
ATOM 2669 N N . SER A 1 351 ? 8.399 3.547 -18.564 1.00 89.00 351 SER A N 1
ATOM 2670 C CA . SER A 1 351 ? 9.587 3.162 -17.801 1.00 89.00 351 SER A CA 1
ATOM 2671 C C . SER A 1 351 ? 9.827 4.099 -16.608 1.00 89.00 351 SER A C 1
ATOM 2673 O O . SER A 1 351 ? 9.477 5.284 -16.618 1.00 89.00 351 SER A O 1
ATOM 2675 N N . PHE A 1 352 ? 10.436 3.566 -15.547 1.00 86.25 352 PHE A N 1
ATOM 2676 C CA . PHE A 1 352 ? 10.552 4.215 -14.232 1.00 86.25 352 PHE A CA 1
ATOM 2677 C C . PHE A 1 352 ? 12.009 4.379 -13.802 1.00 86.25 352 PHE A C 1
ATOM 2679 O O . PHE A 1 352 ? 12.882 3.657 -14.278 1.00 86.25 352 PHE A O 1
ATOM 2686 N N . GLY A 1 353 ? 12.257 5.376 -12.945 1.00 78.50 353 GLY A N 1
ATOM 2687 C CA . GLY A 1 353 ? 13.581 5.630 -12.391 1.00 78.50 353 GLY A CA 1
ATOM 2688 C C . GLY A 1 353 ? 13.974 4.555 -11.406 1.00 78.50 353 GLY A C 1
ATOM 2689 O O . GLY A 1 353 ? 13.168 3.686 -11.060 1.00 78.50 353 GLY A O 1
ATOM 2690 N N . THR A 1 354 ? 15.227 4.615 -10.967 1.00 55.84 354 THR A N 1
ATOM 2691 C CA . THR A 1 354 ? 15.837 3.615 -10.080 1.00 55.84 354 THR A CA 1
ATOM 2692 C C . THR A 1 354 ? 15.049 3.430 -8.783 1.00 55.84 354 THR A C 1
ATOM 2694 O O . THR A 1 354 ? 15.115 2.365 -8.177 1.00 55.84 354 THR A O 1
ATOM 2697 N N . SER A 1 355 ? 14.239 4.418 -8.394 1.00 54.88 355 SER A N 1
ATOM 2698 C CA . SER A 1 355 ? 13.488 4.418 -7.140 1.00 54.88 355 SER A CA 1
ATOM 2699 C C . SER A 1 355 ? 12.071 3.824 -7.185 1.00 54.88 355 SER A C 1
ATOM 2701 O O . SER A 1 355 ? 11.410 3.829 -6.145 1.00 54.88 355 SER A O 1
ATOM 2703 N N . GLY A 1 356 ? 11.569 3.304 -8.321 1.00 52.75 356 GLY A N 1
ATOM 2704 C CA . GLY A 1 356 ? 10.241 2.648 -8.357 1.00 52.75 356 GLY A CA 1
ATOM 2705 C C . GLY A 1 356 ? 9.153 3.509 -7.694 1.00 52.75 356 GLY A C 1
ATOM 2706 O O . GLY A 1 356 ? 8.405 3.064 -6.825 1.00 52.75 356 GLY A O 1
ATOM 2707 N N . ILE A 1 357 ? 9.184 4.792 -8.043 1.00 54.59 357 ILE A N 1
ATOM 2708 C CA . ILE A 1 357 ? 8.674 5.944 -7.306 1.00 54.59 357 ILE A CA 1
ATOM 2709 C C . ILE A 1 357 ? 7.355 5.672 -6.575 1.00 54.59 357 ILE A C 1
ATOM 2711 O O . ILE A 1 357 ? 6.337 5.488 -7.229 1.00 54.59 357 ILE A O 1
ATOM 2715 N N . ARG A 1 358 ? 7.352 5.696 -5.232 1.00 63.56 358 ARG A N 1
ATOM 2716 C CA . ARG A 1 358 ? 6.185 5.933 -4.342 1.00 63.56 358 ARG A CA 1
ATOM 2717 C C . ARG A 1 358 ? 4.834 5.320 -4.786 1.00 63.56 358 ARG A C 1
ATOM 2719 O O . ARG A 1 358 ? 3.795 5.966 -4.665 1.00 63.56 358 ARG A O 1
ATOM 2726 N N . GLY A 1 359 ? 4.822 4.101 -5.332 1.00 70.56 359 GLY A N 1
ATOM 2727 C CA . GLY A 1 359 ? 3.600 3.446 -5.833 1.00 70.56 359 GLY A CA 1
ATOM 2728 C C . GLY A 1 359 ? 3.055 3.966 -7.178 1.00 70.56 359 GLY A C 1
ATOM 2729 O O . GLY A 1 359 ? 2.008 3.504 -7.628 1.00 70.56 359 GLY A O 1
ATOM 2730 N N . ILE A 1 360 ? 3.756 4.877 -7.859 1.00 83.81 360 ILE A N 1
ATOM 2731 C CA . ILE A 1 360 ? 3.425 5.405 -9.196 1.00 83.81 360 ILE A CA 1
ATOM 2732 C C . ILE A 1 360 ? 3.486 4.301 -10.244 1.00 83.81 360 ILE A C 1
ATOM 2734 O O . ILE A 1 360 ? 2.610 4.227 -11.103 1.00 83.81 360 ILE A O 1
ATOM 2738 N N . GLN A 1 361 ? 4.481 3.417 -10.155 1.00 86.06 361 GLN A N 1
ATOM 2739 C CA . GLN A 1 361 ? 4.570 2.264 -11.043 1.00 86.06 361 GLN A CA 1
ATOM 2740 C C . GLN A 1 361 ? 3.328 1.380 -10.933 1.00 86.06 361 GLN A C 1
ATOM 2742 O O . GLN A 1 361 ? 2.701 1.085 -11.949 1.00 86.06 361 GLN A O 1
ATOM 2747 N N . SER A 1 362 ? 2.934 1.011 -9.713 1.00 81.50 362 SER A N 1
ATOM 2748 C CA . SER A 1 362 ? 1.711 0.241 -9.482 1.00 81.50 362 SER A CA 1
ATOM 2749 C C . SER A 1 362 ? 0.474 1.010 -9.948 1.00 81.50 362 SER A C 1
ATOM 2751 O O . SER A 1 362 ? -0.384 0.426 -10.597 1.00 81.50 362 SER A O 1
ATOM 2753 N N . ALA A 1 363 ? 0.386 2.324 -9.717 1.00 85.25 363 ALA A N 1
ATOM 2754 C CA . ALA A 1 363 ? -0.745 3.128 -10.186 1.00 85.25 363 ALA A CA 1
ATOM 2755 C C . ALA A 1 363 ? -0.867 3.148 -11.722 1.00 85.25 363 ALA A C 1
ATOM 2757 O O . ALA A 1 363 ? -1.957 2.952 -12.260 1.00 85.25 363 ALA A O 1
ATOM 2758 N N . LEU A 1 364 ? 0.240 3.366 -12.435 1.00 89.94 364 LEU A N 1
ATOM 2759 C CA . LEU A 1 364 ? 0.251 3.441 -13.894 1.00 89.94 364 LEU A CA 1
ATOM 2760 C C . LEU A 1 364 ? 0.073 2.065 -14.542 1.00 89.94 364 LEU A C 1
ATOM 2762 O O . LEU A 1 364 ? -0.772 1.940 -15.421 1.00 89.94 364 LEU A O 1
ATOM 2766 N N . ILE A 1 365 ? 0.819 1.046 -14.104 1.00 89.12 365 ILE A N 1
ATOM 2767 C CA . ILE A 1 365 ? 0.837 -0.281 -14.736 1.00 89.12 365 ILE A CA 1
ATOM 2768 C C . ILE A 1 365 ? -0.290 -1.177 -14.213 1.00 89.12 365 ILE A C 1
ATOM 2770 O O . ILE A 1 365 ? -1.117 -1.642 -14.988 1.00 89.12 365 ILE A O 1
ATOM 2774 N N . GLU A 1 366 ? -0.371 -1.429 -12.909 1.00 84.50 366 GLU A N 1
ATOM 2775 C CA . GLU A 1 366 ? -1.380 -2.352 -12.360 1.00 84.50 366 GLU A CA 1
ATOM 2776 C C . GLU A 1 366 ? -2.755 -1.680 -12.270 1.00 84.50 366 GLU A C 1
ATOM 2778 O O . GLU A 1 366 ? -3.774 -2.257 -12.646 1.00 84.50 366 GLU A O 1
ATOM 2783 N N . GLY A 1 367 ? -2.777 -0.426 -11.815 1.00 83.94 367 GLY A N 1
ATOM 2784 C CA . GLY A 1 367 ? -3.983 0.383 -11.668 1.00 83.94 367 GLY A CA 1
ATOM 2785 C C . GLY A 1 367 ? -4.511 0.969 -12.977 1.00 83.94 367 GLY A C 1
ATOM 2786 O O . GLY A 1 367 ? -5.633 1.472 -12.989 1.00 83.94 367 GLY A O 1
ATOM 2787 N N . GLN A 1 368 ? -3.733 0.910 -14.068 1.00 91.25 368 GLN A N 1
ATOM 2788 C CA . GLN A 1 368 ? -4.088 1.479 -15.375 1.00 91.25 368 GLN A CA 1
ATOM 2789 C C . GLN A 1 368 ? -4.589 2.931 -15.258 1.00 91.25 368 GLN A C 1
ATOM 2791 O O . GLN A 1 368 ? -5.586 3.309 -15.879 1.00 91.25 368 GLN A O 1
ATOM 2796 N N . ALA A 1 369 ? -3.926 3.753 -14.433 1.00 90.31 369 ALA A N 1
ATOM 2797 C CA . ALA A 1 369 ? -4.456 5.052 -14.013 1.00 90.31 369 ALA A CA 1
ATOM 2798 C C . ALA A 1 369 ? -4.801 6.004 -15.176 1.00 90.31 369 ALA A C 1
ATOM 2800 O O . ALA A 1 369 ? -5.748 6.784 -15.056 1.00 90.31 369 ALA A O 1
ATOM 2801 N N . LEU A 1 370 ? -4.119 5.895 -16.325 1.00 93.44 370 LEU A N 1
ATOM 2802 C CA . LEU A 1 370 ? -4.426 6.699 -17.516 1.00 93.44 370 LEU A CA 1
ATOM 2803 C C . LEU A 1 370 ? -5.863 6.488 -18.015 1.00 93.44 370 LEU A C 1
ATOM 2805 O O . LEU A 1 370 ? -6.499 7.450 -18.443 1.00 93.44 370 LEU A O 1
ATOM 2809 N N . ARG A 1 371 ? -6.426 5.278 -17.875 1.00 91.94 371 ARG A N 1
ATOM 2810 C CA . ARG A 1 371 ? -7.831 5.009 -18.228 1.00 91.94 371 ARG A CA 1
ATOM 2811 C C . ARG A 1 371 ? -8.798 5.881 -17.440 1.00 91.94 371 ARG A C 1
ATOM 2813 O O . ARG A 1 371 ? -9.808 6.330 -17.971 1.00 91.94 371 ARG A O 1
ATOM 2820 N N . LEU A 1 372 ? -8.486 6.124 -16.168 1.00 88.06 372 LEU A N 1
ATOM 2821 C CA . LEU A 1 372 ? -9.302 6.952 -15.284 1.00 88.06 372 LEU A CA 1
ATOM 2822 C C . LEU A 1 372 ? -9.050 8.442 -15.528 1.00 88.06 372 LEU A C 1
ATOM 2824 O O . LEU A 1 372 ? -10.005 9.215 -15.590 1.00 88.06 372 LEU A O 1
ATOM 2828 N N . TRP A 1 373 ? -7.789 8.849 -15.702 1.00 90.38 373 TRP A N 1
ATOM 2829 C CA . TRP A 1 373 ? -7.426 10.260 -15.890 1.00 90.38 373 TRP A CA 1
ATOM 2830 C C . TRP A 1 373 ? -7.995 10.830 -17.193 1.00 90.38 373 TRP A C 1
ATOM 2832 O O . TRP A 1 373 ? -8.621 11.890 -17.166 1.00 90.38 373 TRP A O 1
ATOM 2842 N N . TYR A 1 374 ? -7.878 10.081 -18.294 1.00 91.94 374 TYR A N 1
ATOM 2843 C CA . TYR A 1 374 ? -8.416 10.456 -19.608 1.00 91.94 374 TYR A CA 1
ATOM 2844 C C . TYR A 1 374 ? -9.858 9.989 -19.840 1.00 91.94 374 TYR A C 1
ATOM 2846 O O . TYR A 1 374 ? -10.459 10.345 -20.850 1.00 91.94 374 TYR A O 1
A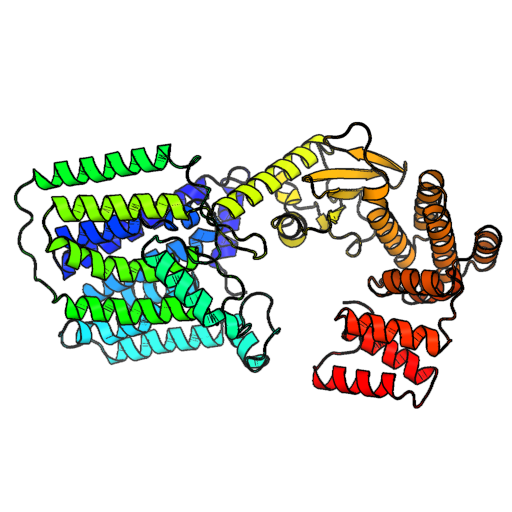TOM 2854 N N . ARG A 1 375 ? -10.440 9.230 -18.897 1.00 89.81 375 ARG A N 1
ATOM 2855 C CA . ARG A 1 375 ? -11.788 8.639 -18.998 1.00 89.81 375 ARG A CA 1
ATOM 2856 C C . ARG A 1 375 ? -11.974 7.781 -20.253 1.00 89.81 375 ARG A C 1
ATOM 2858 O O . ARG A 1 375 ? -13.036 7.788 -20.871 1.00 89.81 375 ARG A O 1
ATOM 2865 N N . ASP A 1 376 ? -10.941 7.026 -20.600 1.00 92.19 376 ASP A N 1
ATOM 2866 C CA . ASP A 1 376 ? -10.935 6.150 -21.761 1.00 92.19 376 ASP A CA 1
ATOM 2867 C C . ASP A 1 376 ? -10.493 4.733 -21.358 1.00 92.19 376 ASP A C 1
ATOM 2869 O O . ASP A 1 376 ? -9.308 4.498 -21.108 1.00 92.19 376 ASP A O 1
ATOM 2873 N N . PRO A 1 377 ? -11.422 3.759 -21.297 1.00 91.00 377 PRO A N 1
ATOM 2874 C CA . PRO A 1 377 ? -11.096 2.390 -20.908 1.00 91.00 377 PRO A CA 1
ATOM 2875 C C . PRO A 1 377 ? -10.250 1.651 -21.954 1.00 91.00 377 PRO A C 1
ATOM 2877 O O . PRO A 1 377 ? -9.726 0.580 -21.648 1.00 91.00 377 PRO A O 1
ATOM 2880 N N . THR A 1 378 ? -10.132 2.192 -23.171 1.00 93.38 378 THR A N 1
ATOM 2881 C CA . THR A 1 378 ? -9.375 1.578 -24.266 1.00 93.38 378 THR A CA 1
ATOM 2882 C C . THR A 1 378 ? -7.878 1.864 -24.186 1.00 93.38 378 THR A C 1
ATOM 2884 O O . THR A 1 378 ? -7.097 1.122 -24.777 1.00 93.38 378 THR A O 1
ATOM 2887 N N . LEU A 1 379 ? -7.465 2.885 -23.426 1.00 94.56 379 LEU A N 1
ATOM 2888 C CA . LEU A 1 379 ? -6.051 3.176 -23.202 1.00 94.56 379 LEU A CA 1
ATOM 2889 C C . LEU A 1 379 ? -5.375 2.033 -22.453 1.00 94.56 379 LEU A C 1
ATOM 2891 O O . LEU A 1 379 ? -5.958 1.405 -21.563 1.00 94.56 379 LEU A O 1
ATOM 2895 N N . ARG A 1 380 ? -4.112 1.780 -22.776 1.00 94.75 380 ARG A N 1
ATOM 2896 C CA . ARG A 1 380 ? -3.300 0.788 -22.077 1.00 94.75 380 ARG A CA 1
ATOM 2897 C C . ARG A 1 380 ? -2.003 1.408 -21.628 1.00 94.75 380 ARG A C 1
ATOM 2899 O O . ARG A 1 380 ? -1.309 2.018 -22.430 1.00 94.75 380 ARG A O 1
ATOM 2906 N N . THR A 1 381 ? -1.662 1.197 -20.368 1.00 93.88 381 THR A N 1
ATOM 2907 C CA . THR A 1 381 ? -0.347 1.555 -19.849 1.00 93.88 381 THR A CA 1
ATOM 2908 C C . THR A 1 381 ? 0.407 0.274 -19.558 1.00 93.88 381 THR A C 1
ATOM 2910 O O . THR A 1 381 ? -0.046 -0.539 -18.754 1.00 93.88 381 THR A O 1
ATOM 2913 N N . VAL A 1 382 ? 1.529 0.054 -20.227 1.00 92.06 382 VAL A N 1
ATOM 2914 C CA . VAL A 1 382 ? 2.285 -1.201 -20.125 1.00 92.06 382 VAL A CA 1
ATOM 2915 C C . VAL A 1 382 ? 3.761 -0.911 -19.943 1.00 92.06 382 VAL A C 1
ATOM 2917 O O . VAL A 1 382 ? 4.234 0.185 -20.244 1.00 92.06 382 VAL A O 1
ATOM 2920 N N . ARG A 1 383 ? 4.510 -1.890 -19.435 1.00 88.94 383 ARG A N 1
ATOM 2921 C CA . ARG A 1 383 ? 5.970 -1.819 -19.516 1.00 88.94 383 ARG A CA 1
ATOM 2922 C C . ARG A 1 383 ? 6.381 -1.989 -20.972 1.00 88.94 383 ARG A C 1
ATOM 2924 O O . ARG A 1 383 ? 5.710 -2.698 -21.716 1.00 88.94 383 ARG A O 1
ATOM 2931 N N . THR A 1 384 ? 7.520 -1.426 -21.354 1.00 83.19 384 THR A N 1
ATOM 2932 C CA . THR A 1 384 ? 8.050 -1.520 -22.723 1.00 83.19 384 THR A CA 1
ATOM 2933 C C . THR A 1 384 ? 8.076 -2.954 -23.267 1.00 83.19 384 THR A C 1
ATOM 2935 O O . THR A 1 384 ? 7.688 -3.202 -24.403 1.00 83.19 384 THR A O 1
ATOM 2938 N N . ARG A 1 385 ? 8.454 -3.916 -22.421 1.00 78.56 385 ARG A N 1
ATOM 2939 C CA . ARG A 1 385 ? 8.503 -5.355 -22.733 1.00 78.56 385 ARG A CA 1
ATOM 2940 C C . ARG A 1 385 ? 7.139 -6.039 -22.894 1.00 78.56 385 ARG A C 1
ATOM 2942 O O . ARG A 1 385 ? 7.051 -7.103 -23.486 1.00 78.56 385 ARG A O 1
ATOM 2949 N N . GLU A 1 386 ? 6.089 -5.467 -22.311 1.00 85.19 386 GLU A N 1
ATOM 2950 C CA . GLU A 1 386 ? 4.716 -6.000 -22.323 1.00 85.19 386 GLU A CA 1
ATOM 2951 C C . GLU A 1 386 ? 3.908 -5.431 -23.501 1.00 85.19 386 GLU A C 1
ATOM 2953 O O . GLU A 1 386 ? 2.681 -5.550 -23.539 1.00 85.19 386 GLU A O 1
ATOM 2958 N N . ARG A 1 387 ? 4.612 -4.806 -24.453 1.00 86.69 387 ARG A N 1
ATOM 2959 C CA . ARG A 1 387 ? 4.053 -4.219 -25.661 1.00 86.69 387 ARG A CA 1
ATOM 2960 C C . ARG A 1 387 ? 3.224 -5.224 -26.449 1.00 86.69 387 ARG A C 1
ATOM 2962 O O . ARG A 1 387 ? 3.670 -6.348 -26.681 1.00 86.69 387 ARG A O 1
ATOM 2969 N N . ILE A 1 388 ? 2.093 -4.772 -26.986 1.00 81.38 388 ILE A N 1
ATOM 2970 C CA . ILE A 1 388 ? 1.322 -5.540 -27.967 1.00 81.38 388 ILE A CA 1
ATOM 2971 C C . ILE A 1 388 ? 1.404 -4.885 -29.351 1.00 81.38 388 ILE A C 1
ATOM 2973 O O . ILE A 1 388 ? 1.088 -3.705 -29.502 1.00 81.38 388 ILE A O 1
ATOM 2977 N N . PRO A 1 389 ? 1.814 -5.634 -30.393 1.00 81.44 389 PRO A N 1
ATOM 2978 C CA . PRO A 1 389 ? 1.821 -5.120 -31.756 1.00 81.44 389 PRO A CA 1
ATOM 2979 C C . PRO A 1 389 ? 0.427 -4.682 -32.229 1.00 81.44 389 PRO A C 1
ATOM 2981 O O . PRO A 1 389 ? -0.573 -5.330 -31.928 1.00 81.44 389 PRO A O 1
ATOM 2984 N N . GLY A 1 390 ? 0.372 -3.618 -33.036 1.00 80.38 390 GLY A N 1
ATOM 2985 C CA . GLY A 1 390 ? -0.853 -3.191 -33.723 1.00 80.38 390 GLY A CA 1
ATOM 2986 C C . GLY A 1 390 ? -1.698 -2.144 -32.991 1.00 80.38 390 GLY A C 1
ATOM 2987 O O . GLY A 1 390 ? -2.809 -1.859 -33.435 1.00 80.38 390 GLY A O 1
ATOM 2988 N N . ALA A 1 391 ? -1.195 -1.544 -31.907 1.00 83.94 391 ALA A N 1
ATOM 2989 C CA . ALA A 1 391 ? -1.851 -0.392 -31.292 1.00 83.94 391 ALA A CA 1
ATOM 2990 C C . ALA A 1 391 ? -1.958 0.786 -32.296 1.00 83.94 391 ALA A C 1
ATOM 2992 O O . ALA A 1 391 ? -0.984 1.068 -33.001 1.00 83.94 391 ALA A O 1
ATOM 2993 N N . PRO A 1 392 ? -3.098 1.510 -32.360 1.00 84.06 392 PRO A N 1
ATOM 2994 C CA . PRO A 1 392 ? -3.274 2.660 -33.255 1.00 84.06 392 PRO A CA 1
ATOM 2995 C C . PRO A 1 392 ? -2.232 3.768 -33.056 1.00 84.06 392 PRO A C 1
ATOM 2997 O O . PRO A 1 392 ? -1.833 4.433 -34.012 1.00 84.06 392 PRO A O 1
ATOM 3000 N N . ALA A 1 393 ? -1.790 3.962 -31.812 1.00 87.38 393 ALA A N 1
ATOM 3001 C CA . ALA A 1 393 ? -0.725 4.881 -31.447 1.00 87.38 393 ALA A CA 1
ATOM 3002 C C . ALA A 1 393 ? 0.067 4.324 -30.258 1.00 87.38 393 ALA A C 1
ATOM 3004 O O . ALA A 1 393 ? -0.500 3.711 -29.352 1.00 87.38 393 ALA A O 1
ATOM 3005 N N . GLU A 1 394 ? 1.377 4.558 -30.275 1.00 89.81 394 GLU A N 1
ATOM 3006 C CA . GLU A 1 394 ? 2.319 4.110 -29.251 1.00 89.81 394 GLU A CA 1
ATOM 3007 C C . GLU A 1 394 ? 3.088 5.318 -28.724 1.00 89.81 394 GLU A C 1
ATOM 3009 O O . GLU A 1 394 ? 3.672 6.071 -29.507 1.00 89.81 394 GLU A O 1
ATOM 3014 N N . TYR A 1 395 ? 3.104 5.488 -27.405 1.00 90.75 395 TYR A N 1
ATOM 3015 C CA . TYR A 1 395 ? 3.803 6.581 -26.736 1.00 90.75 395 TYR A CA 1
ATOM 3016 C C . TYR A 1 395 ? 4.835 6.005 -25.781 1.00 90.75 395 TYR A C 1
ATOM 3018 O O . TYR A 1 395 ? 4.469 5.266 -24.870 1.00 90.75 395 TYR A O 1
ATOM 3026 N N . LEU A 1 396 ? 6.110 6.347 -25.961 1.00 91.94 396 LEU A N 1
ATOM 3027 C CA . LEU A 1 396 ? 7.152 5.967 -25.013 1.00 91.94 396 LEU A CA 1
ATOM 3028 C C . LEU A 1 396 ? 7.333 7.095 -24.009 1.00 91.94 396 LEU A C 1
ATOM 3030 O O . LEU A 1 396 ? 7.620 8.233 -24.384 1.00 91.94 396 LEU A O 1
ATOM 3034 N N . VAL A 1 397 ? 7.156 6.772 -22.732 1.00 92.69 397 VAL A N 1
ATOM 3035 C CA . VAL A 1 397 ? 7.206 7.745 -21.645 1.00 92.69 397 VAL A CA 1
ATOM 3036 C C . VAL A 1 397 ? 8.079 7.224 -20.515 1.00 92.69 397 VAL A C 1
ATOM 3038 O O . VAL A 1 397 ? 7.941 6.100 -20.046 1.00 92.69 397 VAL A O 1
ATOM 3041 N N . ARG A 1 398 ? 8.959 8.086 -20.029 1.00 91.44 398 ARG A N 1
ATOM 3042 C CA . ARG A 1 398 ? 9.853 7.842 -18.907 1.00 91.44 398 ARG A CA 1
ATOM 3043 C C . ARG A 1 398 ? 9.435 8.738 -17.741 1.00 91.44 398 ARG A C 1
ATOM 3045 O O . ARG A 1 398 ? 9.380 9.954 -17.897 1.00 91.44 398 ARG A O 1
ATOM 3052 N N . VAL A 1 399 ? 9.148 8.148 -16.579 1.00 91.25 399 VAL A N 1
ATOM 3053 C CA . VAL A 1 399 ? 8.848 8.886 -15.334 1.00 91.25 399 VAL A CA 1
ATOM 3054 C C . VAL A 1 399 ? 10.118 9.042 -14.498 1.00 91.25 399 VAL A C 1
ATOM 3056 O O . VAL A 1 399 ? 10.517 8.093 -13.816 1.00 91.25 399 VAL A O 1
ATOM 3059 N N . THR A 1 400 ? 10.786 10.191 -14.568 1.00 89.50 400 THR A N 1
ATOM 3060 C CA . THR A 1 400 ? 12.091 10.413 -13.910 1.00 89.50 400 THR A CA 1
ATOM 3061 C C . THR A 1 400 ? 11.979 10.385 -12.382 1.00 89.50 400 THR A C 1
ATOM 3063 O O . THR A 1 400 ? 10.880 10.480 -11.834 1.00 89.50 400 THR A O 1
ATOM 3066 N N . ASP A 1 401 ? 13.109 10.274 -11.675 1.00 85.00 401 ASP A N 1
ATOM 3067 C CA . ASP A 1 401 ? 13.115 10.278 -10.202 1.00 85.00 401 ASP A CA 1
ATOM 3068 C C . ASP A 1 401 ? 12.573 11.599 -9.609 1.00 85.00 401 ASP A C 1
ATOM 3070 O O . ASP A 1 401 ? 11.960 11.592 -8.542 1.00 85.00 401 ASP A O 1
ATOM 3074 N N . ASP A 1 402 ? 12.667 12.703 -10.362 1.00 86.69 402 ASP A N 1
ATOM 3075 C CA . ASP A 1 402 ? 12.089 14.013 -10.025 1.00 86.69 402 ASP A CA 1
ATOM 3076 C C . ASP A 1 402 ? 10.573 14.115 -10.302 1.00 86.69 402 ASP A C 1
ATOM 3078 O O . ASP A 1 402 ? 10.003 15.204 -10.219 1.00 86.69 402 ASP A O 1
ATOM 3082 N N . LEU A 1 403 ? 9.900 13.010 -10.658 1.00 88.56 403 LEU A N 1
ATOM 3083 C CA . LEU A 1 403 ? 8.484 12.966 -11.072 1.00 88.56 403 LEU A CA 1
ATOM 3084 C C . LEU A 1 403 ? 8.179 13.714 -12.381 1.00 88.56 403 LEU A C 1
ATOM 3086 O O . LEU A 1 403 ? 7.010 13.978 -12.697 1.00 88.56 403 LEU A O 1
ATOM 3090 N N . ASP A 1 404 ? 9.209 14.055 -13.152 1.00 91.06 404 ASP A N 1
ATOM 3091 C CA . ASP A 1 404 ? 9.036 14.603 -14.489 1.00 91.06 404 ASP A CA 1
ATOM 3092 C C . ASP A 1 404 ? 8.639 13.497 -15.471 1.00 91.06 404 ASP A C 1
ATOM 3094 O O . ASP A 1 404 ? 8.909 12.310 -15.263 1.00 91.06 404 ASP A O 1
ATOM 3098 N N . LEU A 1 405 ? 7.984 13.897 -16.556 1.00 91.94 405 LEU A N 1
ATOM 3099 C CA . LEU A 1 405 ? 7.701 13.006 -17.669 1.00 91.94 405 LEU A CA 1
ATOM 3100 C C . LEU A 1 405 ? 8.558 13.400 -18.850 1.00 91.94 405 LEU A C 1
ATOM 3102 O O . LEU A 1 405 ? 8.487 14.538 -19.306 1.00 91.94 405 LEU A O 1
ATOM 3106 N N . VAL A 1 406 ? 9.309 12.434 -19.364 1.00 92.12 406 VAL A N 1
ATOM 3107 C CA . VAL A 1 406 ? 10.052 12.565 -20.611 1.00 92.12 406 VAL A CA 1
ATOM 3108 C C . VAL A 1 406 ? 9.398 11.658 -21.642 1.00 92.12 406 VAL A C 1
ATOM 3110 O O . VAL A 1 406 ? 9.369 10.438 -21.489 1.00 92.12 406 VAL A O 1
ATOM 3113 N N . ALA A 1 407 ? 8.831 12.260 -22.678 1.00 92.06 407 ALA A N 1
ATOM 3114 C CA . ALA A 1 407 ? 8.241 11.571 -23.810 1.00 92.06 407 ALA A CA 1
ATOM 3115 C C . ALA A 1 407 ? 9.252 11.450 -24.952 1.00 92.06 407 ALA A C 1
ATOM 3117 O O . ALA A 1 407 ? 9.991 12.393 -25.238 1.00 92.06 407 ALA A O 1
ATOM 3118 N N . PHE A 1 408 ? 9.228 10.308 -25.631 1.00 88.25 408 PHE A N 1
ATOM 3119 C CA . PHE A 1 408 ? 10.034 10.033 -26.812 1.00 88.25 408 PHE A CA 1
ATOM 3120 C C . PHE A 1 408 ? 9.135 9.591 -27.963 1.00 88.25 408 PHE A C 1
ATOM 3122 O O . PHE A 1 408 ? 8.385 8.620 -27.835 1.00 88.25 408 PHE A O 1
ATOM 3129 N N . ASP A 1 409 ? 9.221 10.286 -29.097 1.00 85.94 409 ASP A N 1
ATOM 3130 C CA . ASP A 1 409 ? 8.598 9.822 -30.337 1.00 85.94 409 ASP A CA 1
ATOM 3131 C C . ASP A 1 409 ? 9.594 8.959 -31.124 1.00 85.94 409 ASP A C 1
ATOM 3133 O O . ASP A 1 409 ? 10.571 9.486 -31.660 1.00 85.94 409 ASP A O 1
ATOM 3137 N N . PRO A 1 410 ? 9.342 7.646 -31.269 1.00 78.25 410 PRO A N 1
ATOM 3138 C CA . PRO A 1 410 ? 10.251 6.744 -31.966 1.00 78.25 410 PRO A CA 1
ATOM 3139 C C . PRO A 1 410 ? 10.331 7.002 -33.479 1.00 78.25 410 PRO A C 1
ATOM 3141 O O . PRO A 1 410 ? 11.197 6.437 -34.141 1.00 78.25 410 PRO A O 1
ATOM 3144 N N . ARG A 1 411 ? 9.434 7.816 -34.056 1.00 77.50 411 ARG A N 1
ATOM 3145 C CA . ARG A 1 411 ? 9.458 8.180 -35.482 1.00 77.50 411 ARG A CA 1
ATOM 3146 C C . ARG A 1 411 ? 10.341 9.390 -35.742 1.00 77.50 411 ARG A C 1
ATOM 3148 O O . ARG A 1 411 ? 11.120 9.380 -36.689 1.00 77.50 411 ARG A O 1
ATOM 3155 N N . THR A 1 412 ? 10.201 10.434 -34.928 1.00 79.81 412 THR A N 1
ATOM 3156 C CA . THR A 1 412 ? 10.941 11.694 -35.104 1.00 79.81 412 THR A CA 1
ATOM 3157 C C . THR A 1 412 ? 12.190 11.792 -34.233 1.00 79.81 412 THR A C 1
ATOM 3159 O O . THR A 1 412 ? 12.996 12.696 -34.442 1.00 79.81 412 THR A O 1
ATOM 3162 N N . LEU A 1 413 ? 12.351 10.874 -33.274 1.00 77.81 413 LEU A N 1
ATOM 3163 C CA . LEU A 1 413 ? 13.399 10.855 -32.246 1.00 77.81 413 LEU A CA 1
ATOM 3164 C C . LEU A 1 413 ? 13.406 12.112 -31.371 1.00 77.81 413 LEU A C 1
ATOM 3166 O O . LEU A 1 413 ? 14.397 12.421 -30.710 1.00 77.81 413 LEU A O 1
ATOM 3170 N N . ARG A 1 414 ? 12.302 12.864 -31.385 1.00 84.31 414 ARG A N 1
ATOM 3171 C CA . ARG A 1 414 ? 12.154 14.063 -30.575 1.00 84.31 414 ARG A CA 1
ATOM 3172 C C . ARG A 1 414 ? 11.845 13.678 -29.142 1.00 84.31 414 ARG A C 1
ATOM 3174 O O . ARG A 1 414 ? 11.102 12.734 -28.865 1.00 84.31 414 ARG A O 1
ATOM 3181 N N . LEU A 1 415 ? 12.434 14.462 -28.255 1.00 87.06 415 LEU A N 1
ATOM 3182 C CA . LEU A 1 415 ? 12.262 14.377 -26.824 1.00 87.06 415 LEU A CA 1
ATOM 3183 C C . LEU A 1 415 ? 11.457 15.575 -26.348 1.00 87.06 415 LEU A C 1
ATOM 3185 O O . LEU A 1 415 ? 11.755 16.712 -26.715 1.00 87.06 415 LEU A O 1
ATOM 3189 N N . TRP A 1 416 ? 10.484 15.321 -25.485 1.00 89.88 416 TRP A N 1
ATOM 3190 C CA . TRP A 1 416 ? 9.748 16.370 -24.793 1.00 89.88 416 TRP A CA 1
ATOM 3191 C C . TRP A 1 416 ? 9.754 16.085 -23.306 1.00 89.88 416 TRP A C 1
ATOM 3193 O O . TRP A 1 416 ? 9.600 14.938 -22.896 1.00 89.88 416 TRP A O 1
ATOM 3203 N N . SER A 1 417 ? 9.906 17.128 -22.500 1.00 91.44 417 SER A N 1
ATOM 3204 C CA . SER A 1 417 ? 9.695 17.044 -21.060 1.00 91.44 417 SER A CA 1
ATOM 3205 C C . SER A 1 417 ? 8.541 17.948 -20.656 1.00 91.44 417 SER A C 1
ATOM 3207 O O . SER A 1 417 ? 8.317 19.003 -21.253 1.00 91.44 417 SER A O 1
ATOM 3209 N N . ALA A 1 418 ? 7.784 17.516 -19.649 1.00 89.69 418 ALA A N 1
ATOM 3210 C CA . ALA A 1 418 ? 6.683 18.301 -19.110 1.00 89.69 418 ALA A CA 1
ATOM 3211 C C . ALA A 1 418 ? 7.167 19.559 -18.370 1.00 89.69 418 ALA A C 1
ATOM 3213 O O . ALA A 1 418 ? 6.393 20.503 -18.199 1.00 89.69 418 ALA A O 1
ATOM 3214 N N . THR A 1 419 ? 8.414 19.557 -17.886 1.00 87.81 419 THR A N 1
ATOM 3215 C CA . THR A 1 419 ? 8.955 20.609 -17.010 1.00 87.81 419 THR A CA 1
ATOM 3216 C C . THR A 1 419 ? 10.267 21.222 -17.499 1.00 87.81 419 THR A C 1
ATOM 3218 O O . THR A 1 419 ? 10.549 22.374 -17.176 1.00 87.81 419 THR A O 1
ATOM 3221 N N . LYS A 1 420 ? 11.064 20.499 -18.293 1.00 87.12 420 LYS A N 1
ATOM 3222 C CA . LYS A 1 420 ? 12.388 20.917 -18.770 1.00 87.12 420 LYS A CA 1
ATOM 3223 C C . LYS A 1 420 ? 12.329 21.256 -20.261 1.00 87.12 420 LYS A C 1
ATOM 3225 O O . LYS A 1 420 ? 11.839 20.474 -21.068 1.00 87.12 420 LYS A O 1
ATOM 3230 N N . ALA A 1 421 ? 12.896 22.402 -20.638 1.00 80.94 421 ALA A N 1
ATOM 3231 C CA . ALA A 1 421 ? 12.970 22.825 -22.041 1.00 80.94 421 ALA A CA 1
ATOM 3232 C C . ALA A 1 421 ? 13.913 21.944 -22.885 1.00 80.94 421 ALA A C 1
ATOM 3234 O O . ALA A 1 421 ? 13.692 21.781 -24.081 1.00 80.94 421 ALA A O 1
ATOM 3235 N N . SER A 1 422 ? 14.945 21.365 -22.259 1.00 80.38 422 SER A N 1
ATOM 3236 C CA . SER A 1 422 ? 15.882 20.432 -22.890 1.00 80.38 422 SER A CA 1
ATOM 3237 C C . SER A 1 422 ? 16.061 19.196 -21.995 1.00 80.38 422 SER A C 1
ATOM 3239 O O . SER A 1 422 ? 16.795 19.262 -21.004 1.00 80.38 422 SER A O 1
ATOM 3241 N N . PRO A 1 423 ? 15.330 18.097 -22.250 1.00 82.06 423 PRO A N 1
ATOM 3242 C CA . PRO A 1 423 ? 15.462 16.859 -21.485 1.00 82.06 423 PRO A CA 1
ATOM 3243 C C . PRO A 1 423 ? 16.809 16.173 -21.745 1.00 82.06 423 PRO A C 1
ATOM 3245 O O . PRO A 1 423 ? 17.316 16.183 -22.864 1.00 82.06 423 PRO A O 1
ATOM 3248 N N . ASN A 1 424 ? 17.368 15.537 -20.712 1.00 81.12 424 ASN A N 1
ATOM 3249 C CA . ASN A 1 424 ? 18.594 14.749 -20.832 1.00 81.12 424 ASN A CA 1
ATOM 3250 C C . ASN A 1 424 ? 18.346 13.516 -21.729 1.00 81.12 424 ASN A C 1
ATOM 3252 O O . ASN A 1 424 ? 17.527 12.673 -21.354 1.00 81.12 424 ASN A O 1
ATOM 3256 N N . PRO A 1 425 ? 19.057 13.360 -22.864 1.00 76.25 425 PRO A N 1
ATOM 3257 C CA . PRO A 1 425 ? 18.912 12.192 -23.734 1.00 76.25 425 PRO A CA 1
ATOM 3258 C C . PRO A 1 425 ? 19.175 10.856 -23.023 1.00 76.25 425 PRO A C 1
ATOM 3260 O O . PRO A 1 425 ? 18.515 9.863 -23.323 1.00 76.25 425 PRO A O 1
ATOM 3263 N N . GLY A 1 426 ? 20.054 10.838 -22.015 1.00 79.19 426 GLY A N 1
ATOM 3264 C CA . GLY A 1 426 ? 20.362 9.627 -21.248 1.00 79.19 426 GLY A CA 1
ATOM 3265 C C . GLY A 1 426 ? 19.165 9.037 -20.490 1.00 79.19 426 GLY A C 1
ATOM 3266 O O . GLY A 1 426 ? 19.146 7.838 -20.223 1.00 79.19 426 GLY A O 1
ATOM 3267 N N . GLU A 1 427 ? 18.126 9.831 -20.198 1.00 81.00 427 GLU A N 1
ATOM 3268 C CA . GLU A 1 427 ? 16.913 9.357 -19.505 1.00 81.00 427 GLU A CA 1
ATOM 3269 C C . GLU A 1 427 ? 16.127 8.325 -20.320 1.00 81.00 427 GLU A C 1
ATOM 3271 O O . GLU A 1 427 ? 15.444 7.462 -19.759 1.00 81.00 427 GLU A O 1
ATOM 3276 N N . ILE A 1 428 ? 16.212 8.403 -21.651 1.00 82.19 428 ILE A N 1
ATOM 3277 C CA . ILE A 1 428 ? 15.449 7.529 -22.543 1.00 82.19 428 ILE A CA 1
ATOM 3278 C C . ILE A 1 428 ? 16.265 6.375 -23.106 1.00 82.19 428 ILE A C 1
ATOM 3280 O O . ILE A 1 428 ? 15.642 5.443 -23.607 1.00 82.19 428 ILE A O 1
ATOM 3284 N N . HIS A 1 429 ? 17.600 6.391 -22.994 1.00 85.88 429 HIS A N 1
ATOM 3285 C CA . HIS A 1 429 ? 18.489 5.399 -23.611 1.00 85.88 429 HIS A CA 1
ATOM 3286 C C . HIS A 1 429 ? 18.010 3.964 -23.366 1.00 85.88 429 HIS A C 1
ATOM 3288 O O . HIS A 1 429 ? 17.676 3.231 -24.298 1.00 85.88 429 HIS A O 1
ATOM 3294 N N . ARG A 1 430 ? 17.870 3.592 -22.085 1.00 84.12 430 ARG A N 1
ATOM 3295 C CA . ARG A 1 430 ? 17.403 2.260 -21.679 1.00 84.12 430 ARG A CA 1
ATOM 3296 C C . ARG A 1 430 ? 16.016 1.943 -22.243 1.00 84.12 430 ARG A C 1
ATOM 3298 O O . ARG A 1 430 ? 15.796 0.860 -22.769 1.00 84.12 430 ARG A O 1
ATOM 3305 N N . SER A 1 431 ? 15.095 2.900 -22.171 1.00 85.75 431 SER A N 1
ATOM 3306 C CA . SER A 1 431 ? 13.697 2.711 -22.590 1.00 85.75 431 SER A CA 1
ATOM 3307 C C . SER A 1 431 ? 13.570 2.531 -24.103 1.00 85.75 431 SER A C 1
ATOM 3309 O O . SER A 1 431 ? 12.812 1.685 -24.571 1.00 85.75 431 SER A O 1
ATOM 3311 N N . ALA A 1 432 ? 14.320 3.323 -24.868 1.00 88.81 432 ALA A N 1
ATOM 3312 C CA . ALA A 1 432 ? 14.346 3.268 -26.320 1.00 88.81 432 ALA A CA 1
ATOM 3313 C C . ALA A 1 432 ? 15.051 1.995 -26.812 1.00 88.81 432 ALA A C 1
ATOM 3315 O O . ALA A 1 432 ? 14.559 1.360 -27.745 1.00 88.81 432 ALA A O 1
ATOM 3316 N N . ASN A 1 433 ? 16.127 1.566 -26.141 1.00 88.75 433 ASN A N 1
ATOM 3317 C CA . ASN A 1 433 ? 16.782 0.287 -26.406 1.00 88.75 433 ASN A CA 1
ATOM 3318 C C . ASN A 1 433 ? 15.838 -0.899 -26.147 1.00 88.75 433 ASN A C 1
ATOM 3320 O O . ASN A 1 433 ? 15.630 -1.723 -27.037 1.00 88.75 433 ASN A O 1
ATOM 3324 N N . GLU A 1 434 ? 15.200 -0.956 -24.974 1.00 88.75 434 GLU A N 1
ATOM 3325 C CA . GLU A 1 434 ? 14.225 -2.003 -24.636 1.00 88.75 434 GLU A CA 1
ATOM 3326 C C . GLU A 1 434 ? 13.074 -2.054 -25.652 1.00 88.75 434 GLU A C 1
ATOM 3328 O O . GLU A 1 434 ? 12.633 -3.135 -26.059 1.00 88.75 434 GLU A O 1
ATOM 3333 N N . TYR A 1 435 ? 12.607 -0.892 -26.110 1.00 89.94 435 TYR A N 1
ATOM 3334 C CA . TYR A 1 435 ? 11.558 -0.803 -27.120 1.00 89.94 435 TYR A CA 1
ATOM 3335 C C . TYR A 1 435 ? 12.030 -1.313 -28.483 1.00 89.94 435 TYR A C 1
ATOM 3337 O O . TYR A 1 435 ? 11.342 -2.129 -29.095 1.00 89.94 435 TYR A O 1
ATOM 3345 N N . ALA A 1 436 ? 13.218 -0.906 -28.936 1.00 92.06 436 ALA A N 1
ATOM 3346 C CA . ALA A 1 436 ? 13.804 -1.389 -30.182 1.00 92.06 436 ALA A CA 1
ATOM 3347 C C . ALA A 1 436 ? 14.043 -2.908 -30.145 1.00 92.06 436 ALA A C 1
ATOM 3349 O O . ALA A 1 436 ? 13.686 -3.610 -31.089 1.00 92.06 436 ALA A O 1
ATOM 3350 N N . ARG A 1 437 ? 14.545 -3.452 -29.028 1.00 91.25 437 ARG A N 1
ATOM 3351 C CA . ARG A 1 437 ? 14.676 -4.907 -28.835 1.00 91.25 437 ARG A CA 1
ATOM 3352 C C . ARG A 1 437 ? 13.328 -5.617 -28.916 1.00 91.25 437 ARG A C 1
ATOM 3354 O O . ARG A 1 437 ? 13.225 -6.655 -29.560 1.00 91.25 437 ARG A O 1
ATOM 3361 N N . THR A 1 438 ? 12.290 -5.050 -28.305 1.00 89.69 438 THR A N 1
ATOM 3362 C CA . THR A 1 438 ? 10.936 -5.624 -28.342 1.00 89.69 438 THR A CA 1
ATOM 3363 C C . THR A 1 438 ? 10.340 -5.583 -29.754 1.00 89.69 438 THR A C 1
ATOM 3365 O O . THR A 1 438 ? 9.678 -6.535 -30.166 1.00 89.69 438 THR A O 1
ATOM 3368 N N . LEU A 1 439 ? 10.605 -4.525 -30.531 1.00 91.62 439 LEU A N 1
ATOM 3369 C CA . LEU A 1 439 ? 10.229 -4.447 -31.947 1.00 91.62 439 LEU A CA 1
ATOM 3370 C C . LEU A 1 439 ? 10.936 -5.518 -32.783 1.00 91.62 439 LEU A C 1
ATOM 3372 O O . LEU A 1 439 ? 10.263 -6.255 -33.502 1.00 91.62 439 LEU A O 1
ATOM 3376 N N . ALA A 1 440 ? 12.258 -5.648 -32.643 1.00 92.56 440 ALA A N 1
ATOM 3377 C CA . ALA A 1 440 ? 13.043 -6.653 -33.357 1.00 92.56 440 ALA A CA 1
ATOM 3378 C C . ALA A 1 440 ? 12.600 -8.082 -32.999 1.00 92.56 440 ALA A C 1
ATOM 3380 O O . ALA A 1 440 ? 12.396 -8.908 -33.883 1.00 92.56 440 ALA A O 1
ATOM 3381 N N . ALA A 1 441 ? 12.357 -8.361 -31.713 1.00 89.31 441 ALA A N 1
ATOM 3382 C CA . ALA A 1 441 ? 11.832 -9.650 -31.262 1.00 89.31 441 ALA A CA 1
ATOM 3383 C C . ALA A 1 441 ? 10.424 -9.949 -31.813 1.00 89.31 441 ALA A C 1
ATOM 3385 O O . ALA A 1 441 ? 10.082 -11.112 -32.012 1.00 89.31 441 ALA A O 1
ATOM 3386 N N . GLY A 1 442 ? 9.618 -8.913 -32.068 1.00 87.19 442 GLY A N 1
ATOM 3387 C CA . GLY A 1 442 ? 8.303 -9.012 -32.706 1.00 87.19 442 GLY A CA 1
ATOM 3388 C C . GLY A 1 442 ? 8.329 -9.034 -34.240 1.00 87.19 442 GLY A C 1
ATOM 3389 O O . GLY A 1 442 ? 7.260 -9.026 -34.845 1.00 87.19 442 GLY A O 1
ATOM 3390 N N . GLY A 1 443 ? 9.513 -9.036 -34.866 1.00 88.12 443 GLY A N 1
ATOM 3391 C CA . GLY A 1 443 ? 9.696 -9.085 -36.321 1.00 88.12 443 GLY A CA 1
ATOM 3392 C C . GLY A 1 443 ? 9.763 -7.728 -37.034 1.00 88.12 443 GLY A C 1
ATOM 3393 O O . GLY A 1 443 ? 9.973 -7.695 -38.242 1.00 88.12 443 GLY A O 1
ATOM 3394 N N . ASP A 1 444 ? 9.638 -6.602 -36.323 1.00 91.62 444 ASP A N 1
ATOM 3395 C CA . ASP A 1 444 ? 9.754 -5.247 -36.893 1.00 91.62 444 ASP A CA 1
ATOM 3396 C C . ASP A 1 444 ? 11.207 -4.736 -36.815 1.00 91.62 444 ASP A C 1
ATOM 3398 O O . ASP A 1 444 ? 11.523 -3.708 -36.202 1.00 91.62 444 ASP A O 1
ATOM 3402 N N . THR A 1 445 ? 12.124 -5.512 -37.400 1.00 94.00 445 THR A N 1
ATOM 3403 C CA . THR A 1 445 ? 13.575 -5.284 -37.319 1.00 94.00 445 THR A CA 1
ATOM 3404 C C . THR A 1 445 ? 13.988 -3.949 -37.937 1.00 94.00 445 THR A C 1
ATOM 3406 O O . THR A 1 445 ? 14.797 -3.229 -37.357 1.00 94.00 445 THR A O 1
ATOM 3409 N N . ASP A 1 446 ? 13.408 -3.557 -39.073 1.00 95.00 446 ASP A N 1
ATOM 3410 C CA . ASP A 1 446 ? 13.775 -2.301 -39.739 1.00 95.00 446 ASP A CA 1
ATOM 3411 C C . ASP A 1 446 ? 13.401 -1.068 -38.915 1.00 95.00 446 ASP A C 1
ATOM 3413 O O . ASP A 1 446 ? 14.149 -0.088 -38.869 1.00 95.00 446 ASP A O 1
ATOM 3417 N N . ARG A 1 447 ? 12.243 -1.088 -38.240 1.00 92.12 447 ARG A N 1
ATOM 3418 C CA . ARG A 1 447 ? 11.861 0.005 -37.340 1.00 92.12 447 ARG A CA 1
ATOM 3419 C C . ARG A 1 447 ? 12.767 0.049 -36.118 1.00 92.12 447 ARG A C 1
ATOM 3421 O O . ARG A 1 447 ? 13.148 1.146 -35.715 1.00 92.12 447 ARG A O 1
ATOM 3428 N N . ALA A 1 448 ? 13.131 -1.107 -35.563 1.00 93.75 448 ALA A N 1
ATOM 3429 C CA . ALA A 1 448 ? 14.081 -1.189 -34.459 1.00 93.75 448 ALA A CA 1
ATOM 3430 C C . ALA A 1 448 ? 15.440 -0.573 -34.833 1.00 93.75 448 ALA A C 1
ATOM 3432 O O . ALA A 1 448 ? 15.943 0.284 -34.107 1.00 93.75 448 ALA A O 1
ATOM 3433 N N . ILE A 1 449 ? 15.982 -0.929 -36.003 1.00 95.56 449 ILE A N 1
ATOM 3434 C CA . ILE A 1 449 ? 17.254 -0.395 -36.507 1.00 95.56 449 ILE A CA 1
ATOM 3435 C C . ILE A 1 449 ? 17.186 1.123 -36.671 1.00 95.56 449 ILE A C 1
ATOM 3437 O O . ILE A 1 449 ? 18.048 1.816 -36.140 1.00 95.56 449 ILE A O 1
ATOM 3441 N N . ARG A 1 450 ? 16.138 1.666 -37.309 1.00 93.75 450 ARG A N 1
ATOM 3442 C CA . ARG A 1 450 ? 15.987 3.127 -37.483 1.00 93.75 450 ARG A CA 1
ATOM 3443 C C . ARG A 1 450 ? 16.001 3.892 -36.158 1.00 93.75 450 ARG A C 1
ATOM 3445 O O . ARG A 1 450 ? 16.553 4.990 -36.089 1.00 93.75 450 ARG A O 1
ATOM 3452 N N . ILE A 1 451 ? 15.393 3.327 -35.112 1.00 92.06 451 ILE A N 1
ATOM 3453 C CA . ILE A 1 451 ? 15.403 3.921 -33.768 1.00 92.06 451 ILE A CA 1
ATOM 3454 C C . ILE A 1 451 ? 16.826 3.923 -33.209 1.00 92.06 451 ILE A C 1
ATOM 3456 O O . ILE A 1 451 ? 17.299 4.966 -32.759 1.00 92.06 451 ILE A O 1
ATOM 3460 N N . MET A 1 452 ? 17.526 2.789 -33.287 1.00 93.62 452 MET A N 1
ATOM 3461 C CA . MET A 1 452 ? 18.896 2.668 -32.785 1.00 93.62 452 MET A CA 1
ATOM 3462 C C . MET A 1 452 ? 19.885 3.552 -33.554 1.00 93.62 452 MET A C 1
ATOM 3464 O O . MET A 1 452 ? 20.714 4.203 -32.930 1.00 93.62 452 MET A O 1
ATOM 3468 N N . GLU A 1 453 ? 19.767 3.659 -34.881 1.00 92.69 453 GLU A N 1
ATOM 3469 C CA . GLU A 1 453 ? 20.562 4.591 -35.698 1.00 92.69 453 GLU A CA 1
ATOM 3470 C C . GLU A 1 453 ? 20.320 6.041 -35.277 1.00 92.69 453 GLU A C 1
ATOM 3472 O O . GLU A 1 453 ? 21.234 6.867 -35.244 1.00 92.69 453 GLU A O 1
ATOM 3477 N N . GLY A 1 454 ? 19.068 6.343 -34.941 1.00 89.19 454 GLY A N 1
ATOM 3478 C CA . GLY A 1 454 ? 18.659 7.587 -34.324 1.00 89.19 454 GLY A CA 1
ATOM 3479 C C . GLY A 1 454 ? 19.406 7.897 -33.039 1.00 89.19 454 GLY A C 1
ATOM 3480 O O . GLY A 1 454 ? 20.012 8.964 -32.932 1.00 89.19 454 GLY A O 1
ATOM 3481 N N . LEU A 1 455 ? 19.390 6.949 -32.101 1.00 88.31 455 LEU A N 1
ATOM 3482 C CA . LEU A 1 455 ? 20.102 7.050 -30.828 1.00 88.31 455 LEU A CA 1
ATOM 3483 C C . LEU A 1 455 ? 21.610 7.209 -31.044 1.00 88.31 455 LEU A C 1
ATOM 3485 O O . LEU A 1 455 ? 22.214 8.104 -30.466 1.00 88.31 455 LEU A O 1
ATOM 3489 N N . THR A 1 456 ? 22.216 6.443 -31.957 1.00 90.06 456 THR A N 1
ATOM 3490 C CA . THR A 1 456 ? 23.640 6.574 -32.311 1.00 90.06 456 THR A CA 1
ATOM 3491 C C . THR A 1 456 ? 24.020 7.988 -32.761 1.00 90.06 456 THR A C 1
ATOM 3493 O O . THR A 1 456 ? 25.146 8.413 -32.517 1.00 90.06 456 THR A O 1
ATOM 3496 N N . ARG A 1 457 ? 23.120 8.734 -33.421 1.00 87.75 457 ARG A N 1
ATOM 3497 C CA . ARG A 1 457 ? 23.401 10.121 -33.838 1.00 87.75 457 ARG A CA 1
ATOM 3498 C C . ARG A 1 457 ? 23.415 11.108 -32.672 1.00 87.75 457 ARG A C 1
ATOM 3500 O O . ARG A 1 457 ? 24.136 12.097 -32.750 1.00 87.75 457 ARG A O 1
ATOM 3507 N N . ILE A 1 458 ? 22.617 10.865 -31.634 1.00 84.06 458 ILE A N 1
ATOM 3508 C CA . ILE A 1 458 ? 22.500 11.756 -30.468 1.00 84.06 458 ILE A CA 1
ATOM 3509 C C . ILE A 1 458 ? 23.405 11.335 -29.298 1.00 84.06 458 ILE A C 1
ATOM 3511 O O . ILE A 1 458 ? 23.696 12.156 -28.433 1.00 84.06 458 ILE A O 1
ATOM 3515 N N . GLU A 1 459 ? 23.890 10.092 -29.292 1.00 84.75 459 GLU A N 1
ATOM 3516 C CA . GLU A 1 459 ? 24.765 9.512 -28.267 1.00 84.75 459 GLU A CA 1
ATOM 3517 C C . GLU A 1 459 ? 26.123 9.108 -28.874 1.00 84.75 459 GLU A C 1
ATOM 3519 O O . GLU A 1 459 ? 26.295 7.965 -29.309 1.00 84.75 459 GLU A O 1
ATOM 3524 N N . PRO A 1 460 ? 27.111 10.022 -28.942 1.00 79.94 460 PRO A N 1
ATOM 3525 C CA . PRO A 1 460 ? 28.438 9.696 -29.457 1.00 79.94 460 PRO A CA 1
ATOM 3526 C C . PRO A 1 460 ? 29.261 8.852 -28.464 1.00 79.94 460 PRO A C 1
ATOM 3528 O O . PRO A 1 460 ? 28.901 8.679 -27.300 1.00 79.94 460 PRO A O 1
ATOM 3531 N N . GLY A 1 461 ? 30.407 8.339 -28.922 1.00 87.81 461 GLY A N 1
ATOM 3532 C CA . GLY A 1 461 ? 31.347 7.588 -28.083 1.00 87.81 461 GLY A CA 1
ATOM 3533 C C . GLY A 1 461 ? 30.898 6.151 -27.807 1.00 87.81 461 GLY A C 1
ATOM 3534 O O . GLY A 1 461 ? 30.421 5.457 -28.708 1.00 87.81 461 GLY A O 1
ATOM 3535 N N . GLU A 1 462 ? 31.071 5.694 -26.565 1.00 88.12 462 GLU A N 1
ATOM 3536 C CA . GLU A 1 462 ? 30.801 4.306 -26.160 1.00 88.12 462 GLU A CA 1
ATOM 3537 C C . GLU A 1 462 ? 29.329 3.909 -26.325 1.00 88.12 462 GLU A C 1
ATOM 3539 O O . GLU A 1 462 ? 29.045 2.820 -26.824 1.00 88.12 462 GLU A O 1
ATOM 3544 N N . LEU A 1 463 ? 28.388 4.803 -25.998 1.00 87.62 463 LEU A N 1
ATOM 3545 C CA . LEU A 1 463 ? 26.953 4.565 -26.204 1.00 87.62 463 LEU A CA 1
ATOM 3546 C C . LEU A 1 463 ? 26.613 4.409 -27.692 1.00 87.62 463 LEU A C 1
ATOM 3548 O O . LEU A 1 463 ? 25.841 3.531 -28.073 1.00 87.62 463 LEU A O 1
ATOM 3552 N N . GLY A 1 464 ? 27.257 5.193 -28.559 1.00 91.00 464 GLY A N 1
ATOM 3553 C CA . GLY A 1 464 ? 27.120 5.061 -30.007 1.00 91.00 464 GLY A CA 1
ATOM 3554 C C . GLY A 1 464 ? 27.633 3.715 -30.524 1.00 91.00 464 GLY A C 1
ATOM 3555 O O . GLY A 1 464 ? 26.977 3.094 -31.364 1.00 91.00 464 GLY A O 1
ATOM 3556 N N . ALA A 1 465 ? 28.769 3.236 -30.003 1.00 93.56 465 ALA A N 1
ATOM 3557 C CA . ALA A 1 465 ? 29.313 1.915 -30.328 1.00 93.56 465 ALA A CA 1
ATOM 3558 C C . ALA A 1 465 ? 28.406 0.780 -29.825 1.00 93.56 465 ALA A C 1
ATOM 3560 O O . ALA A 1 465 ? 28.131 -0.168 -30.564 1.00 93.56 465 ALA A O 1
ATOM 3561 N N . TYR A 1 466 ? 27.873 0.911 -28.609 1.00 94.62 466 TYR A N 1
ATOM 3562 C CA . TYR A 1 466 ? 26.877 0.002 -28.048 1.00 94.62 466 TYR A CA 1
ATOM 3563 C C . TYR A 1 466 ? 25.622 -0.074 -28.932 1.00 94.62 466 TYR A C 1
ATOM 3565 O O . TYR A 1 466 ? 25.215 -1.165 -29.332 1.00 94.62 466 TYR A O 1
ATOM 3573 N N . ASN A 1 467 ? 25.065 1.072 -29.334 1.00 94.62 467 ASN A N 1
ATOM 3574 C CA . ASN A 1 467 ? 23.886 1.144 -30.199 1.00 94.62 467 ASN A CA 1
ATOM 3575 C C . ASN A 1 467 ? 24.125 0.486 -31.572 1.00 94.62 467 ASN A C 1
ATOM 3577 O O . ASN A 1 467 ? 23.259 -0.234 -32.068 1.00 94.62 467 ASN A O 1
ATOM 3581 N N . ARG A 1 468 ? 25.313 0.653 -32.173 1.00 96.19 468 ARG A N 1
ATOM 3582 C CA . ARG A 1 468 ? 25.678 -0.021 -33.436 1.00 96.19 468 ARG A CA 1
ATOM 3583 C C . ARG A 1 468 ? 25.830 -1.534 -33.285 1.00 96.19 468 ARG A C 1
ATOM 3585 O O . ARG A 1 468 ? 25.414 -2.279 -34.169 1.00 96.19 468 ARG A O 1
ATOM 3592 N N . ARG A 1 469 ? 26.367 -2.010 -32.160 1.00 96.94 469 ARG A N 1
ATOM 3593 C CA . ARG A 1 469 ? 26.409 -3.451 -31.856 1.00 96.94 469 ARG A CA 1
ATOM 3594 C C . ARG A 1 469 ? 25.013 -4.017 -31.604 1.00 96.94 469 ARG A C 1
ATOM 3596 O O . ARG A 1 469 ? 24.716 -5.115 -32.061 1.00 96.94 469 ARG A O 1
ATOM 3603 N N . MET A 1 470 ? 24.111 -3.247 -30.999 1.00 96.56 470 MET A N 1
ATOM 3604 C CA . MET A 1 470 ? 22.694 -3.615 -30.914 1.00 96.56 470 MET A CA 1
ATOM 3605 C C . MET A 1 470 ? 22.026 -3.706 -32.294 1.00 96.56 470 MET A C 1
ATOM 3607 O O . MET A 1 470 ? 21.298 -4.664 -32.538 1.00 96.56 470 MET A O 1
ATOM 3611 N N . ILE A 1 471 ? 22.312 -2.779 -33.218 1.00 97.69 471 ILE A N 1
ATOM 3612 C CA . ILE A 1 471 ? 21.864 -2.875 -34.623 1.00 97.69 471 ILE A CA 1
ATOM 3613 C C . ILE A 1 471 ? 22.371 -4.174 -35.259 1.00 97.69 471 ILE A C 1
ATOM 3615 O O . ILE A 1 471 ? 21.584 -4.913 -35.849 1.00 97.69 471 ILE A O 1
ATOM 3619 N N . ALA A 1 472 ? 23.659 -4.492 -35.097 1.00 97.69 472 ALA A N 1
ATOM 3620 C CA . ALA A 1 472 ? 24.227 -5.736 -35.607 1.00 97.69 472 ALA A CA 1
ATOM 3621 C C . ALA A 1 472 ? 23.532 -6.975 -35.014 1.00 97.69 472 ALA A C 1
ATOM 3623 O O . ALA A 1 472 ? 23.168 -7.872 -35.764 1.00 97.69 472 ALA A O 1
ATOM 3624 N N . SER A 1 473 ? 23.259 -7.002 -33.705 1.00 97.25 473 SER A N 1
ATOM 3625 C CA . SER A 1 473 ? 22.495 -8.081 -33.055 1.00 97.25 473 SER A CA 1
ATOM 3626 C C . SER A 1 473 ? 21.100 -8.257 -33.673 1.00 97.25 473 SER A C 1
ATOM 3628 O O . SER A 1 473 ? 20.708 -9.378 -33.998 1.00 97.25 473 SER A O 1
ATOM 3630 N N . MET A 1 474 ? 20.374 -7.162 -33.922 1.00 97.50 474 MET A N 1
ATOM 3631 C CA . MET A 1 474 ? 19.055 -7.197 -34.569 1.00 97.50 474 MET A CA 1
ATOM 3632 C C . MET A 1 474 ? 19.127 -7.706 -36.019 1.00 97.50 474 MET A C 1
ATOM 3634 O O . MET A 1 474 ? 18.279 -8.494 -36.439 1.00 97.50 474 MET A O 1
ATOM 3638 N N . LEU A 1 475 ? 20.149 -7.295 -36.777 1.00 97.69 475 LEU A N 1
ATOM 3639 C CA . LEU A 1 475 ? 20.396 -7.763 -38.145 1.00 97.69 475 LEU A CA 1
ATOM 3640 C C . LEU A 1 475 ? 20.732 -9.259 -38.186 1.00 97.69 475 LEU A C 1
ATOM 3642 O O . LEU A 1 475 ? 20.184 -9.983 -39.017 1.00 97.69 475 LEU A O 1
ATOM 3646 N N . LEU A 1 476 ? 21.586 -9.734 -37.275 1.00 96.88 476 LEU A N 1
ATOM 3647 C CA . LEU A 1 476 ? 21.939 -11.151 -37.146 1.00 96.88 476 LEU A CA 1
ATOM 3648 C C . LEU A 1 476 ? 20.718 -12.006 -36.814 1.00 96.88 476 LEU A C 1
ATOM 3650 O O . LEU A 1 476 ? 20.478 -13.007 -37.487 1.00 96.88 476 LEU A O 1
ATOM 3654 N N . ALA A 1 477 ? 19.913 -11.579 -35.840 1.00 95.88 477 ALA A N 1
ATOM 3655 C CA . ALA A 1 477 ? 18.687 -12.272 -35.457 1.00 95.88 477 ALA A CA 1
ATOM 3656 C C . ALA A 1 477 ? 17.676 -12.360 -36.613 1.00 95.88 477 ALA A C 1
ATOM 3658 O O . ALA A 1 477 ? 16.965 -13.350 -36.741 1.00 95.88 477 ALA A O 1
ATOM 3659 N N . ALA A 1 478 ? 17.643 -11.353 -37.491 1.00 95.88 478 ALA A N 1
ATOM 3660 C CA . ALA A 1 478 ? 16.811 -11.341 -38.693 1.00 95.88 478 ALA A CA 1
ATOM 3661 C C . ALA A 1 478 ? 17.435 -12.072 -39.904 1.00 95.88 478 ALA A C 1
ATOM 3663 O O . ALA A 1 478 ? 16.880 -12.019 -41.000 1.00 95.88 478 ALA A O 1
ATOM 3664 N N . GLY A 1 479 ? 18.600 -12.714 -39.750 1.00 96.12 479 GLY A N 1
ATOM 3665 C CA . GLY A 1 479 ? 19.297 -13.428 -40.828 1.00 96.12 479 GLY A CA 1
ATOM 3666 C C . GLY A 1 479 ? 20.042 -12.531 -41.830 1.00 96.12 479 GLY A C 1
ATOM 3667 O O . GLY A 1 479 ? 20.550 -13.016 -42.841 1.00 96.12 479 GLY A O 1
ATOM 3668 N N . ARG A 1 480 ? 20.167 -11.226 -41.565 1.00 97.56 480 ARG A N 1
ATOM 3669 C CA . ARG A 1 480 ? 20.815 -10.227 -42.441 1.00 97.56 480 ARG A CA 1
ATOM 3670 C C . ARG A 1 480 ? 22.314 -10.111 -42.165 1.00 97.56 480 ARG A C 1
ATOM 3672 O O . ARG A 1 480 ? 22.855 -9.037 -41.906 1.00 97.56 480 ARG A O 1
ATOM 3679 N N . ARG A 1 481 ? 22.995 -11.254 -42.256 1.00 97.31 481 ARG A N 1
ATOM 3680 C CA . ARG A 1 481 ? 24.419 -11.445 -41.932 1.00 97.31 481 ARG A CA 1
ATOM 3681 C C . ARG A 1 481 ? 25.343 -10.386 -42.543 1.00 97.31 481 ARG A C 1
ATOM 3683 O O . ARG A 1 481 ? 26.106 -9.755 -41.826 1.00 97.31 481 ARG A O 1
ATOM 3690 N N . ARG A 1 482 ? 25.232 -10.153 -43.857 1.00 97.31 482 ARG A N 1
ATOM 3691 C CA . ARG A 1 482 ? 26.117 -9.232 -44.600 1.00 97.31 482 ARG A CA 1
ATOM 3692 C C . ARG A 1 482 ? 26.066 -7.801 -44.061 1.00 97.31 482 ARG A C 1
ATOM 3694 O O . ARG A 1 482 ? 27.088 -7.127 -43.992 1.00 97.31 482 ARG A O 1
ATOM 3701 N N . GLU A 1 483 ? 24.880 -7.339 -43.682 1.00 97.50 483 GLU A N 1
ATOM 3702 C CA . GLU A 1 483 ? 24.680 -5.988 -43.151 1.00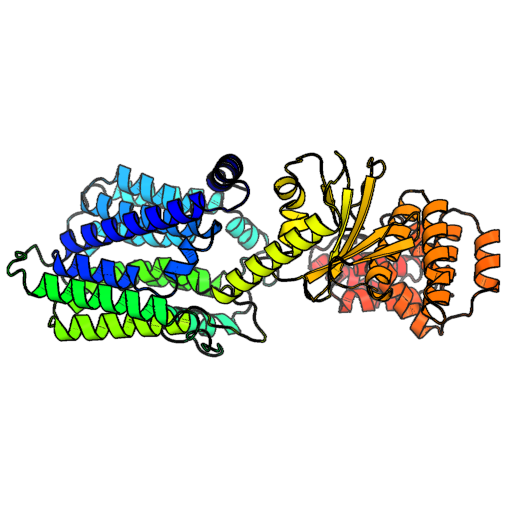 97.50 483 GLU A CA 1
ATOM 3703 C C . GLU A 1 483 ? 25.174 -5.876 -41.708 1.00 97.50 483 GLU A C 1
ATOM 3705 O O . GLU A 1 483 ? 25.774 -4.865 -41.332 1.00 97.50 483 GLU A O 1
ATOM 3710 N N . ALA A 1 484 ? 24.982 -6.934 -40.912 1.00 97.31 484 ALA A N 1
ATOM 3711 C CA . ALA A 1 484 ? 25.546 -7.015 -39.571 1.00 97.31 484 ALA A CA 1
ATOM 3712 C C . ALA A 1 484 ? 27.078 -6.951 -39.614 1.00 97.31 484 ALA A C 1
ATOM 3714 O O . ALA A 1 484 ? 27.673 -6.154 -38.893 1.00 97.31 484 ALA A O 1
ATOM 3715 N N . ASP A 1 485 ? 27.710 -7.719 -40.505 1.00 97.38 485 ASP A N 1
ATOM 3716 C CA . ASP A 1 485 ? 29.168 -7.755 -40.656 1.00 97.38 485 ASP A CA 1
ATOM 3717 C C . ASP A 1 485 ? 29.723 -6.395 -41.089 1.00 97.38 485 ASP A C 1
ATOM 3719 O O . ASP A 1 485 ? 30.718 -5.924 -40.540 1.00 97.38 485 ASP A O 1
ATOM 3723 N N . SER A 1 486 ? 29.038 -5.714 -42.014 1.00 97.25 486 SER A N 1
ATOM 3724 C CA . SER A 1 486 ? 29.388 -4.348 -42.417 1.00 97.25 486 SER A CA 1
ATOM 3725 C C . SER A 1 486 ? 29.280 -3.358 -41.250 1.00 97.25 486 SER A C 1
ATOM 3727 O O . SER A 1 486 ? 30.177 -2.537 -41.049 1.00 97.25 486 SER A O 1
ATOM 3729 N N . THR A 1 487 ? 28.225 -3.469 -40.439 1.00 96.69 487 THR A N 1
ATOM 3730 C CA . THR A 1 487 ? 28.023 -2.624 -39.252 1.00 96.69 487 THR A CA 1
ATOM 3731 C C . THR A 1 487 ? 29.108 -2.865 -38.201 1.00 96.69 487 THR A C 1
ATOM 3733 O O . THR A 1 487 ? 29.652 -1.909 -37.641 1.00 96.69 487 THR A O 1
ATOM 3736 N N . LEU A 1 488 ? 29.459 -4.128 -37.949 1.00 96.56 488 LEU A N 1
ATOM 3737 C CA . LEU A 1 488 ? 30.496 -4.516 -36.991 1.00 96.56 488 LEU A CA 1
ATOM 3738 C C . LEU A 1 488 ? 31.891 -4.087 -37.448 1.00 96.56 488 LEU A C 1
ATOM 3740 O O . LEU A 1 488 ? 32.651 -3.582 -36.628 1.00 96.56 488 LEU A O 1
ATOM 3744 N N . ALA A 1 489 ? 32.209 -4.210 -38.739 1.00 95.50 489 ALA A N 1
ATOM 3745 C CA . ALA A 1 489 ? 33.482 -3.750 -39.294 1.00 95.50 489 ALA A CA 1
ATOM 3746 C C . ALA A 1 489 ? 33.696 -2.238 -39.098 1.00 95.50 489 ALA A C 1
ATOM 3748 O O . ALA A 1 489 ? 34.823 -1.788 -38.907 1.00 95.50 489 ALA A O 1
ATOM 3749 N N . ALA A 1 490 ? 32.611 -1.457 -39.097 1.00 92.81 490 ALA A N 1
ATOM 3750 C CA . ALA A 1 490 ? 32.635 -0.015 -38.859 1.00 92.81 490 ALA A CA 1
ATOM 3751 C C . ALA A 1 490 ? 32.525 0.381 -37.370 1.00 92.81 490 ALA A C 1
ATOM 3753 O O . ALA A 1 490 ? 32.481 1.575 -37.064 1.00 92.81 490 ALA A O 1
ATOM 3754 N N . THR A 1 491 ? 32.446 -0.581 -36.441 1.00 94.50 491 THR A N 1
ATOM 3755 C CA . THR A 1 491 ? 32.179 -0.321 -35.018 1.00 94.50 491 THR A CA 1
ATOM 3756 C C . THR A 1 491 ? 33.303 -0.853 -34.123 1.00 94.50 491 THR A C 1
ATOM 3758 O O . THR A 1 491 ? 33.562 -2.059 -34.129 1.00 94.50 491 THR A O 1
ATOM 3761 N N . PRO A 1 492 ? 33.931 -0.009 -33.279 1.00 92.56 492 PRO A N 1
ATOM 376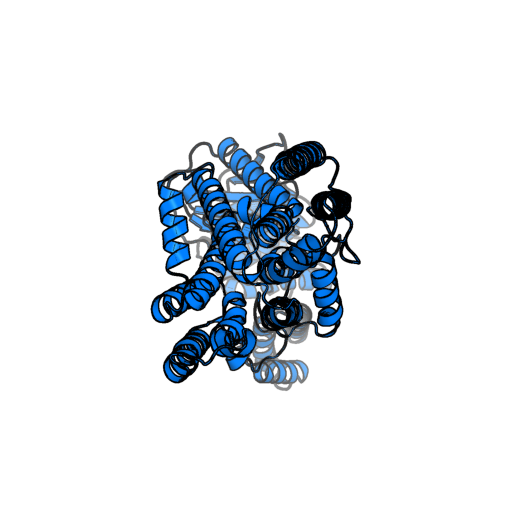2 C CA . PRO A 1 492 ? 34.986 -0.452 -32.368 1.00 92.56 492 PRO A CA 1
ATOM 3763 C C . PRO A 1 492 ? 34.573 -1.651 -31.488 1.00 92.56 492 PRO A C 1
ATOM 3765 O O . PRO A 1 492 ? 33.409 -1.742 -31.069 1.00 92.56 492 PRO A O 1
ATOM 3768 N N . PRO A 1 493 ? 35.481 -2.609 -31.224 1.00 94.00 493 PRO A N 1
ATOM 3769 C CA . PRO A 1 493 ? 35.256 -3.682 -30.260 1.00 94.00 493 PRO A CA 1
ATOM 3770 C C . PRO A 1 493 ? 35.297 -3.183 -28.823 1.00 94.00 493 PRO A C 1
ATOM 3772 O O . PRO A 1 493 ? 36.046 -2.270 -28.488 1.00 94.00 493 PRO A O 1
ATOM 3775 N N . PHE A 1 494 ? 34.490 -3.823 -27.978 1.00 95.50 494 PHE A N 1
ATOM 3776 C CA . PHE A 1 494 ? 34.608 -3.685 -26.535 1.00 95.50 494 PHE A CA 1
ATOM 3777 C C . PHE A 1 494 ? 35.641 -4.687 -26.000 1.00 95.50 494 PHE A C 1
ATOM 3779 O O . PHE A 1 494 ? 35.747 -5.794 -26.539 1.00 95.50 494 PHE A O 1
ATOM 3786 N N . PRO A 1 495 ? 36.378 -4.337 -24.933 1.00 96.06 495 PRO A N 1
ATOM 3787 C CA . PRO A 1 495 ? 37.121 -5.310 -24.136 1.00 96.06 495 PRO A CA 1
ATOM 3788 C C . PRO A 1 495 ? 36.228 -6.483 -23.689 1.00 96.06 495 PRO A C 1
ATOM 3790 O O . PRO A 1 495 ? 35.028 -6.299 -23.476 1.00 96.06 495 PRO A O 1
ATOM 3793 N N . LYS A 1 496 ? 36.794 -7.695 -23.556 1.00 93.38 496 LYS A N 1
ATOM 3794 C CA . LYS A 1 496 ? 36.032 -8.934 -23.265 1.00 93.38 496 LYS A CA 1
ATOM 3795 C C . LYS A 1 496 ? 35.183 -8.809 -21.993 1.00 93.38 496 LYS A C 1
ATOM 3797 O O . LYS A 1 496 ? 34.035 -9.237 -21.981 1.00 93.38 496 LYS A O 1
ATOM 3802 N N . ASP A 1 497 ? 35.733 -8.218 -20.940 1.00 93.56 497 ASP A N 1
ATOM 3803 C CA . ASP A 1 497 ? 35.069 -7.956 -19.660 1.00 93.56 497 ASP A CA 1
ATOM 3804 C C . ASP A 1 497 ? 33.885 -6.985 -19.799 1.00 93.56 497 ASP A C 1
ATOM 3806 O O . ASP A 1 497 ? 32.797 -7.255 -19.287 1.00 93.56 497 ASP A O 1
ATOM 3810 N N . VAL A 1 498 ? 34.053 -5.907 -20.570 1.00 94.94 498 VAL A N 1
ATOM 3811 C CA . VAL A 1 498 ? 32.977 -4.950 -20.872 1.00 94.94 498 VAL A CA 1
ATOM 3812 C C . VAL A 1 498 ? 31.887 -5.608 -21.720 1.00 94.94 498 VAL A C 1
ATOM 3814 O O . VAL A 1 498 ? 30.702 -5.475 -21.418 1.00 94.94 498 VAL A O 1
ATOM 3817 N N . ALA A 1 499 ? 32.264 -6.371 -22.748 1.00 95.50 499 ALA A N 1
ATOM 3818 C CA . ALA A 1 499 ? 31.321 -7.119 -23.576 1.00 95.50 499 ALA A CA 1
ATOM 3819 C C . ALA A 1 499 ? 30.507 -8.124 -22.744 1.00 95.50 499 ALA A C 1
ATOM 3821 O O . ALA A 1 499 ? 29.291 -8.215 -22.919 1.00 95.50 499 ALA A O 1
ATOM 3822 N N . LEU A 1 500 ? 31.149 -8.831 -21.805 1.00 94.19 500 LEU A N 1
ATOM 3823 C CA . LEU A 1 500 ? 30.479 -9.745 -20.875 1.00 94.19 500 LEU A CA 1
ATOM 3824 C C . LEU A 1 500 ? 29.461 -9.009 -20.006 1.00 94.19 500 LEU A C 1
ATOM 3826 O O . LEU A 1 500 ? 28.330 -9.473 -19.896 1.00 94.19 500 LEU A O 1
ATOM 3830 N N . ALA A 1 501 ? 29.820 -7.855 -19.438 1.00 92.56 501 ALA A N 1
ATOM 3831 C CA . ALA A 1 501 ? 28.904 -7.052 -18.629 1.00 92.56 501 ALA A CA 1
ATOM 3832 C C . ALA A 1 501 ? 27.701 -6.527 -19.439 1.00 92.56 501 ALA A C 1
ATOM 3834 O O . ALA A 1 501 ? 26.565 -6.549 -18.961 1.00 92.56 501 ALA A O 1
ATOM 3835 N N . LEU A 1 502 ? 27.927 -6.097 -20.685 1.00 93.81 502 LEU A N 1
ATOM 3836 C CA . LEU A 1 502 ? 26.870 -5.602 -21.572 1.00 93.81 502 LEU A CA 1
ATOM 3837 C C . LEU A 1 502 ? 25.918 -6.722 -22.006 1.00 93.81 502 LEU A C 1
ATOM 3839 O O . LEU A 1 502 ? 24.700 -6.569 -21.895 1.00 93.81 502 LEU A O 1
ATOM 3843 N N . VAL A 1 503 ? 26.452 -7.866 -22.447 1.00 93.69 503 VAL A N 1
ATOM 3844 C CA . VAL A 1 503 ? 25.636 -9.036 -22.804 1.00 93.69 503 VAL A CA 1
ATOM 3845 C C . VAL A 1 503 ? 24.904 -9.572 -21.582 1.00 93.69 503 VAL A C 1
ATOM 3847 O O . VAL A 1 503 ? 23.722 -9.886 -21.688 1.00 93.69 503 VAL A O 1
ATOM 3850 N N . PHE A 1 504 ? 25.546 -9.589 -20.411 1.00 92.38 504 PHE A N 1
ATOM 3851 C CA . PHE A 1 504 ? 24.895 -9.920 -19.147 1.00 92.38 504 PHE A CA 1
ATOM 3852 C C . PHE A 1 504 ? 23.656 -9.056 -18.892 1.00 92.38 504 PHE A C 1
ATOM 3854 O O . PHE A 1 504 ? 22.584 -9.600 -18.635 1.00 92.38 504 PHE A O 1
ATOM 3861 N N . GLY A 1 505 ? 23.769 -7.730 -19.023 1.00 88.06 505 GLY A N 1
ATOM 3862 C CA . GLY A 1 505 ? 22.625 -6.825 -18.886 1.00 88.06 505 GLY A CA 1
ATOM 3863 C C . GLY A 1 505 ? 21.502 -7.133 -19.883 1.00 88.06 505 GLY A C 1
ATOM 3864 O O . GLY A 1 505 ? 20.330 -7.156 -19.510 1.00 88.06 505 GLY A O 1
ATOM 3865 N N . LEU A 1 506 ? 21.852 -7.447 -21.135 1.00 89.12 506 LEU A N 1
ATOM 3866 C CA . LEU A 1 506 ? 20.881 -7.781 -22.182 1.00 89.12 506 LEU A CA 1
ATOM 3867 C C . LEU A 1 506 ? 20.138 -9.097 -21.920 1.00 89.12 506 LEU A C 1
ATOM 3869 O O . LEU A 1 506 ? 18.938 -9.167 -22.184 1.00 89.12 506 LEU A O 1
ATOM 3873 N N . VAL A 1 507 ? 20.822 -10.130 -21.421 1.00 88.88 507 VAL A N 1
ATOM 3874 C CA . VAL A 1 507 ? 20.208 -11.446 -21.160 1.00 88.88 507 VAL A CA 1
ATOM 3875 C C . VAL A 1 507 ? 19.536 -11.529 -19.791 1.00 88.88 507 VAL A C 1
ATOM 3877 O O . VAL A 1 507 ? 18.608 -12.315 -19.620 1.00 88.88 507 VAL A O 1
ATOM 3880 N N . ALA A 1 508 ? 19.956 -10.712 -18.820 1.00 84.31 508 ALA A N 1
ATOM 3881 C CA . ALA A 1 508 ? 19.225 -10.544 -17.566 1.00 84.31 508 ALA A CA 1
ATOM 3882 C C . ALA A 1 508 ? 17.825 -9.971 -17.844 1.00 84.31 508 ALA A C 1
ATOM 3884 O O . ALA A 1 508 ? 16.825 -10.502 -17.352 1.00 84.31 508 ALA A O 1
ATOM 3885 N N . ASP A 1 509 ? 17.749 -8.982 -18.739 1.00 77.81 509 ASP A N 1
ATOM 3886 C CA . ASP A 1 509 ? 16.507 -8.461 -19.317 1.00 77.81 509 ASP A CA 1
ATOM 3887 C C . ASP A 1 509 ? 16.195 -9.150 -20.667 1.00 77.81 509 ASP A C 1
ATOM 3889 O O . ASP A 1 509 ? 16.076 -8.495 -21.709 1.00 77.81 509 ASP A O 1
ATOM 3893 N N . ALA A 1 510 ? 16.108 -10.490 -20.653 1.00 77.81 510 ALA A N 1
ATOM 3894 C CA . ALA A 1 510 ? 15.885 -11.328 -21.838 1.00 77.81 510 ALA A CA 1
ATOM 3895 C C . ALA A 1 510 ? 14.668 -10.884 -22.667 1.00 77.81 510 ALA A C 1
ATOM 3897 O O . ALA A 1 510 ? 13.612 -10.541 -22.127 1.00 77.81 510 ALA A O 1
ATOM 3898 N N . SER A 1 511 ? 14.792 -10.937 -23.994 1.00 81.06 511 SER A N 1
ATOM 3899 C CA . SER A 1 511 ? 13.688 -10.612 -24.904 1.00 81.06 511 SER A CA 1
ATOM 3900 C C . SER A 1 511 ? 12.794 -11.833 -25.168 1.00 81.06 511 SER A C 1
ATOM 3902 O O . SER A 1 511 ? 13.217 -12.969 -24.953 1.00 81.06 511 SER A O 1
ATOM 3904 N N . PRO A 1 512 ? 11.579 -11.680 -25.726 1.00 80.31 512 PRO A N 1
ATOM 3905 C CA . PRO A 1 512 ? 10.792 -12.825 -26.190 1.00 80.31 512 PRO A CA 1
ATOM 3906 C C . PRO A 1 512 ? 11.471 -13.661 -27.293 1.00 80.31 512 PRO A C 1
ATOM 3908 O O . PRO A 1 512 ? 11.074 -14.804 -27.499 1.00 80.31 512 PRO A O 1
ATOM 3911 N N . SER A 1 513 ? 12.538 -13.164 -27.936 1.00 86.56 513 SER A N 1
ATOM 3912 C CA . SER A 1 513 ? 13.275 -13.860 -29.002 1.00 86.56 513 SER A CA 1
ATOM 3913 C C . SER A 1 513 ? 14.611 -14.427 -28.511 1.00 86.56 513 SER A C 1
ATOM 3915 O O . SER A 1 513 ? 15.523 -13.680 -28.165 1.00 86.56 513 SER A O 1
ATOM 3917 N N . GLU A 1 514 ? 14.750 -15.757 -28.508 1.00 87.62 514 GLU A N 1
ATOM 3918 C CA . GLU A 1 514 ? 16.025 -16.424 -28.181 1.00 87.62 514 GLU A CA 1
ATOM 3919 C C . GLU A 1 514 ? 17.102 -16.093 -29.214 1.00 87.62 514 GLU A C 1
ATOM 3921 O O . GLU A 1 514 ? 18.240 -15.832 -28.849 1.00 87.62 514 GLU A O 1
ATOM 3926 N N . GLN A 1 515 ? 16.715 -15.989 -30.488 1.00 90.88 515 GLN A N 1
ATOM 3927 C CA . GLN A 1 515 ? 17.622 -15.628 -31.578 1.00 90.88 515 GLN A CA 1
ATOM 3928 C C . GLN A 1 515 ? 18.240 -14.242 -31.380 1.00 90.88 515 GLN A C 1
ATOM 3930 O O . GLN A 1 515 ? 19.416 -14.055 -31.674 1.00 90.88 515 GLN A O 1
ATOM 3935 N N . LEU A 1 516 ? 17.470 -13.275 -30.866 1.00 90.38 516 LEU A N 1
ATOM 3936 C CA . LEU A 1 516 ? 17.981 -11.933 -30.585 1.00 90.38 516 LEU A CA 1
ATOM 3937 C C . LEU A 1 516 ? 18.990 -11.940 -29.433 1.00 90.38 516 LEU A C 1
ATOM 3939 O O . LEU A 1 516 ? 20.037 -11.301 -29.525 1.00 90.38 516 LEU A O 1
ATOM 3943 N N . ASP A 1 517 ? 18.688 -12.679 -28.368 1.00 88.44 517 ASP A N 1
ATOM 3944 C CA . ASP A 1 517 ? 19.573 -12.783 -27.210 1.00 88.44 517 ASP A CA 1
ATOM 3945 C C . ASP A 1 517 ? 20.855 -13.572 -27.551 1.00 88.44 517 ASP A C 1
ATOM 3947 O O . ASP A 1 517 ? 21.943 -13.193 -27.123 1.00 88.44 517 ASP A O 1
ATOM 3951 N N . ASP A 1 518 ? 20.763 -14.614 -28.384 1.00 91.31 518 ASP A N 1
ATOM 3952 C CA . ASP A 1 518 ? 21.923 -15.360 -28.885 1.00 91.31 518 ASP A CA 1
ATOM 3953 C C . ASP A 1 518 ? 22.783 -14.515 -29.837 1.00 91.31 518 ASP A C 1
ATOM 3955 O O . ASP A 1 518 ? 24.011 -14.497 -29.715 1.00 91.31 518 ASP A O 1
ATOM 3959 N N . ALA A 1 519 ? 22.155 -13.753 -30.736 1.00 95.25 519 ALA A N 1
ATOM 3960 C CA . ALA A 1 519 ? 22.843 -12.831 -31.636 1.00 95.25 519 ALA A CA 1
ATOM 3961 C C . ALA A 1 519 ? 23.600 -11.720 -30.892 1.00 95.25 519 ALA A C 1
ATOM 3963 O O . ALA A 1 519 ? 24.568 -11.170 -31.422 1.00 95.25 519 ALA A O 1
ATOM 3964 N N . ALA A 1 520 ? 23.182 -11.373 -29.668 1.00 94.56 520 ALA A N 1
ATOM 3965 C CA . ALA A 1 520 ? 23.887 -10.396 -28.846 1.00 94.56 520 ALA A CA 1
ATOM 3966 C C . ALA A 1 520 ? 25.293 -10.874 -28.451 1.00 94.56 520 ALA A C 1
ATOM 3968 O O . ALA A 1 520 ? 26.206 -10.058 -28.423 1.00 94.56 520 ALA A O 1
ATOM 3969 N N . PHE A 1 521 ? 25.516 -12.173 -28.213 1.00 95.94 521 PHE A N 1
ATOM 3970 C CA . PHE A 1 521 ? 26.868 -12.669 -27.925 1.00 95.94 521 PHE A CA 1
ATOM 3971 C C . PHE A 1 521 ? 27.817 -12.315 -29.069 1.00 95.94 521 PHE A C 1
ATOM 3973 O O . PHE A 1 521 ? 28.811 -11.619 -28.866 1.00 95.94 521 PHE A O 1
ATOM 3980 N N . GLU A 1 522 ? 27.447 -12.710 -30.284 1.00 95.81 522 GLU A N 1
ATOM 3981 C CA . GLU A 1 522 ? 28.268 -12.475 -31.463 1.00 95.81 522 GLU A CA 1
ATOM 3982 C C . GLU A 1 522 ? 28.447 -10.981 -31.764 1.00 95.81 522 GLU A C 1
ATOM 3984 O O . GLU A 1 522 ? 29.568 -10.516 -31.979 1.00 95.81 522 GLU A O 1
ATOM 3989 N N . ALA A 1 523 ? 27.365 -10.201 -31.725 1.00 96.62 523 ALA A N 1
ATOM 3990 C CA . ALA A 1 523 ? 27.423 -8.771 -32.010 1.00 96.62 523 ALA A CA 1
ATOM 3991 C C . ALA A 1 523 ? 28.309 -7.992 -31.025 1.00 96.62 523 ALA A C 1
ATOM 3993 O O . ALA A 1 523 ? 28.817 -6.920 -31.358 1.00 96.62 523 ALA A O 1
ATOM 3994 N N . PHE A 1 524 ? 28.535 -8.522 -29.823 1.00 97.12 524 PHE A N 1
ATOM 3995 C CA . PHE A 1 524 ? 29.430 -7.950 -28.819 1.00 97.12 524 PHE A CA 1
ATOM 3996 C C . PHE A 1 524 ? 30.818 -8.609 -28.784 1.00 97.12 524 PHE A C 1
ATOM 3998 O O . PHE A 1 524 ? 31.636 -8.249 -27.944 1.00 97.12 524 PHE A O 1
ATOM 4005 N N . GLY A 1 525 ? 31.133 -9.493 -29.738 1.00 95.00 525 GLY A N 1
ATOM 4006 C CA . GLY A 1 525 ? 32.448 -10.133 -29.857 1.00 95.00 525 GLY A CA 1
ATOM 4007 C C . GLY A 1 525 ? 32.662 -11.309 -28.901 1.00 95.00 525 GLY A C 1
ATOM 4008 O O . GLY A 1 525 ? 33.801 -11.699 -28.653 1.00 95.00 525 GLY A O 1
ATOM 4009 N N . LEU A 1 526 ? 31.582 -11.868 -28.357 1.00 96.00 526 LEU A N 1
ATOM 4010 C CA . LEU A 1 526 ? 31.586 -13.066 -27.524 1.00 96.00 526 LEU A CA 1
ATOM 4011 C C . LEU A 1 526 ? 31.071 -14.274 -28.312 1.00 96.00 526 LEU A C 1
ATOM 4013 O O . LEU A 1 526 ? 30.342 -14.146 -29.293 1.00 96.00 526 LEU A O 1
ATOM 4017 N N . SER A 1 527 ? 31.409 -15.474 -27.845 1.00 92.56 527 SER A N 1
ATOM 4018 C CA . SER A 1 527 ? 30.864 -16.709 -28.404 1.00 92.56 527 SER A CA 1
ATOM 4019 C C . SER A 1 527 ? 29.770 -17.262 -27.499 1.00 92.56 527 SER A C 1
ATOM 4021 O O . SER A 1 527 ? 30.025 -17.643 -26.360 1.00 92.56 527 SER A O 1
ATOM 4023 N N . GLY A 1 528 ? 28.553 -17.388 -28.034 1.00 87.94 528 GLY A N 1
ATOM 4024 C CA . GLY A 1 528 ? 27.457 -18.098 -27.363 1.00 87.94 528 GLY A CA 1
ATOM 4025 C C . GLY A 1 528 ? 27.678 -19.615 -27.247 1.00 87.94 528 GLY A C 1
ATOM 4026 O O . GLY A 1 528 ? 26.860 -20.299 -26.631 1.00 87.94 528 GLY A O 1
ATOM 4027 N N . SER A 1 529 ? 28.763 -20.130 -27.840 1.00 92.25 529 SER A N 1
ATOM 4028 C CA . SER A 1 529 ? 29.199 -21.531 -27.767 1.00 92.25 529 SER A CA 1
ATOM 4029 C C . SER A 1 529 ? 30.443 -21.728 -26.895 1.00 92.25 529 SER A C 1
ATOM 4031 O O . SER A 1 529 ? 30.882 -22.861 -26.735 1.00 92.25 529 SER A O 1
ATOM 4033 N N . ASP A 1 530 ? 31.021 -20.657 -26.339 1.00 94.62 530 ASP A N 1
ATOM 4034 C CA . ASP A 1 530 ? 32.145 -20.750 -25.407 1.00 94.62 530 ASP A CA 1
ATOM 4035 C C . ASP A 1 530 ? 31.638 -21.107 -23.994 1.00 94.62 530 ASP A C 1
ATOM 4037 O O . ASP A 1 530 ? 30.906 -20.313 -23.385 1.00 94.62 530 ASP A O 1
ATOM 4041 N N . PRO A 1 531 ? 32.020 -22.274 -23.436 1.00 95.19 531 PRO A N 1
ATOM 4042 C CA . PRO A 1 531 ? 31.596 -22.679 -22.102 1.00 95.19 531 PRO A CA 1
ATOM 4043 C C . PRO A 1 531 ? 31.986 -21.682 -21.005 1.00 95.19 531 PRO A C 1
ATOM 4045 O O . PRO A 1 531 ? 31.239 -21.530 -20.042 1.00 95.19 531 PRO A O 1
ATOM 4048 N N . GLU A 1 532 ? 33.123 -20.987 -21.125 1.00 95.38 532 GLU A N 1
ATOM 4049 C CA . GLU A 1 532 ? 33.569 -20.013 -20.119 1.00 95.38 532 GLU A CA 1
ATOM 4050 C C . GLU A 1 532 ? 32.649 -18.787 -20.068 1.00 95.38 532 GLU A C 1
ATOM 4052 O O . GLU A 1 532 ? 32.181 -18.393 -18.993 1.00 95.38 532 GLU A O 1
ATOM 4057 N N . THR A 1 533 ? 32.324 -18.233 -21.236 1.00 94.94 533 THR A N 1
ATOM 4058 C CA . THR A 1 533 ? 31.362 -17.137 -21.388 1.00 94.94 533 THR A CA 1
ATOM 4059 C C . THR A 1 533 ? 30.003 -17.512 -20.792 1.00 94.94 533 THR A C 1
ATOM 4061 O O . THR A 1 533 ? 29.467 -16.789 -19.950 1.00 94.94 533 THR A O 1
ATOM 4064 N N . ILE A 1 534 ? 29.459 -18.677 -21.161 1.00 96.06 534 ILE A N 1
ATOM 4065 C CA . ILE A 1 534 ? 28.157 -19.137 -20.658 1.00 96.06 534 ILE A CA 1
ATOM 4066 C C . ILE A 1 534 ? 28.187 -19.385 -19.144 1.00 96.06 534 ILE A C 1
ATOM 4068 O O . ILE A 1 534 ? 27.242 -19.006 -18.449 1.00 96.06 534 ILE A O 1
ATOM 4072 N N . ARG A 1 535 ? 29.276 -19.953 -18.609 1.00 96.62 535 ARG A N 1
ATOM 4073 C CA . ARG A 1 535 ? 29.462 -20.141 -17.161 1.00 96.62 535 ARG A CA 1
ATOM 4074 C C . ARG A 1 535 ? 29.469 -18.811 -16.414 1.00 96.62 535 ARG A C 1
ATOM 4076 O O . ARG A 1 535 ? 28.833 -18.700 -15.370 1.00 96.62 535 ARG A O 1
ATOM 4083 N N . THR A 1 536 ? 30.127 -17.796 -16.965 1.00 95.69 536 THR A N 1
ATOM 4084 C CA . THR A 1 536 ? 30.197 -16.457 -16.358 1.00 95.69 536 THR A CA 1
ATOM 4085 C C . THR A 1 536 ? 28.815 -15.812 -16.267 1.00 95.69 536 THR A C 1
ATOM 4087 O O . THR A 1 536 ? 28.415 -15.348 -15.201 1.00 95.69 536 THR A O 1
ATOM 4090 N N . ILE A 1 537 ? 28.043 -15.852 -17.358 1.00 94.50 537 ILE A N 1
ATOM 4091 C CA . ILE A 1 537 ? 26.665 -15.341 -17.392 1.00 94.50 537 ILE A CA 1
ATOM 4092 C C . ILE A 1 537 ? 25.765 -16.101 -16.410 1.00 94.50 537 ILE A C 1
ATOM 4094 O O . ILE A 1 537 ? 25.019 -15.485 -15.649 1.00 94.50 537 ILE A O 1
ATOM 4098 N N . MET A 1 538 ? 25.859 -17.434 -16.398 1.00 96.00 538 MET A N 1
ATOM 4099 C CA . MET A 1 538 ? 25.106 -18.302 -15.492 1.00 96.00 538 MET A CA 1
ATOM 4100 C C . MET A 1 538 ? 25.335 -17.918 -14.022 1.00 96.00 538 MET A C 1
ATOM 4102 O O . MET A 1 538 ? 24.369 -17.713 -13.286 1.00 96.00 538 MET A O 1
ATOM 4106 N N . LEU A 1 539 ? 26.598 -17.785 -13.606 1.00 94.56 539 LEU A N 1
ATOM 4107 C CA . LEU A 1 539 ? 26.956 -17.434 -12.230 1.00 94.56 539 LEU A CA 1
ATOM 4108 C C . LEU A 1 539 ? 26.542 -15.999 -11.874 1.00 94.56 539 LEU A C 1
ATOM 4110 O O . LEU A 1 539 ? 26.034 -15.767 -10.779 1.00 94.56 539 LEU A O 1
ATOM 4114 N N . GLY A 1 540 ? 26.674 -15.045 -12.800 1.00 91.44 540 GLY A N 1
ATOM 4115 C CA . GLY A 1 540 ? 26.193 -13.677 -12.584 1.00 91.44 540 GLY A CA 1
ATOM 4116 C C . GLY A 1 540 ? 24.675 -13.609 -12.366 1.00 91.44 540 GLY A C 1
ATOM 4117 O O . GLY A 1 540 ? 24.193 -12.861 -11.514 1.00 91.44 540 GLY A O 1
ATOM 4118 N N . LEU A 1 541 ? 23.897 -14.421 -13.093 1.00 90.69 541 LEU A N 1
ATOM 4119 C CA . LEU A 1 541 ? 22.436 -14.463 -12.951 1.00 90.69 541 LEU A CA 1
ATOM 4120 C C . LEU A 1 541 ? 22.026 -15.090 -11.620 1.00 90.69 541 LEU A C 1
ATOM 4122 O O . LEU A 1 541 ? 21.052 -14.649 -11.008 1.00 90.69 541 LEU A O 1
ATOM 4126 N N . GLU A 1 542 ? 22.774 -16.093 -11.160 1.00 91.00 542 GLU A N 1
ATOM 4127 C CA . GLU A 1 542 ? 22.595 -16.671 -9.832 1.00 91.00 542 GLU A CA 1
ATOM 4128 C C . GLU A 1 542 ? 22.858 -15.637 -8.732 1.00 91.00 542 GLU A C 1
ATOM 4130 O O . GLU A 1 542 ? 22.013 -15.459 -7.852 1.00 91.00 542 GLU A O 1
ATOM 4135 N N . GLN A 1 543 ? 23.980 -14.917 -8.812 1.00 89.56 543 GLN A N 1
ATOM 4136 C CA . GLN A 1 543 ? 24.349 -13.881 -7.843 1.00 89.56 543 GLN A CA 1
ATOM 4137 C C . GLN A 1 543 ? 23.311 -12.752 -7.773 1.00 89.56 543 GLN A C 1
ATOM 4139 O O . GLN A 1 543 ? 23.005 -12.265 -6.686 1.00 89.56 543 GLN A O 1
ATOM 4144 N N . ASN A 1 544 ? 22.690 -12.403 -8.903 1.00 83.31 544 ASN A N 1
ATOM 4145 C CA . ASN A 1 544 ? 21.614 -11.409 -8.968 1.00 83.31 544 ASN A CA 1
ATOM 4146 C C . ASN A 1 544 ? 20.221 -11.964 -8.607 1.00 83.31 544 ASN A C 1
ATOM 4148 O O . ASN A 1 544 ? 19.212 -11.272 -8.762 1.00 83.31 544 ASN A O 1
ATOM 4152 N N . GLY A 1 545 ? 20.132 -13.211 -8.133 1.00 82.94 545 GLY A N 1
ATOM 4153 C CA . GLY A 1 545 ? 18.884 -13.828 -7.678 1.00 82.94 545 GLY A CA 1
ATOM 4154 C C . GLY A 1 545 ? 17.930 -14.252 -8.802 1.00 82.94 545 GLY A C 1
ATOM 4155 O O . GLY A 1 545 ? 16.771 -14.582 -8.540 1.00 82.94 545 GLY A O 1
ATOM 4156 N N . SER A 1 546 ? 18.381 -14.282 -10.057 1.00 86.62 546 SER A N 1
ATOM 4157 C CA . SER A 1 546 ? 17.603 -14.727 -11.221 1.00 86.62 546 SER A CA 1
ATOM 4158 C C . SER A 1 546 ? 17.757 -16.232 -11.465 1.00 86.62 546 SER A C 1
ATOM 4160 O O . SER A 1 546 ? 18.127 -16.673 -12.551 1.00 86.62 546 SER A O 1
ATOM 4162 N N . MET A 1 547 ? 17.421 -17.040 -10.452 1.00 91.00 547 MET A N 1
ATOM 4163 C CA . MET A 1 547 ? 17.660 -18.493 -10.441 1.00 91.00 547 MET A CA 1
ATOM 4164 C C . MET A 1 547 ? 17.053 -19.242 -11.642 1.00 91.00 547 MET A C 1
ATOM 4166 O O . MET A 1 547 ? 17.676 -20.156 -12.170 1.00 91.00 547 MET A O 1
ATOM 4170 N N . ALA A 1 548 ? 15.864 -18.855 -12.118 1.00 89.94 548 ALA A N 1
ATOM 4171 C CA . ALA A 1 548 ? 15.228 -19.516 -13.265 1.00 89.94 548 ALA A CA 1
ATOM 4172 C C . ALA A 1 548 ? 16.012 -19.316 -14.577 1.00 89.94 548 ALA A C 1
ATOM 4174 O O . ALA A 1 548 ? 16.189 -20.268 -15.341 1.00 89.94 548 ALA A O 1
ATOM 4175 N N . GLN A 1 549 ? 16.530 -18.103 -14.797 1.00 91.12 549 GLN A N 1
ATOM 4176 C CA . GLN A 1 549 ? 17.377 -17.774 -15.947 1.00 91.12 549 GLN A CA 1
ATOM 4177 C C . GLN A 1 549 ? 18.758 -18.407 -15.806 1.00 91.12 549 GLN A C 1
ATOM 4179 O O . GLN A 1 549 ? 19.271 -18.978 -16.766 1.00 91.12 549 GLN A O 1
ATOM 4184 N N . ALA A 1 550 ? 19.331 -18.384 -14.599 1.00 93.94 550 ALA A N 1
ATOM 4185 C CA . ALA A 1 550 ? 20.588 -19.064 -14.313 1.00 93.94 550 ALA A CA 1
ATOM 4186 C C . ALA A 1 550 ? 20.480 -20.571 -14.614 1.00 93.94 550 ALA A C 1
ATOM 4188 O O . ALA A 1 550 ? 21.332 -21.127 -15.301 1.00 93.94 550 ALA A O 1
ATOM 4189 N N . ALA A 1 551 ? 19.380 -21.217 -14.214 1.00 94.81 551 ALA A N 1
ATOM 4190 C CA . ALA A 1 551 ? 19.111 -22.621 -14.521 1.00 94.81 551 ALA A CA 1
ATOM 4191 C C . ALA A 1 551 ? 18.919 -22.878 -16.026 1.00 94.81 551 ALA A C 1
ATOM 4193 O O . ALA A 1 551 ? 19.335 -23.919 -16.534 1.00 94.81 551 ALA A O 1
ATOM 4194 N N . TRP A 1 552 ? 18.337 -21.930 -16.766 1.00 94.12 552 TRP A N 1
ATOM 4195 C CA . TRP A 1 552 ? 18.252 -22.017 -18.226 1.00 94.12 552 TRP A CA 1
ATOM 4196 C C . TRP A 1 552 ? 19.646 -21.981 -18.877 1.00 94.12 552 TRP A C 1
ATOM 4198 O O . TRP A 1 552 ? 19.965 -22.844 -19.699 1.00 94.12 552 TRP A O 1
ATOM 4208 N N . PHE A 1 553 ? 20.521 -21.067 -18.445 1.00 94.88 553 PHE A N 1
ATOM 4209 C CA . PHE A 1 553 ? 21.913 -21.027 -18.906 1.00 94.88 553 PHE A CA 1
ATOM 4210 C C . PHE A 1 553 ? 22.730 -22.241 -18.443 1.00 94.88 553 PHE A C 1
ATOM 4212 O O . PHE A 1 553 ? 23.582 -22.705 -19.195 1.00 94.88 553 PHE A O 1
ATOM 4219 N N . ALA A 1 554 ? 22.433 -22.828 -17.281 1.00 96.38 554 ALA A N 1
ATOM 4220 C CA . ALA A 1 554 ? 23.050 -24.079 -16.840 1.00 96.38 554 ALA A CA 1
ATOM 4221 C C . ALA A 1 554 ? 22.695 -25.257 -17.761 1.00 96.38 554 ALA A C 1
ATOM 4223 O O . ALA A 1 554 ? 23.561 -26.070 -18.086 1.00 96.38 554 ALA A O 1
ATOM 4224 N N . LEU A 1 555 ? 21.454 -25.331 -18.263 1.00 95.38 555 LEU A N 1
ATOM 4225 C CA . LEU A 1 555 ? 21.089 -26.312 -19.292 1.00 95.38 555 LEU A CA 1
ATOM 4226 C C . LEU A 1 555 ? 21.867 -26.088 -20.593 1.00 95.38 555 LEU A C 1
ATOM 4228 O O . LEU A 1 555 ? 22.302 -27.064 -21.208 1.00 95.38 555 LEU A O 1
ATOM 4232 N N . LYS A 1 556 ? 22.052 -24.827 -21.007 1.00 93.62 556 LYS A N 1
ATOM 4233 C CA . LYS A 1 556 ? 22.863 -24.473 -22.182 1.00 93.62 556 LYS A CA 1
ATOM 4234 C C . LYS A 1 556 ? 24.328 -24.878 -21.979 1.00 93.62 556 LYS A C 1
ATOM 4236 O O . LYS A 1 556 ? 24.885 -25.560 -22.836 1.00 93.62 556 LYS A O 1
ATOM 4241 N N . LEU A 1 557 ? 24.914 -24.568 -20.820 1.00 96.31 557 LEU A N 1
ATOM 4242 C CA . LEU A 1 557 ? 26.285 -24.941 -20.460 1.00 96.31 557 LEU A CA 1
ATOM 4243 C C . LEU A 1 557 ? 26.483 -26.455 -20.459 1.00 96.31 557 LEU A C 1
ATOM 4245 O O . LEU A 1 557 ? 27.439 -26.939 -21.048 1.00 96.31 557 LEU A O 1
ATOM 4249 N N . ARG A 1 558 ? 25.543 -27.214 -19.889 1.00 96.25 558 ARG A N 1
ATOM 4250 C CA 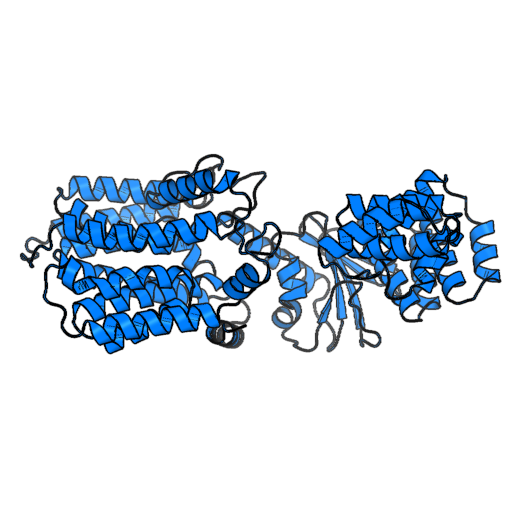. ARG A 1 558 ? 25.613 -28.681 -19.855 1.00 96.25 558 ARG A CA 1
ATOM 4251 C C . ARG A 1 558 ? 25.626 -29.311 -21.251 1.00 96.25 558 ARG A C 1
ATOM 4253 O O . ARG A 1 558 ? 26.194 -30.384 -21.425 1.00 96.25 558 ARG A O 1
ATOM 4260 N N . ARG A 1 559 ? 24.985 -28.675 -22.240 1.00 95.50 559 ARG A N 1
ATOM 4261 C CA . ARG A 1 559 ? 25.028 -29.123 -23.645 1.00 95.50 559 ARG A CA 1
ATOM 4262 C C . ARG A 1 559 ? 26.378 -28.823 -24.297 1.00 95.50 559 ARG A C 1
ATOM 4264 O O . ARG A 1 559 ? 26.847 -29.641 -25.077 1.00 95.50 559 ARG A O 1
ATOM 4271 N N . LEU A 1 560 ? 26.978 -27.674 -23.983 1.00 95.00 560 LEU A N 1
ATOM 4272 C CA . LEU A 1 560 ? 28.260 -27.234 -24.548 1.00 95.00 560 LEU A CA 1
ATOM 4273 C C . LEU A 1 560 ? 29.469 -27.922 -23.892 1.00 95.00 560 LEU A C 1
ATOM 4275 O O . LEU A 1 560 ? 30.443 -28.228 -24.569 1.00 95.00 560 LEU A O 1
ATOM 4279 N N . ALA A 1 561 ? 29.397 -28.183 -22.586 1.00 95.31 561 ALA A N 1
ATOM 4280 C CA . ALA A 1 561 ? 30.426 -28.834 -21.783 1.00 95.31 561 ALA A CA 1
ATOM 4281 C C . ALA A 1 561 ? 29.792 -29.900 -20.865 1.00 95.31 561 ALA A C 1
ATOM 4283 O O . ALA A 1 561 ? 29.541 -29.644 -19.680 1.00 95.31 561 ALA A O 1
ATOM 4284 N N . PRO A 1 562 ? 29.498 -31.105 -21.394 1.00 93.31 562 PRO A N 1
ATOM 4285 C CA . PRO A 1 562 ? 28.996 -32.210 -20.585 1.00 93.31 562 PRO A CA 1
ATOM 4286 C C . PRO A 1 562 ? 29.971 -32.531 -19.442 1.00 93.31 562 PRO A C 1
ATOM 4288 O O . PRO A 1 562 ? 31.142 -32.804 -19.685 1.00 93.31 562 PRO A O 1
ATOM 4291 N N . GLY A 1 563 ? 29.489 -32.496 -18.197 1.00 90.12 563 GLY A N 1
ATOM 4292 C CA . GLY A 1 563 ? 30.310 -32.734 -17.000 1.00 90.12 563 GLY A CA 1
ATOM 4293 C C . GLY A 1 563 ? 30.777 -31.474 -16.263 1.00 90.12 563 GLY A C 1
ATOM 4294 O O . GLY A 1 563 ? 31.463 -31.600 -15.254 1.00 90.12 563 GLY A O 1
ATOM 4295 N N . ASP A 1 564 ? 30.389 -30.275 -16.709 1.00 96.00 564 ASP A N 1
ATOM 4296 C CA . ASP A 1 564 ? 30.640 -29.039 -15.960 1.00 96.00 564 ASP A CA 1
ATOM 4297 C C . ASP A 1 564 ? 29.956 -29.075 -14.579 1.00 96.00 564 ASP A C 1
ATOM 4299 O O . ASP A 1 564 ? 28.722 -29.091 -14.480 1.00 96.00 564 ASP A O 1
ATOM 4303 N N . SER A 1 565 ? 30.764 -29.095 -13.513 1.00 94.44 565 SER A N 1
ATOM 4304 C CA . SER A 1 565 ? 30.289 -29.228 -12.131 1.00 94.44 565 SER A CA 1
ATOM 4305 C C . SER A 1 565 ? 29.412 -28.054 -11.702 1.00 94.44 565 SER A C 1
ATOM 4307 O O . SER A 1 565 ? 28.369 -28.269 -11.088 1.00 94.44 565 SER A O 1
ATOM 4309 N N . SER A 1 566 ? 29.763 -26.826 -12.097 1.00 93.81 566 SER A N 1
ATOM 4310 C CA . SER A 1 566 ? 28.994 -25.624 -11.761 1.00 93.81 566 SER A CA 1
ATOM 4311 C C . SER A 1 566 ? 27.575 -25.676 -12.335 1.00 93.81 566 SER A C 1
ATOM 4313 O O . SER A 1 566 ? 26.614 -25.327 -11.649 1.00 93.81 566 SER A O 1
ATOM 4315 N N . SER A 1 567 ? 27.415 -26.161 -13.571 1.00 95.88 567 SER A N 1
ATOM 4316 C CA . SER A 1 567 ? 26.096 -26.342 -14.186 1.00 95.88 567 SER A CA 1
ATOM 4317 C C . SER A 1 567 ? 25.241 -27.387 -13.456 1.00 95.88 567 SER A C 1
ATOM 4319 O O . SER A 1 567 ? 24.042 -27.180 -13.255 1.00 95.88 567 SER A O 1
ATOM 4321 N N . ALA A 1 568 ? 25.848 -28.501 -13.030 1.00 94.62 568 ALA A N 1
ATOM 4322 C CA . ALA A 1 568 ? 25.158 -29.583 -12.334 1.00 94.62 568 ALA A CA 1
ATOM 4323 C C . ALA A 1 568 ? 24.692 -29.142 -10.939 1.00 94.62 568 ALA A C 1
ATOM 4325 O O . ALA A 1 568 ? 23.523 -29.326 -10.594 1.00 94.62 568 ALA A O 1
ATOM 4326 N N . GLU A 1 569 ? 25.578 -28.490 -10.183 1.00 95.25 569 GLU A N 1
ATOM 4327 C CA . GLU A 1 569 ? 25.284 -27.953 -8.853 1.00 95.25 569 GLU A CA 1
ATOM 4328 C C . GLU A 1 569 ? 24.141 -26.931 -8.882 1.00 95.25 569 GLU A C 1
ATOM 4330 O O . GLU A 1 569 ? 23.247 -26.968 -8.028 1.00 95.25 569 GLU A O 1
ATOM 4335 N N . LEU A 1 570 ? 24.133 -26.033 -9.875 1.00 95.94 570 LEU A N 1
ATOM 4336 C CA . LEU A 1 570 ? 23.091 -25.017 -10.007 1.00 95.94 570 LEU A CA 1
ATOM 4337 C C . LEU A 1 570 ? 21.736 -25.639 -10.357 1.00 95.94 570 LEU A C 1
ATOM 4339 O O . LEU A 1 570 ? 20.721 -25.271 -9.766 1.00 95.94 570 LEU A O 1
ATOM 4343 N N . LEU A 1 571 ? 21.696 -26.614 -11.271 1.00 95.94 571 LEU A N 1
ATOM 4344 C CA . LEU A 1 571 ? 20.455 -27.316 -11.622 1.00 95.94 571 LEU A CA 1
ATOM 4345 C C . LEU A 1 571 ? 19.887 -28.108 -10.439 1.00 95.94 571 LEU A C 1
ATOM 4347 O O . LEU A 1 571 ? 18.675 -28.090 -10.213 1.00 95.94 571 LEU A O 1
ATOM 4351 N N . GLU A 1 572 ? 20.741 -28.757 -9.649 1.00 94.12 572 GLU A N 1
ATOM 4352 C CA . GLU A 1 572 ? 20.321 -29.443 -8.426 1.00 94.12 572 GLU A CA 1
ATOM 4353 C C . GLU A 1 572 ? 19.757 -28.451 -7.398 1.00 94.12 572 GLU A C 1
ATOM 4355 O O . GLU A 1 572 ? 18.720 -28.696 -6.773 1.00 94.12 572 GLU A O 1
ATOM 4360 N N . ARG A 1 573 ? 20.408 -27.294 -7.234 1.00 92.56 573 ARG A N 1
ATOM 4361 C CA . ARG A 1 573 ? 19.944 -26.208 -6.362 1.00 92.56 573 ARG A CA 1
ATOM 4362 C C . ARG A 1 573 ? 18.589 -25.663 -6.816 1.00 92.56 573 ARG A C 1
ATOM 4364 O O . ARG A 1 573 ? 17.670 -25.588 -6.002 1.00 92.56 573 ARG A O 1
ATOM 4371 N N . ALA A 1 574 ? 18.427 -25.369 -8.106 1.00 89.81 574 ALA A N 1
ATOM 4372 C CA . ALA A 1 574 ? 17.165 -24.917 -8.686 1.00 89.81 574 ALA A CA 1
ATOM 4373 C C . ALA A 1 574 ? 16.043 -25.953 -8.486 1.00 89.81 574 ALA A C 1
ATOM 4375 O O . ALA A 1 574 ? 14.944 -25.594 -8.060 1.00 89.81 574 ALA A O 1
ATOM 4376 N N . SER A 1 575 ? 16.337 -27.244 -8.684 1.00 91.69 575 SER A N 1
ATOM 4377 C CA . SER A 1 575 ? 15.392 -28.340 -8.436 1.00 91.69 575 SER A CA 1
ATOM 4378 C C . SER A 1 575 ? 14.971 -28.421 -6.966 1.00 91.69 575 SER A C 1
ATOM 4380 O O . SER A 1 575 ? 13.782 -28.552 -6.677 1.00 91.69 575 SER A O 1
ATOM 4382 N N . ARG A 1 576 ? 15.911 -28.293 -6.018 1.00 89.94 576 ARG A N 1
ATOM 4383 C CA . ARG A 1 576 ? 15.605 -28.250 -4.574 1.00 89.94 576 ARG A CA 1
ATOM 4384 C C . ARG A 1 576 ? 14.730 -27.054 -4.192 1.00 89.94 576 ARG A C 1
ATOM 4386 O O . ARG A 1 576 ? 13.944 -27.146 -3.251 1.00 89.94 576 ARG A O 1
ATOM 4393 N N . MET A 1 577 ? 14.844 -25.951 -4.929 1.00 84.81 577 MET A N 1
ATOM 4394 C CA . MET A 1 577 ? 14.006 -24.760 -4.773 1.00 84.81 577 MET A CA 1
ATOM 4395 C C . MET A 1 577 ? 12.655 -24.862 -5.504 1.00 84.81 577 MET A C 1
ATOM 4397 O O . MET A 1 577 ? 11.834 -23.956 -5.370 1.00 84.81 577 MET A O 1
ATOM 4401 N N . GLY A 1 578 ? 12.407 -25.927 -6.276 1.00 88.94 578 GLY A N 1
ATOM 4402 C CA . GLY A 1 578 ? 11.212 -26.058 -7.116 1.00 88.94 578 GLY A CA 1
ATOM 4403 C C . GLY A 1 578 ? 11.162 -25.056 -8.277 1.00 88.94 578 GLY A C 1
ATOM 4404 O O . GLY A 1 578 ? 10.081 -24.741 -8.772 1.00 88.94 578 GLY A O 1
ATOM 4405 N N . VAL A 1 579 ? 12.311 -24.517 -8.694 1.00 87.62 579 VAL A N 1
ATOM 4406 C CA . VAL A 1 579 ? 12.420 -23.539 -9.783 1.00 87.62 579 VAL A CA 1
ATOM 4407 C C . VAL A 1 579 ? 12.553 -24.274 -11.113 1.00 87.62 579 VAL A C 1
ATOM 4409 O O . VAL A 1 579 ? 13.456 -25.087 -11.299 1.00 87.62 579 VAL A O 1
ATOM 4412 N N . THR A 1 580 ? 11.668 -23.964 -12.060 1.00 89.88 580 THR A N 1
ATOM 4413 C CA . THR A 1 580 ? 11.767 -24.486 -13.430 1.00 89.88 580 THR A CA 1
ATOM 4414 C C . THR A 1 580 ? 12.701 -23.591 -14.255 1.00 89.88 580 THR A C 1
ATOM 4416 O O . THR A 1 580 ? 12.542 -22.369 -14.198 1.00 89.88 580 THR A O 1
ATOM 4419 N N . PRO A 1 581 ? 13.656 -24.149 -15.027 1.00 90.88 581 PRO A N 1
ATOM 4420 C CA . PRO A 1 581 ? 14.507 -23.370 -15.926 1.00 90.88 581 PRO A CA 1
ATOM 4421 C C . PRO A 1 581 ? 13.677 -22.571 -16.936 1.00 90.88 581 PRO A C 1
ATOM 4423 O O . PRO A 1 581 ? 12.892 -23.148 -17.689 1.00 90.88 581 PRO A O 1
ATOM 4426 N N . GLN A 1 582 ? 13.845 -21.250 -16.960 1.00 87.19 582 GLN A N 1
ATOM 4427 C CA . GLN A 1 582 ? 13.100 -20.348 -17.840 1.00 87.19 582 GLN A CA 1
ATOM 4428 C C . GLN A 1 582 ? 13.988 -19.187 -18.287 1.00 87.19 582 GLN A C 1
ATOM 4430 O O . GLN A 1 582 ? 14.640 -18.547 -17.468 1.00 87.19 582 GLN A O 1
ATOM 4435 N N . ARG A 1 583 ? 13.990 -18.898 -19.593 1.00 81.56 583 ARG A N 1
ATOM 4436 C CA . ARG A 1 583 ? 14.748 -17.781 -20.186 1.00 81.56 583 ARG A CA 1
ATOM 4437 C C . ARG A 1 583 ? 14.144 -16.419 -19.837 1.00 81.56 583 ARG A C 1
ATOM 4439 O O . ARG A 1 583 ? 14.855 -15.436 -19.654 1.00 81.56 583 ARG A O 1
ATOM 4446 N N . PHE A 1 584 ? 12.823 -16.378 -19.733 1.00 68.25 584 PHE A N 1
ATOM 4447 C CA . PHE A 1 584 ? 12.034 -15.177 -19.503 1.00 68.25 584 PHE A CA 1
ATOM 4448 C C . PHE A 1 584 ? 11.137 -15.391 -18.279 1.00 68.25 584 PHE A C 1
ATOM 4450 O O . PHE A 1 584 ? 10.642 -16.502 -18.089 1.00 68.25 584 PHE A O 1
ATOM 4457 N N . ARG A 1 585 ? 10.991 -14.357 -17.441 1.00 56.00 585 ARG A N 1
ATOM 4458 C CA . ARG A 1 585 ? 10.191 -14.398 -16.203 1.00 56.00 585 ARG A CA 1
ATOM 4459 C C . ARG A 1 585 ? 8.696 -14.274 -16.453 1.00 56.00 585 ARG A C 1
ATOM 4461 O O . ARG A 1 585 ? 8.317 -13.482 -17.343 1.00 56.00 585 ARG A O 1
#

Foldseek 3Di:
DLLVVVVVVVVVQCVVPLDDCVVLLVVQVVLLVLLLVLQLVLLCQAANNQLSVQLSLLLVLQLCSVVLSPDSLSVLVSLLSNLLSVLSSCLVVVVNVSSLVSLLSSCSSDPLSLLSLVCSLCVQVLLVHDDPCNPCSCCSSVVSVVVCCVVPVLNVQCVVVVQDPPRDPWWGQHDVVCLVLLLQQLVCSLLLHARPQWDLPPLPVVVVVLVVVLVVLLVVLVVVVVPPDPDDHDHRDLVSLLVSLCSRLVSLSSRCSRITPARESSSSSRSSSSVSSNVSSVLSPDDSVSSSVSSSVSSSSSSSRQQIDHPPGDYPGPVLVVQLVVLLVLLLVLCCQVPVDDDFLEEEAEDEEPPCPSCNVCCVQVVVVVCSSNVHPNYHYHHLQVDDPDGPHYWYWYQYPVRKIWTADLVVRDIDISPDPDDDLVRCLVVLLSNLLQCLQVVNLVSSLSSLVSSLVVDDDPSVLVSLLLNLLSCQLVVVNVVSVVSLVVHDADDPVVLLVSLLVDQLVDHNDPSSSCSSCVSNPHHLLDLVSLLSSLVVCVVVVVLLLSLLSLVSSCVSDPPPPSSVVSVVVCVVVVHHRDSHD

pLDDT: mean 88.76, std 10.42, range [30.62, 98.69]